Protein AF-A0A6B1HZY1-F1 (afdb_monomer_lite)

Structure (mmCIF, N/CA/C/O backbone):
data_AF-A0A6B1HZY1-F1
#
_entry.id   AF-A0A6B1HZY1-F1
#
loop_
_atom_site.group_PDB
_atom_site.id
_atom_site.type_symbol
_atom_site.label_atom_id
_atom_site.label_alt_id
_atom_site.label_comp_id
_atom_site.label_asym_id
_atom_site.label_entity_id
_atom_site.label_seq_id
_atom_site.pdbx_PDB_ins_code
_atom_site.Cartn_x
_atom_site.Cartn_y
_atom_site.Cartn_z
_atom_site.occupancy
_atom_site.B_iso_or_equiv
_atom_site.auth_seq_id
_atom_site.auth_comp_id
_atom_site.auth_asym_id
_atom_site.auth_atom_id
_atom_site.pdbx_PDB_model_num
ATOM 1 N N . TYR A 1 1 ? -31.429 7.197 21.947 1.00 94.38 1 TYR A N 1
ATOM 2 C CA . TYR A 1 1 ? -32.391 7.284 23.048 1.00 94.38 1 TYR A CA 1
ATOM 3 C C . TYR A 1 1 ? -31.806 8.146 24.148 1.00 94.38 1 TYR A C 1
ATOM 5 O O . TYR A 1 1 ? -30.632 7.976 24.464 1.00 94.38 1 TYR A O 1
ATOM 13 N N . THR A 1 2 ? -32.583 9.073 24.693 1.00 94.12 2 THR A N 1
ATOM 14 C CA . THR A 1 2 ? -32.199 9.993 25.778 1.00 94.12 2 THR A CA 1
ATOM 15 C C . THR A 1 2 ? -33.251 9.965 26.893 1.00 94.12 2 THR A C 1
ATOM 17 O O . THR A 1 2 ? -34.157 9.131 26.884 1.00 94.12 2 THR A O 1
ATOM 20 N N . GLU A 1 3 ? -33.163 10.881 27.857 1.00 93.69 3 GLU A N 1
ATOM 21 C CA . GLU A 1 3 ? -34.179 11.070 28.905 1.00 93.69 3 GLU A CA 1
ATOM 22 C C . GLU A 1 3 ? -35.582 11.307 28.323 1.00 93.69 3 GLU A C 1
ATOM 24 O O . GLU A 1 3 ? -36.579 10.840 28.870 1.00 93.69 3 GLU A O 1
ATOM 29 N N . ALA A 1 4 ? -35.668 11.960 27.157 1.00 93.44 4 ALA A N 1
ATOM 30 C CA . ALA A 1 4 ? -36.931 12.184 26.454 1.00 93.44 4 ALA A CA 1
ATOM 31 C C . ALA A 1 4 ? -37.615 10.877 26.008 1.00 93.44 4 ALA A C 1
ATOM 33 O O . ALA A 1 4 ? -38.831 10.856 25.829 1.00 93.44 4 ALA A O 1
ATOM 34 N N . ASP A 1 5 ? -36.846 9.796 25.857 1.00 94.19 5 ASP A N 1
ATOM 35 C CA . ASP A 1 5 ? -37.337 8.467 25.487 1.00 94.19 5 ASP A CA 1
ATOM 36 C C . ASP A 1 5 ? -37.644 7.581 26.710 1.00 94.19 5 ASP A C 1
ATOM 38 O O . ASP A 1 5 ? -38.063 6.437 26.541 1.00 94.19 5 ASP A O 1
ATOM 42 N N . GLY A 1 6 ? -37.449 8.088 27.936 1.00 93.00 6 GLY A N 1
ATOM 43 C CA . GLY A 1 6 ? -37.715 7.369 29.187 1.00 93.00 6 GLY A CA 1
ATOM 44 C C . GLY A 1 6 ? -36.475 6.866 29.932 1.00 93.00 6 GLY A C 1
ATOM 45 O O . GLY A 1 6 ? -36.626 6.115 30.897 1.00 93.00 6 GLY A O 1
ATOM 46 N N . LEU A 1 7 ? -35.261 7.254 29.518 1.00 94.81 7 LEU A N 1
ATOM 47 C CA . LEU A 1 7 ? -34.059 6.986 30.315 1.00 94.81 7 LEU A CA 1
ATOM 48 C C . LEU A 1 7 ? -34.076 7.797 31.631 1.00 94.81 7 LEU A C 1
ATOM 50 O O . LEU A 1 7 ? -34.483 8.958 31.605 1.00 94.81 7 LEU A O 1
ATOM 54 N N . PRO A 1 8 ? -33.617 7.225 32.762 1.00 93.94 8 PRO A N 1
ATOM 55 C CA . PRO A 1 8 ? -33.496 7.947 34.030 1.00 93.94 8 PRO A CA 1
ATOM 56 C C . PRO A 1 8 ? -32.445 9.063 33.981 1.00 93.94 8 PRO A C 1
ATOM 58 O O . PRO A 1 8 ? -32.640 10.103 34.597 1.00 93.94 8 PRO A O 1
ATOM 61 N N . ASP A 1 9 ? -31.351 8.827 33.255 1.00 95.19 9 ASP A N 1
ATOM 62 C CA . ASP A 1 9 ? -30.262 9.769 33.001 1.00 95.19 9 ASP A CA 1
ATOM 63 C C . ASP A 1 9 ? -29.644 9.453 31.627 1.00 95.19 9 ASP A C 1
ATOM 65 O O . ASP A 1 9 ? -29.734 8.327 31.121 1.00 95.19 9 ASP A O 1
ATOM 69 N N . ARG A 1 10 ? -29.033 10.451 30.990 1.00 94.00 10 ARG A N 1
ATOM 70 C CA . ARG A 1 10 ? -28.347 10.300 29.699 1.00 94.00 10 ARG A CA 1
ATOM 71 C C . ARG A 1 10 ? -27.002 9.576 29.793 1.00 94.00 10 ARG A C 1
ATOM 73 O O . ARG A 1 10 ? -26.542 9.070 28.775 1.00 94.00 10 ARG A O 1
ATOM 80 N N . GLU A 1 11 ? -26.344 9.566 30.947 1.00 95.88 11 GLU A N 1
ATOM 81 C CA . GLU A 1 11 ? -25.036 8.940 31.135 1.00 95.88 11 GLU A CA 1
ATOM 82 C C . GLU A 1 11 ? -25.203 7.446 31.410 1.00 95.88 11 GLU A C 1
ATOM 84 O O . GLU A 1 11 ? -25.544 7.026 32.518 1.00 95.88 11 GLU A O 1
ATOM 89 N N . ILE A 1 12 ? -24.984 6.641 30.370 1.00 96.81 12 ILE A N 1
ATOM 90 C CA . ILE A 1 12 ? -25.136 5.184 30.417 1.00 96.81 12 ILE A CA 1
ATOM 91 C C . ILE A 1 12 ? -23.801 4.541 30.763 1.00 96.81 12 ILE A C 1
ATOM 93 O O . ILE A 1 12 ? -22.823 4.732 30.043 1.00 96.81 12 ILE A O 1
ATOM 97 N N . ARG A 1 13 ? -23.798 3.733 31.825 1.00 94.56 13 ARG A N 1
ATOM 98 C CA . ARG A 1 13 ? -22.601 3.107 32.403 1.00 94.56 13 ARG A CA 1
ATOM 99 C C . ARG A 1 13 ? -22.440 1.647 31.998 1.00 94.56 13 ARG A C 1
ATOM 101 O O . ARG A 1 13 ? -21.331 1.199 31.742 1.00 94.56 13 ARG A O 1
ATOM 108 N N . CYS A 1 14 ? -23.539 0.899 31.946 1.00 94.88 14 CYS A N 1
ATOM 109 C CA . CYS A 1 14 ? -23.520 -0.541 31.697 1.00 94.88 14 CYS A CA 1
ATOM 110 C C . CYS A 1 14 ? -24.811 -1.013 31.017 1.00 94.88 14 CYS A C 1
ATOM 112 O O . CYS A 1 14 ? -25.857 -0.363 31.090 1.00 94.88 14 CYS A O 1
ATOM 114 N N . LEU A 1 15 ? -24.716 -2.147 30.324 1.00 97.12 15 LEU A N 1
ATOM 115 C CA . LEU A 1 15 ? -25.803 -2.757 29.564 1.00 97.12 15 LEU A CA 1
ATOM 116 C C . LEU A 1 15 ? -25.829 -4.267 29.815 1.00 97.12 15 LEU A C 1
ATOM 118 O O . LEU A 1 15 ? -24.783 -4.872 30.032 1.00 97.12 15 LEU A O 1
ATOM 122 N N . GLY A 1 16 ? -27.008 -4.877 29.723 1.00 95.12 16 GLY A N 1
ATOM 123 C CA . GLY A 1 16 ? -27.173 -6.331 29.724 1.00 95.12 16 GLY A CA 1
ATOM 124 C C . GLY A 1 16 ? -28.407 -6.755 28.934 1.00 95.12 16 GLY A C 1
ATOM 125 O O . GLY A 1 16 ? -29.357 -5.986 28.812 1.00 95.12 16 GLY A O 1
ATOM 126 N N . GLU A 1 17 ? -28.402 -7.971 28.393 1.00 95.69 17 GLU A N 1
ATOM 127 C CA . GLU A 1 17 ? -29.575 -8.577 27.754 1.00 95.69 17 GLU A CA 1
ATOM 128 C C . GLU A 1 17 ? -29.981 -9.833 28.525 1.00 95.69 17 GLU A C 1
ATOM 130 O O . GLU A 1 17 ? -29.161 -10.722 28.754 1.00 95.69 17 GLU A O 1
ATOM 135 N N . ASP A 1 18 ? -31.252 -9.910 28.910 1.00 93.88 18 ASP A N 1
ATOM 136 C CA . ASP A 1 18 ? -31.807 -11.094 29.565 1.00 93.88 18 ASP A CA 1
ATOM 137 C C . ASP A 1 18 ? -32.344 -12.134 28.558 1.00 93.88 18 ASP A C 1
ATOM 139 O O . ASP A 1 18 ? -32.411 -11.875 27.351 1.00 93.88 18 ASP A O 1
ATOM 143 N N . PRO A 1 19 ? -32.726 -13.349 28.997 1.00 91.94 19 PRO A N 1
ATOM 144 C CA . PRO A 1 19 ? -33.198 -14.378 28.078 1.00 91.94 19 PRO A CA 1
ATOM 145 C C . PRO A 1 19 ? -34.452 -14.025 27.282 1.00 91.94 19 PRO A C 1
ATOM 147 O O . PRO A 1 19 ? -34.654 -14.595 26.206 1.00 91.94 19 PRO A O 1
ATOM 150 N N . GLU A 1 20 ? -35.272 -13.103 27.788 1.00 90.88 20 GLU A N 1
ATOM 151 C CA . GLU A 1 20 ? -36.465 -12.602 27.107 1.00 90.88 20 GLU A CA 1
ATOM 152 C C . GLU A 1 20 ? -36.131 -11.573 26.011 1.00 90.88 20 GLU A C 1
ATOM 154 O O . GLU A 1 20 ? -37.009 -11.195 25.232 1.00 90.88 20 GLU A O 1
ATOM 159 N N . GLY A 1 21 ? -34.865 -11.155 25.899 1.00 91.31 21 GLY A N 1
ATOM 160 C CA . GLY A 1 21 ? -34.393 -10.176 24.922 1.00 91.31 21 GLY A CA 1
ATOM 161 C C . GLY A 1 21 ? -34.668 -8.732 25.338 1.00 91.31 21 GLY A C 1
ATOM 162 O O . GLY A 1 21 ? -34.741 -7.846 24.480 1.00 91.31 21 GLY A O 1
ATOM 163 N N . ARG A 1 22 ? -34.875 -8.483 26.637 1.00 94.19 22 ARG A N 1
ATOM 164 C CA . ARG A 1 22 ? -35.006 -7.129 27.180 1.00 94.19 22 ARG A CA 1
ATOM 165 C C . ARG A 1 22 ? -33.617 -6.569 27.447 1.00 94.19 22 ARG A C 1
ATOM 167 O O . ARG A 1 22 ? -32.754 -7.256 27.993 1.00 94.19 22 ARG A O 1
ATOM 174 N N . ILE A 1 23 ? -33.418 -5.301 27.093 1.00 96.38 23 ILE A N 1
ATOM 175 C CA . ILE A 1 23 ? -32.146 -4.612 27.325 1.00 96.38 23 ILE A CA 1
ATOM 176 C C . ILE A 1 23 ? -32.227 -3.853 28.643 1.00 96.38 23 ILE A C 1
ATOM 178 O O . ILE A 1 23 ? -33.039 -2.942 28.805 1.00 96.38 23 ILE A O 1
ATOM 182 N N . TRP A 1 24 ? -31.373 -4.230 29.580 1.00 96.62 24 TRP A N 1
ATOM 183 C CA . TRP A 1 24 ? -31.189 -3.588 30.872 1.00 96.62 24 TRP A CA 1
ATOM 184 C C . TRP A 1 24 ? -30.137 -2.495 30.749 1.00 96.62 24 TRP A C 1
ATOM 186 O O . TRP A 1 24 ? -29.073 -2.715 30.172 1.00 96.62 24 TRP A O 1
ATOM 196 N N . ILE A 1 25 ? -30.458 -1.303 31.248 1.00 97.06 25 ILE A N 1
ATOM 197 C CA . ILE A 1 25 ? -29.685 -0.083 31.020 1.00 97.06 25 ILE A CA 1
ATOM 198 C C . ILE A 1 25 ? -29.382 0.559 32.370 1.00 97.06 25 ILE A C 1
ATOM 200 O O . ILE A 1 25 ? -30.276 1.105 33.019 1.00 97.06 25 ILE A O 1
ATOM 204 N N . GLY A 1 26 ? -28.117 0.506 32.780 1.00 95.94 26 GLY A N 1
ATOM 205 C CA . GLY A 1 26 ? -27.628 1.181 33.975 1.00 95.94 26 GLY A CA 1
ATOM 206 C C . GLY A 1 26 ? -27.176 2.599 33.650 1.00 95.94 26 GLY A C 1
ATOM 207 O O . GLY A 1 26 ? -26.407 2.812 32.708 1.00 95.94 26 GLY A O 1
ATOM 208 N N . THR A 1 27 ? -27.663 3.573 34.414 1.00 96.00 27 THR A N 1
ATOM 209 C CA . THR A 1 27 ? -27.368 4.998 34.222 1.00 96.00 27 THR A CA 1
ATOM 210 C C . THR A 1 27 ? -26.951 5.657 35.534 1.00 96.00 27 THR A C 1
ATOM 212 O O . THR A 1 27 ? -27.148 5.090 36.611 1.00 96.00 27 THR A O 1
ATOM 215 N N . MET A 1 28 ? -26.440 6.887 35.456 1.00 93.69 28 MET A N 1
ATOM 216 C CA . MET A 1 28 ? -26.162 7.713 36.639 1.00 93.69 28 MET A CA 1
ATOM 217 C C . MET A 1 28 ? -27.418 8.057 37.465 1.00 93.69 28 MET A C 1
ATOM 219 O O . MET A 1 28 ? -27.302 8.381 38.640 1.00 93.69 28 MET A O 1
ATOM 223 N N . GLY A 1 29 ? -28.620 7.969 36.887 1.00 91.19 29 GLY A N 1
ATOM 224 C CA . GLY A 1 29 ? -29.882 8.291 37.571 1.00 91.19 29 GLY A CA 1
ATOM 225 C C . GLY A 1 29 ? -30.743 7.082 37.936 1.00 91.19 29 GLY A C 1
ATOM 226 O O . GLY A 1 29 ? -31.877 7.256 38.387 1.00 91.19 29 GLY A O 1
ATOM 227 N N . GLY A 1 30 ? -30.268 5.857 37.698 1.00 92.94 30 GLY A N 1
ATOM 228 C CA . GLY A 1 30 ? -31.043 4.646 37.954 1.00 92.94 30 GLY A CA 1
ATOM 229 C C . GLY A 1 30 ? -30.924 3.572 36.887 1.00 92.94 30 GLY A C 1
ATOM 230 O O . GLY A 1 30 ? -30.157 3.664 35.927 1.00 92.94 30 GLY A O 1
ATOM 231 N N . MET A 1 31 ? -31.744 2.541 37.062 1.00 93.81 31 MET A N 1
ATOM 232 C CA . MET A 1 31 ? -31.904 1.450 36.109 1.00 93.81 31 MET A CA 1
ATOM 233 C C . MET A 1 31 ? -33.075 1.731 35.165 1.00 93.81 31 MET A C 1
ATOM 235 O O . MET A 1 31 ? -34.114 2.242 35.585 1.00 93.81 31 MET A O 1
ATOM 239 N N . ALA A 1 32 ? -32.955 1.328 33.907 1.00 95.06 32 ALA A N 1
ATOM 240 C CA . ALA A 1 32 ? -34.061 1.244 32.963 1.00 95.06 32 ALA A CA 1
ATOM 241 C C . ALA A 1 32 ? -34.093 -0.138 32.305 1.00 95.06 32 ALA A C 1
ATOM 243 O O . ALA A 1 32 ? -33.078 -0.825 32.215 1.00 95.06 32 ALA A O 1
ATOM 244 N N . CYS A 1 33 ? -35.259 -0.531 31.810 1.00 94.75 33 CYS A N 1
ATOM 245 C CA . CYS A 1 33 ? -35.426 -1.724 30.994 1.00 94.75 33 CYS A CA 1
ATOM 246 C C . CYS A 1 33 ? -36.103 -1.333 29.682 1.00 94.75 33 CYS A C 1
ATOM 248 O O . CYS A 1 33 ? -37.083 -0.582 29.679 1.00 94.75 33 CYS A O 1
ATOM 250 N N . MET A 1 34 ? -35.571 -1.821 28.569 1.00 94.75 34 MET A N 1
ATOM 251 C CA . MET A 1 34 ? -36.127 -1.619 27.244 1.00 94.75 34 MET A CA 1
ATOM 252 C C . MET A 1 34 ? -36.714 -2.922 26.713 1.00 94.75 34 MET A C 1
ATOM 254 O O . MET A 1 34 ? -36.022 -3.930 26.573 1.00 94.75 34 MET A O 1
ATOM 258 N N . GLU A 1 35 ? -37.989 -2.857 26.352 1.00 90.75 35 GLU A N 1
ATOM 259 C CA . GLU A 1 35 ? -38.771 -3.968 25.821 1.00 90.75 35 GLU A CA 1
ATOM 260 C C . GLU A 1 35 ? -39.585 -3.452 24.629 1.00 90.75 35 GLU A C 1
ATOM 262 O O . GLU A 1 35 ? -40.177 -2.375 24.688 1.00 90.75 35 GLU A O 1
ATOM 267 N N . GLU A 1 36 ? -39.539 -4.169 23.503 1.00 85.81 36 GLU A N 1
ATOM 268 C CA . GLU A 1 36 ? -40.230 -3.784 22.257 1.00 85.81 36 GLU A CA 1
ATOM 269 C C . GLU A 1 36 ? -39.939 -2.341 21.775 1.00 85.81 36 GLU A C 1
ATOM 271 O O . GLU A 1 36 ? -40.753 -1.705 21.110 1.00 85.81 36 GLU A O 1
ATOM 276 N N . GLY A 1 37 ? -38.745 -1.820 22.086 1.00 85.88 37 GLY A N 1
ATOM 277 C CA . GLY A 1 37 ? -38.304 -0.474 21.699 1.00 85.88 37 GLY A CA 1
ATOM 278 C C . GLY A 1 37 ? -38.809 0.659 22.598 1.00 85.88 37 GLY A C 1
ATOM 279 O O . GLY A 1 37 ? -38.530 1.819 22.308 1.00 85.88 37 GLY A O 1
ATOM 280 N N . GLN A 1 38 ? -39.520 0.349 23.685 1.00 92.62 38 GLN A N 1
ATOM 281 C CA . GLN A 1 38 ? -39.910 1.320 24.708 1.00 92.62 38 GLN A CA 1
ATOM 282 C C . GLN A 1 38 ? -39.005 1.194 25.929 1.00 92.62 38 GLN A C 1
ATOM 284 O O . GLN A 1 38 ? -38.841 0.098 26.462 1.00 92.62 38 GLN A O 1
ATOM 289 N N . ILE A 1 39 ? -38.456 2.317 26.395 1.00 94.75 39 ILE A N 1
ATOM 290 C CA . ILE A 1 39 ? -37.651 2.370 27.617 1.00 94.75 39 ILE A CA 1
ATOM 291 C C . ILE A 1 39 ? -38.569 2.681 28.797 1.00 94.75 39 ILE A C 1
ATOM 293 O O . ILE A 1 39 ? -39.368 3.618 28.757 1.00 94.75 39 ILE A O 1
ATOM 297 N N . ARG A 1 40 ? -38.456 1.884 29.859 1.00 92.50 40 ARG A N 1
ATOM 298 C CA . ARG A 1 40 ? -39.167 2.090 31.120 1.00 92.50 40 ARG A CA 1
ATOM 299 C C . ARG A 1 40 ? -38.158 2.225 32.260 1.00 92.50 40 ARG A C 1
ATOM 301 O O . ARG A 1 40 ? -37.395 1.285 32.491 1.00 92.50 40 ARG A O 1
ATOM 308 N N . PRO A 1 41 ? -38.145 3.353 32.987 1.00 92.12 41 PRO A N 1
ATOM 309 C CA . PRO A 1 41 ? -37.294 3.501 34.157 1.00 92.12 41 PRO A CA 1
ATOM 310 C C . PRO A 1 41 ? -37.795 2.587 35.282 1.00 92.12 41 PRO A C 1
ATOM 312 O O . PRO A 1 41 ? -39.002 2.439 35.500 1.00 92.12 41 PRO A O 1
ATOM 315 N N . LEU A 1 42 ? -36.862 1.980 36.006 1.00 90.06 42 LEU A N 1
ATOM 316 C CA . LEU A 1 42 ? -37.119 1.128 37.160 1.00 90.06 42 LEU A CA 1
ATOM 317 C C . LEU A 1 42 ? -36.828 1.908 38.447 1.00 90.06 42 LEU A C 1
ATOM 319 O O . LEU A 1 42 ? -36.005 2.821 38.483 1.00 90.06 42 LEU A O 1
ATOM 323 N N . LYS A 1 43 ? -37.537 1.574 39.528 1.00 70.75 43 LYS A N 1
ATOM 324 C CA . LYS A 1 43 ? -37.434 2.301 40.801 1.00 70.75 43 LYS A CA 1
ATOM 325 C C . LYS A 1 43 ? -36.183 1.884 41.580 1.00 70.75 43 LYS A C 1
ATOM 327 O O . LYS A 1 43 ? -36.275 1.035 42.460 1.00 70.75 43 LYS A O 1
ATOM 332 N N . THR A 1 44 ? -35.048 2.505 41.273 1.00 71.31 44 THR A N 1
ATOM 333 C CA . THR A 1 44 ? -33.850 2.513 42.134 1.00 71.31 44 THR A CA 1
ATOM 334 C C . THR A 1 44 ? -33.519 3.937 42.577 1.00 71.31 44 THR A C 1
ATOM 336 O O . THR A 1 44 ? -33.514 4.204 43.772 1.00 71.31 44 THR A O 1
ATOM 339 N N . GLY A 1 45 ? -33.361 4.868 41.625 1.00 70.50 45 GLY A N 1
ATOM 340 C CA . GLY A 1 45 ? -32.992 6.271 41.886 1.00 70.50 45 GLY A CA 1
ATOM 341 C C . GLY A 1 45 ? -31.531 6.474 42.314 1.00 70.50 45 GLY A C 1
ATOM 342 O O . GLY A 1 45 ? -31.185 7.550 42.786 1.00 70.50 45 GLY A O 1
ATOM 343 N N . GLU A 1 46 ? -30.712 5.434 42.165 1.00 85.94 46 GLU A N 1
ATOM 344 C CA . GLU A 1 46 ? -29.303 5.328 42.567 1.00 85.94 46 GLU A CA 1
ATOM 345 C C . GLU A 1 46 ? -28.435 5.108 41.316 1.00 85.94 46 GLU A C 1
ATOM 347 O O . GLU A 1 46 ? -28.951 4.638 40.295 1.00 85.94 46 GLU A O 1
ATOM 352 N N . ILE A 1 47 ? -27.134 5.404 41.378 1.00 91.44 47 ILE A N 1
ATOM 353 C CA . ILE A 1 47 ? -26.222 5.167 40.249 1.00 91.44 47 ILE A CA 1
ATOM 354 C C . ILE A 1 47 ? -26.121 3.661 40.021 1.00 91.44 47 ILE A C 1
ATOM 356 O O . ILE A 1 47 ? -25.926 2.904 40.965 1.00 91.44 47 ILE A O 1
ATOM 360 N N . ILE A 1 48 ? -26.215 3.213 38.769 1.00 94.25 48 ILE A N 1
ATOM 361 C CA . ILE A 1 48 ? -25.951 1.819 38.401 1.00 94.25 48 ILE A CA 1
ATOM 362 C C . ILE A 1 48 ? -24.644 1.754 37.615 1.00 94.25 48 ILE A C 1
ATOM 364 O O . ILE A 1 48 ? -24.579 2.217 36.475 1.00 94.25 48 ILE A O 1
ATOM 368 N N . SER A 1 49 ? -23.626 1.136 38.206 1.00 91.81 49 SER A N 1
ATOM 369 C CA . SER A 1 49 ? -22.268 1.073 37.653 1.00 91.81 49 SER A CA 1
ATOM 370 C C . SER A 1 49 ? -21.950 -0.261 36.988 1.00 91.81 49 SER A C 1
ATOM 372 O O . SER A 1 49 ? -21.163 -0.292 36.046 1.00 91.81 49 SER A O 1
ATOM 374 N N . ALA A 1 50 ? -22.598 -1.349 37.411 1.00 92.50 50 ALA A N 1
ATOM 375 C CA . ALA A 1 50 ? -22.382 -2.680 36.852 1.00 92.50 50 ALA A CA 1
ATOM 376 C C . ALA A 1 50 ? -23.696 -3.452 36.688 1.00 92.50 50 ALA A C 1
ATOM 378 O O . ALA A 1 50 ? -24.579 -3.397 37.549 1.00 92.50 50 ALA A O 1
ATOM 379 N N . ILE A 1 51 ? -23.792 -4.217 35.600 1.00 94.56 51 ILE A N 1
ATOM 380 C CA . ILE A 1 51 ? -24.863 -5.179 35.323 1.00 94.56 51 ILE A CA 1
ATOM 381 C C . ILE A 1 51 ? -24.212 -6.486 34.885 1.00 94.56 51 ILE A C 1
ATOM 383 O O . ILE A 1 51 ? -23.295 -6.474 34.068 1.00 94.56 51 ILE A O 1
ATOM 387 N N . VAL A 1 52 ? -24.718 -7.606 35.393 1.00 94.06 52 VAL A N 1
ATOM 388 C CA . VAL A 1 52 ? -24.398 -8.940 34.881 1.00 94.06 52 VAL A CA 1
ATOM 389 C C . VAL A 1 52 ? -25.685 -9.749 34.760 1.00 94.06 52 VAL A C 1
ATOM 391 O O . VAL A 1 52 ? -26.567 -9.669 35.617 1.00 94.06 52 VAL A O 1
ATOM 394 N N . VAL A 1 53 ? -25.809 -10.501 33.672 1.00 93.81 53 VAL A N 1
ATOM 395 C CA . VAL A 1 53 ? -26.866 -11.498 33.489 1.00 93.81 53 VAL A CA 1
ATOM 396 C C . VAL A 1 53 ? -26.195 -12.853 33.616 1.00 93.81 53 VAL A C 1
ATOM 398 O O . VAL A 1 53 ? -25.298 -13.154 32.832 1.00 93.81 53 VAL A O 1
ATOM 401 N N . ASP A 1 54 ? -26.576 -13.619 34.632 1.00 92.06 54 ASP A N 1
ATOM 402 C CA . ASP A 1 54 ? -25.935 -14.903 34.913 1.00 92.06 54 ASP A CA 1
ATOM 403 C C . ASP A 1 54 ? -26.374 -16.007 33.933 1.00 92.06 54 ASP A C 1
ATOM 405 O O . ASP A 1 54 ? -27.297 -15.834 33.128 1.00 92.06 54 ASP A O 1
ATOM 409 N N . GLY A 1 55 ? -25.735 -17.173 34.003 1.00 88.38 55 GLY A N 1
ATOM 410 C CA . GLY A 1 55 ? -26.014 -18.325 33.150 1.00 88.38 55 GLY A CA 1
ATOM 411 C C . GLY A 1 55 ? -27.421 -18.907 33.320 1.00 88.38 55 GLY A C 1
ATOM 412 O O . GLY A 1 55 ? -27.866 -19.685 32.475 1.00 88.38 55 GLY A O 1
ATOM 413 N N . GLN A 1 56 ? -28.148 -18.527 34.377 1.00 89.88 56 GLN A N 1
ATOM 414 C CA . GLN A 1 56 ? -29.563 -18.862 34.573 1.00 89.88 56 GLN A CA 1
ATOM 415 C C . GLN A 1 56 ? -30.501 -17.802 33.980 1.00 89.88 56 GLN A C 1
ATOM 417 O O . GLN A 1 56 ? -31.717 -17.999 33.968 1.00 89.88 56 GLN A O 1
ATOM 422 N N . GLY A 1 57 ? -29.952 -16.702 33.463 1.00 89.69 57 GLY A N 1
ATOM 423 C CA . GLY A 1 57 ? -30.702 -15.591 32.897 1.00 89.69 57 GLY A CA 1
ATOM 424 C C . GLY A 1 57 ? -31.172 -14.564 33.919 1.00 89.69 57 GLY A C 1
ATOM 425 O O . GLY A 1 57 ? -31.988 -13.703 33.594 1.00 89.69 57 GLY A O 1
ATOM 426 N N . GLN A 1 58 ? -30.697 -14.657 35.155 1.00 92.88 58 GLN A N 1
ATOM 427 C CA . GLN A 1 58 ? -31.063 -13.754 36.228 1.00 92.88 58 GLN A CA 1
ATOM 428 C C . GLN A 1 58 ? -30.198 -12.491 36.150 1.00 92.88 58 GLN A C 1
ATOM 430 O O . GLN A 1 58 ? -28.974 -12.546 36.042 1.00 92.88 58 GLN A O 1
ATOM 435 N N . VAL A 1 59 ? -30.853 -11.330 36.214 1.00 95.00 59 VAL A N 1
ATOM 436 C CA . VAL A 1 59 ? -30.177 -10.030 36.149 1.00 95.00 59 VAL A CA 1
ATOM 437 C C . VAL A 1 59 ? -29.735 -9.597 37.541 1.00 95.00 59 VAL A C 1
ATOM 439 O O . VAL A 1 59 ? -30.509 -9.670 38.505 1.00 95.00 59 VAL A O 1
ATOM 442 N N . TRP A 1 60 ? -28.500 -9.119 37.629 1.00 94.94 60 TRP A N 1
ATOM 443 C CA . TRP A 1 60 ? -27.887 -8.561 38.824 1.00 94.94 60 TRP A CA 1
ATOM 444 C C . TRP A 1 60 ? -27.321 -7.179 38.514 1.00 94.94 60 TRP A C 1
ATOM 446 O O . TRP A 1 60 ? -26.775 -6.959 37.433 1.00 94.94 60 TRP A O 1
ATOM 456 N N . SER A 1 61 ? -27.426 -6.245 39.458 1.00 94.44 61 SER A N 1
ATOM 457 C CA . SER A 1 61 ? -26.836 -4.914 39.299 1.00 94.44 61 SER A CA 1
ATOM 458 C C . SER A 1 61 ? -26.198 -4.383 40.571 1.00 94.44 61 SER A C 1
ATOM 460 O O . SER A 1 61 ? -26.626 -4.712 41.675 1.00 94.44 61 SER A O 1
ATOM 462 N N . GLY A 1 62 ? -25.205 -3.518 40.406 1.00 92.31 62 GLY A N 1
ATOM 463 C CA . GLY A 1 62 ? -24.478 -2.851 41.481 1.00 92.31 62 GLY A CA 1
ATOM 464 C C . GLY A 1 62 ? -24.330 -1.360 41.197 1.00 92.31 62 GLY A C 1
ATOM 465 O O . GLY A 1 62 ? -24.382 -0.937 40.039 1.00 92.31 62 GLY A O 1
ATOM 466 N N . GLY A 1 63 ? -24.190 -0.575 42.260 1.00 89.69 63 GLY A N 1
ATOM 467 C CA . GLY A 1 63 ? -24.227 0.880 42.211 1.00 89.69 63 GLY A CA 1
ATOM 468 C C . GLY A 1 63 ? -23.545 1.556 43.394 1.00 89.69 63 GLY A C 1
ATOM 469 O O . GLY A 1 63 ? -22.837 0.906 44.160 1.00 89.69 63 GLY A O 1
ATOM 470 N N . ASP A 1 64 ? -23.815 2.843 43.581 1.00 86.88 64 ASP A N 1
ATOM 471 C CA . ASP A 1 64 ? -23.262 3.683 44.658 1.00 86.88 64 ASP A CA 1
ATOM 472 C C . ASP A 1 64 ? -23.913 3.461 46.037 1.00 86.88 64 ASP A C 1
ATOM 474 O O . ASP A 1 64 ? -23.438 3.958 47.054 1.00 86.88 64 ASP A O 1
ATOM 478 N N . ALA A 1 65 ? -24.982 2.672 46.104 1.00 85.06 65 ALA A N 1
ATOM 479 C CA . ALA A 1 65 ? -25.737 2.442 47.333 1.00 85.06 65 ALA A CA 1
ATOM 480 C C . ALA A 1 65 ? -25.171 1.354 48.264 1.00 85.06 65 ALA A C 1
ATOM 482 O O . ALA A 1 65 ? -25.815 1.011 49.261 1.00 85.06 65 ALA A O 1
ATOM 483 N N . GLY A 1 66 ? -24.015 0.756 47.945 1.00 84.19 66 GLY A N 1
ATOM 484 C CA . GLY A 1 66 ? -23.410 -0.314 48.757 1.00 84.19 66 GLY A CA 1
ATOM 485 C C . GLY A 1 66 ? -24.221 -1.613 48.775 1.00 84.19 66 GLY A C 1
ATOM 486 O O . GLY A 1 66 ? -24.065 -2.458 49.666 1.00 84.19 66 GLY A O 1
ATOM 487 N N . LYS A 1 67 ? -25.117 -1.770 47.798 1.00 88.31 67 LYS A N 1
ATOM 488 C CA . LYS A 1 67 ? -26.000 -2.922 47.629 1.00 88.31 67 LYS A CA 1
ATOM 489 C C . LYS A 1 67 ? -25.828 -3.509 46.242 1.00 88.31 67 LYS A C 1
ATOM 491 O O . LYS A 1 67 ? -25.646 -2.791 45.261 1.00 88.31 67 LYS A O 1
ATOM 496 N N . VAL A 1 68 ? -25.975 -4.822 46.177 1.00 91.31 68 VAL A N 1
ATOM 497 C CA . VAL A 1 68 ? -26.209 -5.539 44.928 1.00 91.31 68 VAL A CA 1
ATOM 498 C C . VAL A 1 68 ? -27.679 -5.908 44.861 1.00 91.31 68 VAL A C 1
ATOM 500 O O . VAL A 1 68 ? -28.270 -6.335 45.849 1.00 91.31 68 VAL A O 1
ATOM 503 N N . TYR A 1 69 ? -28.279 -5.732 43.697 1.00 92.12 69 TYR A N 1
ATOM 504 C CA . TYR A 1 69 ? -29.680 -6.022 43.453 1.00 92.12 69 TYR A CA 1
ATOM 505 C C . TYR A 1 69 ? -29.803 -7.271 42.596 1.00 92.12 69 TYR A C 1
ATOM 507 O O . TYR A 1 69 ? -29.267 -7.317 41.491 1.00 92.12 69 TYR A O 1
ATOM 515 N N . LYS A 1 70 ? -30.543 -8.262 43.092 1.00 93.31 70 LYS A N 1
ATOM 516 C CA . LYS A 1 70 ? -31.024 -9.396 42.301 1.00 93.31 70 LYS A CA 1
ATOM 517 C C . LYS A 1 70 ? -32.409 -9.058 41.749 1.00 93.31 70 LYS A C 1
ATOM 519 O O . LYS A 1 70 ? -33.302 -8.731 42.523 1.00 93.31 70 LYS A O 1
ATOM 524 N N . TRP A 1 71 ? -32.613 -9.116 40.440 1.00 91.94 71 TRP A N 1
ATOM 525 C CA . TRP A 1 71 ? -33.845 -8.625 39.807 1.00 91.94 71 TRP A CA 1
ATOM 526 C C . TRP A 1 71 ? -34.867 -9.723 39.514 1.00 91.94 71 TRP A C 1
ATOM 528 O O . TRP A 1 71 ? -34.755 -10.461 38.540 1.00 91.94 71 TRP A O 1
ATOM 538 N N . GLU A 1 72 ? -35.921 -9.822 40.314 1.00 87.62 72 GLU A N 1
ATOM 539 C CA . GLU A 1 72 ? -37.017 -10.756 40.044 1.00 87.62 72 GLU A CA 1
ATOM 540 C C . GLU A 1 72 ? -38.037 -10.091 39.110 1.00 87.62 72 GLU A C 1
ATOM 542 O O . GLU A 1 72 ? -38.879 -9.284 39.522 1.00 87.62 72 GLU A O 1
ATOM 547 N N . GLY A 1 73 ? -37.917 -10.372 37.809 1.00 84.50 73 GLY A N 1
ATOM 548 C CA . GLY A 1 73 ? -38.582 -9.570 36.784 1.00 84.50 73 GLY A CA 1
ATOM 549 C C . GLY A 1 73 ? -38.046 -8.137 36.822 1.00 84.50 73 GLY A C 1
ATOM 550 O O . GLY A 1 73 ? -36.843 -7.939 36.794 1.00 84.50 73 GLY A O 1
ATOM 551 N N . GLN A 1 74 ? -38.923 -7.134 36.928 1.00 84.56 74 GLN A N 1
ATOM 552 C CA . GLN A 1 74 ? -38.546 -5.709 37.016 1.00 84.56 74 GLN A CA 1
ATOM 553 C C . GLN A 1 74 ? -38.479 -5.176 38.463 1.00 84.56 74 GLN A C 1
ATOM 555 O O . GLN A 1 74 ? -38.491 -3.962 38.678 1.00 84.56 74 GLN A O 1
ATOM 560 N N . THR A 1 75 ? -38.435 -6.065 39.464 1.00 87.75 75 THR A N 1
ATOM 561 C CA . THR A 1 75 ? -38.395 -5.692 40.889 1.00 87.75 75 THR A CA 1
ATOM 562 C C . THR A 1 75 ? -37.024 -6.009 41.499 1.00 87.75 75 THR A C 1
ATOM 564 O O . THR A 1 75 ? -36.595 -7.162 41.429 1.00 87.75 75 THR A O 1
ATOM 567 N N . PRO A 1 76 ? -36.335 -5.031 42.115 1.00 90.94 76 PRO A N 1
ATOM 568 C CA . PRO A 1 76 ? -35.021 -5.255 42.708 1.00 90.94 76 PRO A CA 1
ATOM 569 C C . PRO A 1 76 ? -35.122 -5.881 44.109 1.00 90.94 76 PRO A C 1
ATOM 571 O O . PRO A 1 76 ? -35.841 -5.376 44.972 1.00 90.94 76 PRO A O 1
ATOM 574 N N . GLN A 1 77 ? -34.351 -6.940 44.360 1.00 91.56 77 GLN A N 1
ATOM 575 C CA . GLN A 1 77 ? -34.141 -7.545 45.678 1.00 91.56 77 GLN A CA 1
ATOM 576 C C . GLN A 1 77 ? -32.752 -7.138 46.205 1.00 91.56 77 GLN A C 1
ATOM 578 O O . GLN A 1 77 ? -31.744 -7.626 45.686 1.00 91.56 77 GLN A O 1
ATOM 583 N N . PRO A 1 78 ? -32.660 -6.223 47.188 1.00 90.12 78 PRO A N 1
ATOM 584 C CA . PRO A 1 78 ? -31.381 -5.717 47.681 1.00 90.12 78 PRO A CA 1
ATOM 585 C C . PRO A 1 78 ? -30.627 -6.734 48.542 1.00 90.12 78 PRO A C 1
ATOM 587 O O . PRO A 1 78 ? -31.200 -7.392 49.412 1.00 90.12 78 PRO A O 1
ATOM 590 N N . ILE A 1 79 ? -29.310 -6.765 48.366 1.00 89.94 79 ILE A N 1
ATOM 591 C CA . ILE A 1 79 ? -28.343 -7.517 49.162 1.00 89.94 79 ILE A CA 1
ATOM 592 C C . ILE A 1 79 ? -27.262 -6.538 49.604 1.00 89.94 79 ILE A C 1
ATOM 594 O O . ILE A 1 79 ? -26.510 -6.022 48.777 1.00 89.94 79 ILE A O 1
ATOM 598 N N . SER A 1 80 ? -27.186 -6.263 50.905 1.00 87.00 80 SER A N 1
ATOM 599 C CA . SER A 1 80 ? -26.153 -5.381 51.449 1.00 87.00 80 SER A CA 1
ATOM 600 C C . SER A 1 80 ? -24.775 -6.032 51.336 1.00 87.00 80 SER A C 1
ATOM 602 O O . SER A 1 80 ? -24.579 -7.164 51.783 1.00 87.00 80 SER A O 1
ATOM 604 N N . VAL A 1 81 ? -23.823 -5.301 50.755 1.00 82.69 81 VAL A N 1
ATOM 605 C CA . VAL A 1 81 ? -22.403 -5.689 50.690 1.00 82.69 81 VAL A CA 1
ATOM 606 C C . VAL A 1 81 ? -21.645 -5.144 51.899 1.00 82.69 81 VAL A C 1
ATOM 608 O O . VAL A 1 81 ? -20.708 -5.770 52.393 1.00 82.69 81 VAL A O 1
ATOM 611 N N . THR A 1 82 ? -22.096 -4.006 52.424 1.00 71.12 82 THR A N 1
ATOM 612 C CA . THR A 1 82 ? -21.563 -3.387 53.633 1.00 71.12 82 THR A CA 1
ATOM 613 C C . THR A 1 82 ? -22.691 -2.943 54.566 1.00 71.12 82 THR A C 1
ATOM 615 O O . THR A 1 82 ? -23.775 -2.573 54.114 1.00 71.12 82 THR A O 1
ATOM 618 N N . GLU A 1 83 ? -22.442 -3.006 55.876 1.00 66.88 83 GLU A N 1
ATOM 619 C CA . GLU A 1 83 ? -23.281 -2.368 56.905 1.00 66.88 83 GLU A CA 1
ATOM 620 C C . GLU A 1 83 ? -22.740 -0.976 57.300 1.00 66.88 83 GLU A C 1
ATOM 622 O O . GLU A 1 83 ? -23.258 -0.346 58.221 1.00 66.88 83 GLU A O 1
ATOM 627 N N . ASP A 1 84 ? -21.689 -0.498 56.620 1.00 65.94 84 ASP A N 1
ATOM 628 C CA . ASP A 1 84 ? -21.037 0.785 56.896 1.00 65.94 84 ASP A CA 1
ATOM 629 C C . ASP A 1 84 ? -21.967 1.977 56.577 1.00 65.94 84 ASP A C 1
ATOM 631 O O . ASP A 1 84 ? -22.659 1.956 55.554 1.00 65.94 84 ASP A O 1
ATOM 635 N N . PRO A 1 85 ? -22.007 3.031 57.419 1.00 60.75 85 PRO A N 1
ATOM 636 C CA . PRO A 1 85 ? -22.728 4.272 57.126 1.00 60.75 85 PRO A CA 1
ATOM 637 C C . PRO A 1 85 ? -22.302 4.985 55.833 1.00 60.75 85 PRO A C 1
ATOM 639 O O . PRO A 1 85 ? -23.090 5.791 55.333 1.00 60.75 85 PRO A O 1
ATOM 642 N N . HIS A 1 86 ? -21.106 4.717 55.298 1.00 66.06 86 HIS A N 1
ATOM 643 C CA . HIS A 1 86 ? -20.671 5.216 53.989 1.00 66.06 86 HIS A CA 1
ATOM 644 C C . HIS A 1 86 ? -20.650 4.051 52.987 1.00 66.06 86 HIS A C 1
ATOM 646 O O . HIS A 1 86 ? -19.718 3.248 53.005 1.00 66.06 86 HIS A O 1
ATOM 652 N N . PRO A 1 87 ? -21.698 3.894 52.158 1.00 70.12 87 PRO A N 1
ATOM 653 C CA . PRO A 1 87 ? -21.771 2.788 51.217 1.00 70.12 87 PRO A CA 1
ATOM 654 C C . PRO A 1 87 ? -20.691 2.904 50.137 1.00 70.12 87 PRO A C 1
ATOM 656 O O . PRO A 1 87 ? -20.537 3.948 49.508 1.00 70.12 87 PRO A O 1
ATOM 659 N N . GLU A 1 88 ? -19.965 1.810 49.916 1.00 78.81 88 GLU A N 1
ATOM 660 C CA . GLU A 1 88 ? -18.984 1.698 48.835 1.00 78.81 88 GLU A CA 1
ATOM 661 C C . GLU A 1 88 ? -19.686 1.477 47.491 1.00 78.81 88 GLU A C 1
ATOM 663 O O . GLU A 1 88 ? -20.685 0.756 47.409 1.00 78.81 88 GLU A O 1
ATOM 668 N N . GLU A 1 89 ? -19.136 2.042 46.418 1.00 85.81 89 GLU A N 1
ATOM 669 C CA . GLU A 1 89 ? -19.654 1.805 45.073 1.00 85.81 89 GLU A CA 1
ATOM 670 C C . GLU A 1 89 ? -19.304 0.384 44.627 1.00 85.81 89 GLU A C 1
ATOM 672 O O . GLU A 1 89 ? -18.148 -0.043 44.686 1.00 85.81 89 GLU A O 1
ATOM 677 N N . ILE A 1 90 ? -20.304 -0.353 44.149 1.00 88.62 90 ILE A N 1
ATOM 678 C CA . ILE A 1 90 ? -20.105 -1.639 43.492 1.00 88.62 90 ILE A CA 1
ATOM 679 C C . ILE A 1 90 ? -19.634 -1.380 42.060 1.00 88.62 90 ILE A C 1
ATOM 681 O O . ILE A 1 90 ? -20.438 -1.133 41.161 1.00 88.62 90 ILE A O 1
ATOM 685 N N . ALA A 1 91 ? -18.321 -1.437 41.863 1.00 84.25 91 ALA A N 1
ATOM 686 C CA . ALA A 1 91 ? -17.667 -1.093 40.607 1.00 84.25 91 ALA A CA 1
ATOM 687 C C . ALA A 1 91 ? -17.613 -2.262 39.608 1.00 84.25 91 ALA A C 1
ATOM 689 O O . ALA A 1 91 ? -17.613 -2.031 38.402 1.00 84.25 91 ALA A O 1
ATOM 690 N N . GLY A 1 92 ? -17.603 -3.513 40.086 1.00 86.69 92 GLY A N 1
ATOM 691 C CA . GLY A 1 92 ? -17.507 -4.696 39.228 1.00 86.69 92 GLY A CA 1
ATOM 692 C C . GLY A 1 92 ? -18.403 -5.844 39.683 1.00 86.69 92 GLY A C 1
ATOM 693 O O . GLY A 1 92 ? -18.483 -6.148 40.874 1.00 86.69 92 GLY A O 1
ATOM 694 N N . LEU A 1 93 ? -19.041 -6.506 38.717 1.00 91.44 93 LEU A N 1
ATOM 695 C CA . LEU A 1 93 ? -19.815 -7.734 38.903 1.00 91.44 93 LEU A CA 1
ATOM 696 C C . LEU A 1 93 ? -19.390 -8.769 37.861 1.00 91.44 93 LEU A C 1
ATOM 698 O O . LEU A 1 93 ? -19.252 -8.437 36.687 1.00 91.44 93 LEU A O 1
ATOM 702 N N . CYS A 1 94 ? -19.213 -10.017 38.283 1.00 92.06 94 CYS A N 1
ATOM 703 C CA . CYS A 1 94 ? -18.903 -11.136 37.394 1.00 92.06 94 CYS A CA 1
ATOM 704 C C . CYS A 1 94 ? -19.548 -12.412 37.935 1.00 92.06 94 CYS A C 1
ATOM 706 O O . CYS A 1 94 ? -19.533 -12.642 39.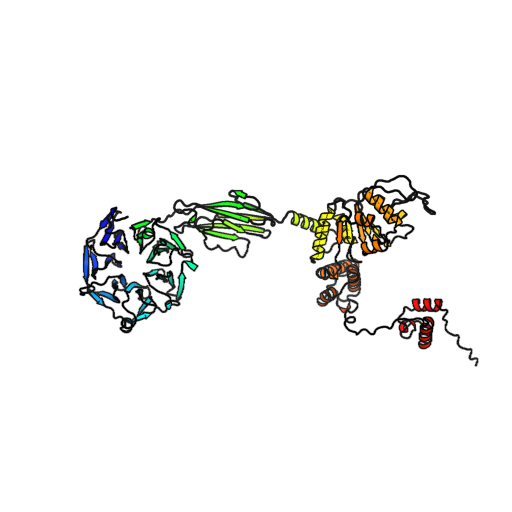141 1.00 92.06 94 CYS A O 1
ATOM 708 N N . GLU A 1 95 ? -20.086 -13.256 37.061 1.00 91.75 95 GLU A N 1
ATOM 709 C CA . GLU A 1 95 ? -20.456 -14.621 37.433 1.00 91.75 95 GLU A CA 1
ATOM 710 C C . GLU A 1 95 ? -19.199 -15.502 37.448 1.00 91.75 95 GLU A C 1
ATOM 712 O O . GLU A 1 95 ? -18.371 -15.437 36.539 1.00 91.75 95 GLU A O 1
ATOM 717 N N . ASP A 1 96 ? -19.033 -16.303 38.495 1.00 86.62 96 ASP A N 1
ATOM 718 C CA . ASP A 1 96 ? -17.995 -17.322 38.577 1.00 86.62 96 ASP A CA 1
ATOM 719 C C . ASP A 1 96 ? -18.476 -18.659 37.983 1.00 86.62 96 ASP A C 1
ATOM 721 O O . ASP A 1 96 ? -19.661 -18.900 37.766 1.00 86.62 96 ASP A O 1
ATOM 725 N N . ARG A 1 97 ? -17.561 -19.600 37.764 1.00 83.81 97 ARG A N 1
ATOM 726 C CA . ARG A 1 97 ? -17.870 -20.927 37.210 1.00 83.81 97 ARG A CA 1
ATOM 727 C C . ARG A 1 97 ? -18.853 -21.768 38.017 1.00 83.81 97 ARG A C 1
ATOM 729 O O . ARG A 1 97 ? -19.353 -22.770 37.510 1.00 83.81 97 ARG A O 1
ATOM 736 N N . GLN A 1 98 ? -19.064 -21.435 39.284 1.00 84.25 98 GLN A N 1
ATOM 737 C CA . GLN A 1 98 ? -20.018 -22.122 40.149 1.00 84.25 98 GLN A CA 1
ATOM 738 C C . GLN A 1 98 ? -21.399 -21.446 40.106 1.00 84.25 98 GLN A C 1
ATOM 740 O O . GLN A 1 98 ? -22.297 -21.873 40.831 1.00 84.25 98 GLN A O 1
ATOM 745 N N . GLY A 1 99 ? -21.576 -20.422 39.263 1.00 86.25 99 GLY A N 1
ATOM 746 C CA . GLY A 1 99 ? -22.799 -19.637 39.133 1.00 86.25 99 GLY A CA 1
ATOM 747 C C . GLY A 1 99 ? -23.006 -18.644 40.276 1.00 86.25 99 GLY A C 1
ATOM 748 O O . GLY A 1 99 ? -24.136 -18.241 40.548 1.00 86.25 99 GLY A O 1
ATOM 749 N N . ARG A 1 100 ? -21.948 -18.294 41.020 1.00 89.94 100 ARG A N 1
ATOM 750 C CA . ARG A 1 100 ? -22.009 -17.282 42.084 1.00 89.94 100 ARG A CA 1
ATOM 751 C C . ARG A 1 100 ? -21.596 -15.932 41.528 1.00 89.94 100 ARG A C 1
ATOM 753 O O . ARG A 1 100 ? -20.730 -15.843 40.666 1.00 89.94 100 ARG A O 1
ATOM 760 N N . ILE A 1 101 ? -22.164 -14.870 42.082 1.00 92.25 101 ILE A N 1
ATOM 761 C CA . ILE A 1 101 ? -21.828 -13.507 41.675 1.00 92.25 101 ILE A CA 1
ATOM 762 C C . ILE A 1 101 ? -20.683 -12.985 42.533 1.00 92.25 101 ILE A C 1
ATOM 764 O O . ILE A 1 101 ? -20.843 -12.788 43.738 1.00 92.25 101 ILE A O 1
ATOM 768 N N . SER A 1 102 ? -19.541 -12.752 41.902 1.00 91.06 102 SER A N 1
ATOM 769 C CA . SER A 1 102 ? -18.396 -12.056 42.474 1.00 91.06 102 SER A CA 1
ATOM 770 C C . SER A 1 102 ? -18.564 -10.545 42.349 1.00 91.06 102 SER A C 1
ATOM 772 O O . SER A 1 102 ? -19.097 -10.039 41.360 1.00 91.06 102 SER A O 1
ATOM 774 N N . ILE A 1 103 ? -18.105 -9.827 43.370 1.00 90.00 103 ILE A N 1
ATOM 775 C CA . ILE A 1 103 ? -18.292 -8.390 43.553 1.00 90.00 103 ILE A CA 1
ATOM 776 C C . ILE A 1 103 ? -16.943 -7.735 43.832 1.00 90.00 103 ILE A C 1
ATOM 778 O O . ILE A 1 103 ? -16.165 -8.236 44.648 1.00 90.00 103 ILE A O 1
ATOM 782 N N . GLY A 1 104 ? -16.712 -6.590 43.194 1.00 87.56 104 GLY A N 1
ATOM 783 C CA . GLY A 1 104 ? -15.609 -5.677 43.473 1.00 87.56 104 GLY A CA 1
ATOM 784 C C . GLY A 1 104 ? -16.140 -4.292 43.826 1.00 87.56 104 GLY A C 1
ATOM 785 O O . GLY A 1 104 ? -17.092 -3.821 43.196 1.00 87.56 104 GLY A O 1
ATOM 786 N N . THR A 1 105 ? -15.546 -3.649 44.830 1.00 84.94 105 THR A N 1
ATOM 787 C CA . THR A 1 105 ? -15.945 -2.311 45.286 1.00 84.94 105 THR A CA 1
ATOM 788 C C . THR A 1 105 ? -14.871 -1.252 45.035 1.00 84.94 105 THR A C 1
ATOM 790 O O . THR A 1 105 ? -13.693 -1.555 44.798 1.00 84.94 105 THR A O 1
ATOM 793 N N . SER A 1 106 ? -15.279 0.017 45.094 1.00 79.25 106 SER A N 1
ATOM 794 C CA . SER A 1 106 ? -14.377 1.164 44.984 1.00 79.25 106 SER A CA 1
ATOM 795 C C . SER A 1 106 ? -13.445 1.338 46.188 1.00 79.25 106 SER A C 1
ATOM 797 O O . SER A 1 106 ? -12.417 1.983 46.047 1.00 79.25 106 SER A O 1
ATOM 799 N N . GLU A 1 107 ? -13.705 0.719 47.341 1.00 73.50 107 GLU A N 1
ATOM 800 C CA . GLU A 1 107 ? -12.803 0.768 48.508 1.00 73.50 107 GLU A CA 1
ATOM 801 C C . GLU A 1 107 ? -12.156 -0.594 48.793 1.00 73.50 107 GLU A C 1
ATOM 803 O O . GLU A 1 107 ? -12.039 -1.047 49.929 1.00 73.50 107 GLU A O 1
ATOM 808 N N . SER A 1 108 ? -11.689 -1.251 47.728 1.00 70.06 108 SER A N 1
ATOM 809 C CA . SER A 1 108 ? -10.808 -2.423 47.813 1.00 70.06 108 SER A CA 1
ATOM 810 C C . SER A 1 108 ? -11.445 -3.718 48.343 1.00 70.06 108 SER A C 1
ATOM 812 O O . SER A 1 108 ? -10.713 -4.685 48.582 1.00 70.06 108 SER A O 1
ATOM 814 N N . ARG A 1 109 ? -12.776 -3.807 48.500 1.00 76.19 109 ARG A N 1
ATOM 815 C CA . ARG A 1 109 ? -13.420 -5.087 48.837 1.00 76.19 109 ARG A CA 1
ATOM 816 C C . ARG A 1 109 ? -13.593 -5.941 47.593 1.00 76.19 109 ARG A C 1
ATOM 818 O O . ARG A 1 109 ? -14.025 -5.485 46.536 1.00 76.19 109 ARG A O 1
ATOM 825 N N . PHE A 1 110 ? -13.296 -7.219 47.767 1.00 82.69 110 PHE A N 1
ATOM 826 C CA . PHE A 1 110 ? -13.507 -8.262 46.782 1.00 82.69 110 PHE A CA 1
ATOM 827 C C . PHE A 1 110 ? -14.162 -9.453 47.481 1.00 82.69 110 PHE A C 1
ATOM 829 O O . PHE A 1 110 ? -13.798 -9.806 48.603 1.00 82.69 110 PHE A O 1
ATOM 836 N N . GLY A 1 111 ? -15.177 -10.048 46.867 1.00 86.12 111 GLY A N 1
ATOM 837 C CA . GLY A 1 111 ? -15.908 -11.154 47.476 1.00 86.12 111 GLY A CA 1
ATOM 838 C C . GLY A 1 111 ? -16.972 -11.733 46.562 1.00 86.12 111 GLY A C 1
ATOM 839 O O . GLY A 1 111 ? -17.000 -11.438 45.371 1.00 86.12 111 GLY A O 1
ATOM 840 N N . ARG A 1 112 ? -17.860 -12.558 47.116 1.00 88.88 112 ARG A N 1
ATOM 841 C CA . ARG A 1 112 ? -18.921 -13.238 46.360 1.00 88.88 112 ARG A CA 1
ATOM 842 C C . ARG A 1 112 ? -20.233 -13.323 47.125 1.00 88.88 112 ARG A C 1
ATOM 844 O O . ARG A 1 112 ? -20.244 -13.307 48.352 1.00 88.88 112 ARG A O 1
ATOM 851 N N . ILE A 1 113 ? -21.341 -13.438 46.404 1.00 88.88 113 ILE A N 1
ATOM 852 C CA . ILE A 1 113 ? -22.663 -13.657 46.990 1.00 88.88 113 ILE A CA 1
ATOM 853 C C . ILE A 1 113 ? -22.868 -15.150 47.238 1.00 88.88 113 ILE A C 1
ATOM 855 O O . ILE A 1 113 ? -22.859 -15.957 46.309 1.00 88.88 113 ILE A O 1
ATOM 859 N N . GLU A 1 114 ? -23.146 -15.507 48.488 1.00 86.69 114 GLU A N 1
ATOM 860 C CA . GLU A 1 114 ? -23.607 -16.837 48.883 1.00 86.69 114 GLU A CA 1
ATOM 861 C C . GLU A 1 114 ? -24.875 -16.709 49.728 1.00 86.69 114 GLU A C 1
ATOM 863 O O . GLU A 1 114 ? -24.905 -15.992 50.726 1.00 86.69 114 GLU A O 1
ATOM 868 N N . GLY A 1 115 ? -25.957 -17.387 49.330 1.00 80.62 115 GLY A N 1
ATOM 869 C CA . GLY A 1 115 ? -27.192 -17.426 50.123 1.00 80.62 115 GLY A CA 1
ATOM 870 C C . GLY A 1 115 ? -27.774 -16.045 50.459 1.00 80.62 115 GLY A C 1
ATOM 871 O O . GLY A 1 115 ? -28.268 -15.852 51.568 1.00 80.62 115 GLY A O 1
ATOM 872 N N . ASN A 1 116 ? -27.710 -15.093 49.517 1.00 82.94 116 ASN A N 1
ATOM 873 C CA . ASN A 1 116 ? -28.174 -13.708 49.686 1.00 82.94 116 ASN A CA 1
ATOM 874 C C . ASN A 1 116 ? -27.351 -12.877 50.692 1.00 82.94 116 ASN A C 1
ATOM 876 O O . ASN A 1 116 ? -27.874 -11.958 51.324 1.00 82.94 116 ASN A O 1
ATOM 880 N N . ARG A 1 117 ? -26.070 -13.220 50.869 1.00 85.69 117 ARG A N 1
ATOM 881 C CA . ARG A 1 117 ? -25.103 -12.490 51.695 1.00 85.69 117 ARG A CA 1
ATOM 882 C C . ARG A 1 117 ? -23.787 -12.321 50.956 1.00 85.69 117 ARG A C 1
ATOM 884 O O . ARG A 1 117 ? -23.380 -13.208 50.212 1.00 85.69 117 ARG A O 1
ATOM 891 N N . PHE A 1 118 ? -23.119 -11.201 51.198 1.00 85.62 118 PHE A N 1
ATOM 892 C CA . PHE A 1 118 ? -21.758 -10.982 50.733 1.00 85.62 118 PHE A CA 1
ATOM 893 C C . PHE A 1 118 ? -20.760 -11.729 51.624 1.00 85.62 118 PHE A C 1
ATOM 895 O O . PHE A 1 118 ? -20.777 -11.581 52.847 1.00 85.62 118 PHE A O 1
ATOM 902 N N . ILE A 1 119 ? -19.898 -12.526 51.001 1.00 86.50 119 ILE A N 1
ATOM 903 C CA . ILE A 1 119 ? -18.779 -13.223 51.626 1.00 86.50 119 ILE A CA 1
ATOM 904 C C . ILE A 1 119 ? -17.490 -12.586 51.090 1.00 86.50 119 ILE A C 1
ATOM 906 O O . ILE A 1 119 ? -17.189 -12.768 49.905 1.00 86.50 119 ILE A O 1
ATOM 910 N N . PRO A 1 120 ? -16.740 -11.828 51.911 1.00 82.50 120 PRO A N 1
ATOM 911 C CA . PRO A 1 120 ? -15.465 -11.264 51.486 1.00 82.50 120 PRO A CA 1
ATOM 912 C C . PRO A 1 120 ? -14.462 -12.388 51.204 1.00 82.50 120 PRO A C 1
ATOM 914 O O . PRO A 1 120 ? -14.400 -13.377 51.937 1.00 82.50 120 PRO A O 1
ATOM 917 N N . LEU A 1 121 ? -13.682 -12.231 50.140 1.00 77.50 121 LEU A N 1
ATOM 918 C CA . LEU A 1 121 ? -12.519 -13.064 49.859 1.00 77.50 121 LEU A CA 1
ATOM 919 C C . LEU A 1 121 ? -11.292 -12.354 50.435 1.00 77.50 121 LEU A C 1
ATOM 921 O O . LEU A 1 121 ? -11.158 -11.137 50.308 1.00 77.50 121 LEU A O 1
ATOM 925 N N . GLU A 1 122 ? -10.423 -13.098 51.117 1.00 67.19 122 GLU A N 1
ATOM 926 C CA . GLU A 1 122 ? -9.220 -12.515 51.709 1.00 67.19 122 GLU A CA 1
ATOM 927 C C . GLU A 1 122 ? -8.293 -11.987 50.604 1.00 67.19 122 GLU A C 1
ATOM 929 O O . GLU A 1 122 ? -7.926 -12.705 49.674 1.00 67.19 122 GLU A O 1
ATOM 934 N N . CYS A 1 123 ? -7.926 -10.712 50.717 1.00 63.69 123 CYS A N 1
ATOM 935 C CA . CYS A 1 123 ? -6.811 -10.117 49.992 1.00 63.69 123 CYS A CA 1
ATOM 936 C C . CYS A 1 123 ? -5.600 -10.140 50.929 1.00 63.69 123 CYS A C 1
ATOM 938 O O . CYS A 1 123 ? -5.746 -9.812 52.107 1.00 63.69 123 CYS A O 1
ATOM 940 N N . ASP A 1 124 ? -4.412 -10.490 50.425 1.00 60.00 124 ASP A N 1
ATOM 941 C CA . ASP A 1 124 ? -3.186 -10.455 51.232 1.00 60.00 124 ASP A CA 1
ATOM 942 C C . ASP A 1 124 ? -3.038 -9.097 51.931 1.00 60.00 124 ASP A C 1
ATOM 944 O O . ASP A 1 124 ? -3.082 -8.047 51.289 1.00 60.00 124 ASP A O 1
ATOM 948 N N . THR A 1 125 ? -2.813 -9.107 53.246 1.00 50.38 125 THR A N 1
ATOM 949 C CA . THR A 1 125 ? -2.630 -7.895 54.068 1.00 50.38 125 THR A CA 1
ATOM 950 C C . THR A 1 125 ? -1.467 -7.028 53.582 1.00 50.38 125 THR A C 1
ATOM 952 O O . THR A 1 125 ? -1.527 -5.805 53.674 1.00 50.38 125 THR A O 1
ATOM 955 N N . ALA A 1 126 ? -0.457 -7.627 52.941 1.00 49.19 126 ALA A N 1
ATOM 956 C CA . ALA A 1 126 ? 0.633 -6.903 52.282 1.00 49.19 126 ALA A CA 1
ATOM 957 C C . ALA A 1 126 ? 0.164 -5.979 51.136 1.00 49.19 126 ALA A C 1
ATOM 959 O O . ALA A 1 126 ? 0.876 -5.046 50.770 1.00 49.19 126 ALA A O 1
ATOM 960 N N . LEU A 1 127 ? -1.025 -6.216 50.570 1.00 55.25 127 LEU A N 1
ATOM 961 C CA . LEU A 1 127 ? -1.638 -5.367 49.545 1.00 55.25 127 LEU A CA 1
ATOM 962 C C . LEU A 1 127 ? -2.330 -4.134 50.148 1.00 55.25 127 LEU A C 1
ATOM 964 O O . LEU A 1 127 ? -2.520 -3.165 49.424 1.00 55.25 127 LEU A O 1
ATOM 968 N N . GLN A 1 128 ? -2.686 -4.160 51.438 1.00 54.69 128 GLN A N 1
ATOM 969 C CA . GLN A 1 128 ? -3.356 -3.058 52.143 1.00 54.69 128 GLN A CA 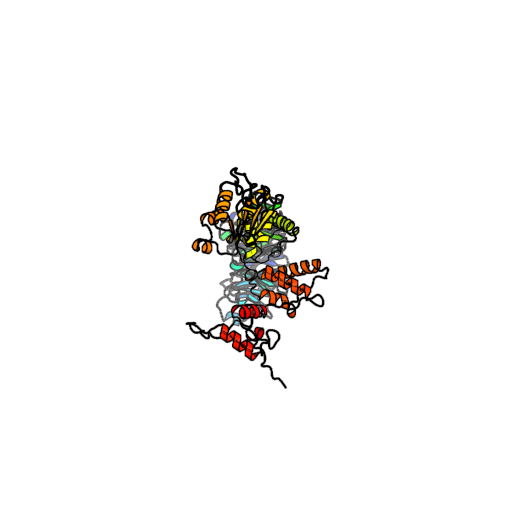1
ATOM 970 C C . GLN A 1 128 ? -2.368 -2.023 52.712 1.00 54.69 128 GLN A C 1
ATOM 972 O O . GLN A 1 128 ? -2.733 -0.863 52.879 1.00 54.69 128 GLN A O 1
ATOM 977 N N . ASP A 1 129 ? -1.115 -2.418 52.972 1.00 50.03 129 ASP A N 1
ATOM 978 C CA . ASP A 1 129 ? -0.148 -1.601 53.723 1.00 50.03 129 ASP A CA 1
ATOM 979 C C . ASP A 1 129 ? 0.750 -0.675 52.874 1.00 50.03 129 ASP A C 1
ATOM 981 O O . ASP A 1 129 ? 1.438 0.171 53.448 1.00 50.03 129 ASP A O 1
ATOM 985 N N . GLN A 1 130 ? 0.798 -0.807 51.537 1.00 53.03 130 GLN A N 1
ATOM 986 C CA . GLN A 1 130 ? 1.831 -0.121 50.732 1.00 53.03 130 GLN A CA 1
ATOM 987 C C . GLN A 1 130 ? 1.385 1.092 49.896 1.00 53.03 130 GLN A C 1
ATOM 989 O O . GLN A 1 130 ? 2.218 1.970 49.711 1.00 53.03 130 GLN A O 1
ATOM 994 N N . ASP A 1 131 ? 0.126 1.236 49.458 1.00 53.97 131 ASP A N 1
ATOM 995 C CA . ASP A 1 131 ? -0.228 2.283 48.472 1.00 53.97 131 ASP A CA 1
ATOM 996 C C . ASP A 1 131 ? -1.699 2.751 48.533 1.00 53.97 131 ASP A C 1
ATOM 998 O O . ASP A 1 131 ? -2.469 2.478 47.621 1.00 53.97 131 ASP A O 1
ATOM 1002 N N . GLY A 1 132 ? -2.102 3.496 49.572 1.00 57.91 132 GLY A N 1
ATOM 1003 C CA . GLY A 1 132 ? -3.393 4.216 49.598 1.00 57.91 132 GLY A CA 1
ATOM 1004 C C . GLY A 1 132 ? -4.655 3.371 49.290 1.00 57.91 132 GLY A C 1
ATOM 1005 O O . GLY A 1 132 ? -4.608 2.144 49.261 1.00 57.91 132 GLY A O 1
ATOM 1006 N N . PRO A 1 133 ? -5.829 3.999 49.104 1.00 61.91 133 PRO A N 1
ATOM 1007 C CA . PRO A 1 133 ? -7.026 3.286 48.656 1.00 61.91 133 PRO A CA 1
ATOM 1008 C C . PRO A 1 133 ? -6.925 2.930 47.161 1.00 61.91 133 PRO A C 1
ATOM 1010 O O . PRO A 1 133 ? -6.609 3.793 46.340 1.00 61.91 133 PRO A O 1
ATOM 1013 N N . PHE A 1 134 ? -7.241 1.684 46.795 1.00 69.81 134 PHE A N 1
ATOM 1014 C CA . PHE A 1 134 ? -7.280 1.204 45.404 1.00 69.81 134 PHE A CA 1
ATOM 1015 C C . PHE A 1 134 ? -8.669 0.664 45.033 1.00 69.81 134 PHE A C 1
ATOM 1017 O O . PHE A 1 134 ? -9.370 0.105 45.875 1.00 69.81 134 PHE A O 1
ATOM 1024 N N . TRP A 1 135 ? -9.098 0.826 43.778 1.00 77.62 135 TRP A N 1
ATOM 1025 C CA . TRP A 1 135 ? -10.461 0.445 43.364 1.00 77.62 135 TRP A CA 1
ATOM 1026 C C . TRP A 1 135 ? -10.437 -0.849 42.562 1.00 77.62 135 TRP A C 1
ATOM 1028 O O . TRP A 1 135 ? -9.586 -1.007 41.685 1.00 77.62 135 TRP A O 1
ATOM 1038 N N . VAL A 1 136 ? -11.379 -1.755 42.820 1.00 79.81 136 VAL A N 1
ATOM 1039 C CA . VAL A 1 136 ? -11.563 -2.973 42.022 1.00 79.81 136 VAL A CA 1
ATOM 1040 C C . VAL A 1 136 ? -12.483 -2.641 40.849 1.00 79.81 136 VAL A C 1
ATOM 1042 O O . VAL A 1 136 ? -13.701 -2.656 40.986 1.00 79.81 136 VAL A O 1
ATOM 1045 N N . GLY A 1 137 ? -11.900 -2.278 39.706 1.00 77.56 137 GLY A N 1
ATOM 1046 C CA . GLY A 1 137 ? -12.641 -1.715 38.572 1.00 77.56 137 GLY A CA 1
ATOM 1047 C C . GLY A 1 137 ? -13.232 -2.750 37.616 1.00 77.56 137 GLY A C 1
ATOM 1048 O O . GLY A 1 137 ? -14.217 -2.470 36.945 1.00 77.56 137 GLY A O 1
ATOM 1049 N N . SER A 1 138 ? -12.645 -3.945 37.531 1.00 87.56 138 SER A N 1
ATOM 1050 C CA . SER A 1 138 ? -13.128 -5.005 36.639 1.00 87.56 138 SER A CA 1
ATOM 1051 C C . SER A 1 138 ? -12.782 -6.390 37.173 1.00 87.56 138 SER A C 1
ATOM 1053 O O . SER A 1 138 ? -11.751 -6.586 37.821 1.00 87.56 138 SER A O 1
ATOM 1055 N N . LEU A 1 139 ? -13.667 -7.348 36.904 1.00 91.00 139 LEU A N 1
ATOM 1056 C CA . LEU A 1 139 ? -13.564 -8.732 37.354 1.00 91.00 139 LEU A CA 1
ATOM 1057 C C . LEU A 1 139 ? -13.930 -9.661 36.207 1.00 91.00 139 LEU A C 1
ATOM 1059 O O . LEU A 1 139 ? -14.871 -9.381 35.467 1.00 91.00 139 LEU A O 1
ATOM 1063 N N . LEU A 1 140 ? -13.204 -10.767 36.089 1.00 92.00 140 LEU A N 1
ATOM 1064 C CA . LEU A 1 140 ? -13.464 -11.797 35.093 1.00 92.00 140 LEU A CA 1
ATOM 1065 C C . LEU A 1 140 ? -12.918 -13.129 35.594 1.00 92.00 140 LEU A C 1
ATOM 1067 O O . LEU A 1 140 ? -11.762 -13.193 35.997 1.00 92.00 140 LEU A O 1
ATOM 1071 N N . GLN A 1 141 ? -13.694 -14.205 35.510 1.00 90.06 141 GLN A N 1
ATOM 1072 C CA . GLN A 1 141 ? -13.125 -15.548 35.573 1.00 90.06 141 GLN A CA 1
ATOM 1073 C C . GLN A 1 141 ? -12.998 -16.099 34.155 1.00 90.06 141 GLN A C 1
ATOM 1075 O O . GLN A 1 141 ? -14.000 -16.168 33.447 1.00 90.06 141 GLN A O 1
ATOM 1080 N N . ASP A 1 142 ? -11.782 -16.461 33.747 1.00 88.75 142 ASP A N 1
ATOM 1081 C CA . ASP A 1 142 ? -11.543 -17.010 32.407 1.00 88.75 142 ASP A CA 1
ATOM 1082 C C . ASP A 1 142 ? -12.018 -18.468 32.280 1.00 88.75 142 ASP A C 1
ATOM 1084 O O . ASP A 1 142 ? -12.578 -19.020 33.231 1.00 88.75 142 ASP A O 1
ATOM 1088 N N . GLN A 1 143 ? -11.794 -19.101 31.121 1.00 85.00 143 GLN A N 1
ATOM 1089 C CA . GLN A 1 143 ? -12.139 -20.486 30.779 1.00 85.00 143 GLN A CA 1
ATOM 1090 C C . GLN A 1 143 ? -11.196 -21.570 31.331 1.00 85.00 143 GLN A C 1
ATOM 1092 O O . GLN A 1 143 ? -11.576 -22.744 31.359 1.00 85.00 143 GLN A O 1
ATOM 1097 N N . ASP A 1 144 ? -10.079 -21.194 31.957 1.00 82.62 144 ASP A N 1
ATOM 1098 C CA . ASP A 1 144 ? -9.194 -22.108 32.695 1.00 82.62 144 ASP A CA 1
ATOM 1099 C C . ASP A 1 144 ? -9.473 -22.103 34.205 1.00 82.62 144 ASP A C 1
ATOM 1101 O O . ASP A 1 144 ? -9.340 -23.118 34.884 1.00 82.62 144 ASP A O 1
ATOM 1105 N N . GLY A 1 145 ? -10.076 -21.029 34.704 1.00 84.25 145 GLY A N 1
ATOM 1106 C CA . GLY A 1 145 ? -10.635 -20.890 36.049 1.00 84.25 145 GLY A CA 1
ATOM 1107 C C . GLY A 1 145 ? -9.887 -19.842 36.853 1.00 84.25 145 GLY A C 1
ATOM 1108 O O . GLY A 1 145 ? -10.194 -19.656 38.033 1.00 84.25 145 GLY A O 1
ATOM 1109 N N . VAL A 1 146 ? -8.939 -19.162 36.208 1.00 87.12 146 VAL A N 1
ATOM 1110 C CA . VAL A 1 146 ? -8.166 -18.077 36.780 1.00 87.12 146 VAL A CA 1
ATOM 1111 C C . VAL A 1 146 ? -9.080 -16.874 36.897 1.00 87.12 146 VAL A C 1
ATOM 1113 O O . VAL A 1 146 ? -9.807 -16.503 35.973 1.00 87.12 146 VAL A O 1
ATOM 1116 N N . PHE A 1 147 ? -9.080 -16.292 38.086 1.00 89.06 147 PHE A N 1
ATOM 1117 C CA . PHE A 1 147 ? -9.934 -15.166 38.394 1.00 89.06 147 PHE A CA 1
ATOM 1118 C C . PHE A 1 147 ? -9.106 -13.883 38.287 1.00 89.06 147 PHE A C 1
ATOM 1120 O O . PHE A 1 147 ? -8.236 -13.618 39.111 1.00 89.06 147 PHE A O 1
ATOM 1127 N N . TRP A 1 148 ? -9.350 -13.108 37.241 1.00 91.00 148 TRP A N 1
ATOM 1128 C CA . TRP A 1 148 ? -8.643 -11.882 36.906 1.00 91.00 148 TRP A CA 1
ATOM 1129 C C . TRP A 1 148 ? -9.286 -10.672 37.579 1.00 91.00 148 TRP A C 1
ATOM 1131 O O . TRP A 1 148 ? -10.509 -10.506 37.580 1.00 91.00 148 TRP A O 1
ATOM 1141 N N . VAL A 1 149 ? -8.438 -9.809 38.132 1.00 89.56 149 VAL A N 1
ATOM 1142 C CA . VAL A 1 149 ? -8.839 -8.605 38.858 1.00 89.56 149 VAL A CA 1
ATOM 1143 C C . VAL A 1 149 ? -8.078 -7.404 38.312 1.00 89.56 149 VAL A C 1
ATOM 1145 O O . VAL A 1 149 ? -6.844 -7.369 38.317 1.00 89.56 149 VAL A O 1
ATOM 1148 N N . GLY A 1 150 ? -8.830 -6.418 37.830 1.00 89.69 150 GLY A N 1
ATOM 1149 C CA . GLY A 1 150 ? -8.314 -5.144 37.353 1.00 89.69 150 GLY A CA 1
ATOM 1150 C C . GLY A 1 150 ? -8.473 -4.050 38.404 1.00 89.69 150 GLY A C 1
ATOM 1151 O O . GLY A 1 150 ? -9.570 -3.827 38.920 1.00 89.69 150 GLY A O 1
ATOM 1152 N N . PHE A 1 151 ? -7.387 -3.338 38.696 1.00 85.75 151 PHE A N 1
ATOM 1153 C CA . PHE A 1 151 ? -7.349 -2.263 39.681 1.00 85.75 151 PHE A CA 1
ATOM 1154 C C . PHE A 1 151 ? -7.255 -0.868 39.055 1.00 85.75 151 PHE A C 1
ATOM 1156 O O . PHE A 1 151 ? -6.679 -0.666 37.980 1.00 85.75 151 PHE A O 1
ATOM 1163 N N . TYR A 1 152 ? -7.750 0.120 39.797 1.00 78.94 152 TYR A N 1
ATOM 1164 C CA . TYR A 1 152 ? -7.480 1.539 39.594 1.00 78.94 152 TYR A CA 1
ATOM 1165 C C . TYR A 1 152 ? -6.592 2.071 40.728 1.00 78.94 152 TYR A C 1
ATOM 1167 O O . TYR A 1 152 ? -6.841 1.784 41.899 1.00 78.94 152 TYR A O 1
ATOM 1175 N N . GLY A 1 153 ? -5.563 2.854 40.382 1.00 72.19 153 GLY A N 1
ATOM 1176 C CA . GLY A 1 153 ? -4.673 3.513 41.352 1.00 72.19 153 GLY A CA 1
ATOM 1177 C C . GLY A 1 153 ? -3.422 2.723 41.756 1.00 72.19 153 GLY A C 1
ATOM 1178 O O . GLY A 1 153 ? -2.638 3.222 42.555 1.00 72.19 153 GLY A O 1
ATOM 1179 N N . ARG A 1 154 ? -3.191 1.534 41.178 1.00 74.38 154 ARG A N 1
ATOM 1180 C CA . ARG A 1 154 ? -2.045 0.658 41.485 1.00 74.38 154 ARG A CA 1
ATOM 1181 C C . ARG A 1 154 ? -1.278 0.243 40.233 1.00 74.38 154 ARG A C 1
ATOM 1183 O O . ARG A 1 154 ? -1.903 0.066 39.194 1.00 74.38 154 ARG A O 1
ATOM 1190 N N . VAL A 1 155 ? 0.040 0.047 40.318 1.00 75.94 155 VAL A N 1
ATOM 1191 C CA . VAL A 1 155 ? 0.873 -0.475 39.215 1.00 75.94 155 VAL A CA 1
ATOM 1192 C C . VAL A 1 155 ? 1.718 -1.664 39.705 1.00 75.94 155 VAL A C 1
ATOM 1194 O O . VAL A 1 155 ? 2.408 -1.503 40.711 1.00 75.94 155 VAL A O 1
ATOM 1197 N N . PRO A 1 156 ? 1.704 -2.828 39.021 1.00 81.81 156 PRO A N 1
ATOM 1198 C CA . PRO A 1 156 ? 0.827 -3.181 37.896 1.00 81.81 156 PRO A CA 1
ATOM 1199 C C . PRO A 1 156 ? -0.652 -3.141 38.297 1.00 81.81 156 PRO A C 1
ATOM 1201 O O . PRO A 1 156 ? -0.981 -3.283 39.468 1.00 81.81 156 PRO A O 1
ATOM 1204 N N . SER A 1 157 ? -1.553 -2.904 37.344 1.00 87.81 157 SER A N 1
ATOM 1205 C CA . SER A 1 157 ? -2.997 -2.831 37.623 1.00 87.81 157 SER A CA 1
ATOM 1206 C C . SER A 1 157 ? -3.752 -4.145 37.383 1.00 87.81 157 SER A C 1
ATOM 1208 O O . SER A 1 157 ? -4.958 -4.177 37.598 1.00 87.81 157 SER A O 1
ATOM 1210 N N . LEU A 1 158 ? -3.092 -5.212 36.922 1.00 90.50 158 LEU A N 1
ATOM 1211 C CA . LEU A 1 158 ? -3.729 -6.492 36.588 1.00 90.50 158 LEU A CA 1
ATOM 1212 C C . LEU A 1 158 ? -3.198 -7.620 37.476 1.00 90.50 158 LEU A C 1
ATOM 1214 O O . LEU A 1 158 ? -1.985 -7.813 37.572 1.00 90.50 158 LEU A O 1
ATOM 1218 N N . TYR A 1 159 ? -4.107 -8.363 38.103 1.00 88.44 159 TYR A N 1
ATOM 1219 C CA . TYR A 1 159 ? -3.802 -9.456 39.025 1.00 88.44 159 TYR A CA 1
ATOM 1220 C C . TYR A 1 159 ? -4.617 -10.707 38.687 1.00 88.44 159 TYR A C 1
ATOM 1222 O O . TYR A 1 159 ? -5.706 -10.610 38.120 1.00 88.44 159 TYR A O 1
ATOM 1230 N N . CYS A 1 160 ? -4.111 -11.869 39.088 1.00 88.56 160 CYS A N 1
ATOM 1231 C CA . CYS A 1 160 ? -4.860 -13.115 39.183 1.00 88.56 160 CYS A CA 1
ATOM 1232 C C . CYS A 1 160 ? -5.085 -13.484 40.657 1.00 88.56 160 CYS A C 1
ATOM 1234 O O . CYS A 1 160 ? -4.237 -13.245 41.518 1.00 88.56 160 CYS A O 1
ATOM 1236 N N . TYR A 1 161 ? -6.248 -14.051 40.958 1.00 85.38 161 TYR A N 1
ATOM 1237 C CA . TYR A 1 161 ? -6.570 -14.637 42.251 1.00 85.38 161 TYR A CA 1
ATOM 1238 C C . TYR A 1 161 ? -6.405 -16.154 42.157 1.00 85.38 161 TYR A C 1
ATOM 1240 O O . TYR A 1 161 ? -7.199 -16.843 41.512 1.00 85.38 161 TYR A O 1
ATOM 1248 N N . GLU A 1 162 ? -5.354 -16.659 42.796 1.00 77.88 162 GLU A N 1
ATOM 1249 C CA . GLU A 1 162 ? -4.935 -18.061 42.773 1.00 77.88 162 GLU A CA 1
ATOM 1250 C C . GLU A 1 162 ? -4.588 -18.516 44.195 1.00 77.88 162 GLU A C 1
ATOM 1252 O O . GLU A 1 162 ? -3.943 -17.791 44.953 1.00 77.88 162 GLU A O 1
ATOM 1257 N N . ASP A 1 163 ? -5.026 -19.719 44.576 1.00 73.44 163 ASP A N 1
ATOM 1258 C CA . ASP A 1 163 ? -4.765 -20.321 45.895 1.00 73.44 163 ASP A CA 1
ATOM 1259 C C . ASP A 1 163 ? -5.146 -19.445 47.105 1.00 73.44 163 ASP A C 1
ATOM 1261 O O . ASP A 1 163 ? -4.555 -19.558 48.175 1.00 73.44 163 ASP A O 1
ATOM 1265 N N . GLY A 1 164 ? -6.144 -18.571 46.955 1.00 75.12 164 GLY A N 1
ATOM 1266 C CA . GLY A 1 164 ? -6.577 -17.665 48.021 1.00 75.12 164 GLY A CA 1
ATOM 1267 C C . GLY A 1 164 ? -5.813 -16.341 48.086 1.00 75.12 164 GLY A C 1
ATOM 1268 O O . GLY A 1 164 ? -6.122 -15.520 48.942 1.00 75.12 164 GLY A O 1
ATOM 1269 N N . HIS A 1 165 ? -4.863 -16.107 47.177 1.00 80.06 165 HIS A N 1
ATOM 1270 C CA . HIS A 1 165 ? -4.004 -14.926 47.161 1.00 80.06 165 HIS A CA 1
ATOM 1271 C C . HIS A 1 165 ? -4.119 -14.165 45.836 1.00 80.06 165 HIS A C 1
ATOM 1273 O O . HIS A 1 165 ? -4.235 -14.757 44.763 1.00 80.06 165 HIS A O 1
ATOM 1279 N N . LEU A 1 166 ? -4.038 -12.834 45.899 1.00 81.56 166 LEU A N 1
ATOM 1280 C CA . LEU A 1 166 ? -3.929 -11.983 44.713 1.00 81.56 166 LEU A CA 1
ATOM 1281 C C . LEU A 1 166 ? -2.461 -11.825 44.322 1.00 81.56 166 LEU A C 1
ATOM 1283 O O . LEU A 1 166 ? -1.655 -11.306 45.097 1.00 81.56 166 LEU A O 1
ATOM 1287 N N . ARG A 1 167 ? -2.120 -12.207 43.094 1.00 84.56 167 ARG A N 1
ATOM 1288 C CA . ARG A 1 167 ? -0.771 -12.084 42.533 1.00 84.56 167 ARG A CA 1
ATOM 1289 C C . ARG A 1 167 ? -0.787 -11.210 41.283 1.00 84.56 167 ARG A C 1
ATOM 1291 O O . ARG A 1 167 ? -1.751 -11.282 40.525 1.00 84.56 167 ARG A O 1
ATOM 1298 N N . PRO A 1 168 ? 0.238 -10.368 41.054 1.00 85.50 168 PRO A N 1
ATOM 1299 C CA . PRO A 1 168 ? 0.368 -9.653 39.791 1.00 85.50 168 PRO A CA 1
ATOM 1300 C C . PRO A 1 168 ? 0.324 -10.630 38.617 1.00 85.50 168 PRO A C 1
ATOM 1302 O O . PRO A 1 168 ? 0.886 -11.721 38.703 1.00 85.50 168 PRO A O 1
ATOM 1305 N N . ALA A 1 169 ? -0.332 -10.233 37.531 1.00 85.44 169 ALA A N 1
ATOM 1306 C CA . ALA A 1 169 ? -0.430 -11.051 36.333 1.00 85.44 169 ALA A CA 1
ATOM 1307 C C . ALA A 1 169 ? 0.958 -11.407 35.780 1.00 85.44 169 ALA A C 1
ATOM 1309 O O . ALA A 1 169 ? 1.740 -10.517 35.440 1.00 85.44 169 ALA A O 1
ATOM 1310 N N . ASP A 1 170 ? 1.234 -12.705 35.636 1.00 79.50 170 ASP A N 1
ATOM 1311 C CA . ASP A 1 170 ? 2.449 -13.202 34.984 1.00 79.50 170 ASP A CA 1
ATOM 1312 C C . ASP A 1 170 ? 2.293 -13.131 33.455 1.00 79.50 170 ASP A C 1
ATOM 1314 O O . ASP A 1 170 ? 1.929 -14.092 32.772 1.00 79.50 170 ASP A O 1
ATOM 1318 N N . MET A 1 171 ? 2.466 -11.918 32.931 1.00 80.75 171 MET A N 1
ATOM 1319 C CA . MET A 1 171 ? 2.348 -11.568 31.519 1.00 80.75 171 MET A CA 1
ATOM 1320 C C . MET A 1 171 ? 3.486 -10.612 31.144 1.00 80.75 171 MET A C 1
ATOM 1322 O O . MET A 1 171 ? 3.753 -9.629 31.842 1.00 80.75 171 MET A O 1
ATOM 1326 N N . ALA A 1 172 ? 4.102 -10.830 29.981 1.00 75.88 172 ALA A N 1
ATOM 1327 C CA . ALA A 1 172 ? 5.078 -9.893 29.433 1.00 75.88 172 ALA A CA 1
ATOM 1328 C C . ALA A 1 172 ? 4.453 -8.495 29.259 1.00 75.88 172 ALA A C 1
ATOM 1330 O O . ALA A 1 172 ? 3.448 -8.332 28.573 1.00 75.88 172 ALA A O 1
ATOM 1331 N N . GLY A 1 173 ? 5.049 -7.479 29.887 1.00 74.62 173 GLY A N 1
ATOM 1332 C CA . GLY A 1 173 ? 4.545 -6.104 29.839 1.00 74.62 173 GLY A CA 1
ATOM 1333 C C . GLY A 1 173 ? 3.416 -5.784 30.827 1.00 74.62 173 GLY A C 1
ATOM 1334 O O . GLY A 1 173 ? 2.994 -4.628 30.868 1.00 74.62 173 GLY A O 1
ATOM 1335 N N . ALA A 1 174 ? 2.976 -6.729 31.670 1.00 74.38 174 ALA A N 1
ATOM 1336 C CA . ALA A 1 174 ? 1.963 -6.480 32.705 1.00 74.38 174 ALA A CA 1
ATOM 1337 C C . ALA A 1 174 ? 2.357 -5.347 33.670 1.00 74.38 174 ALA A C 1
ATOM 1339 O O . ALA A 1 174 ? 1.503 -4.573 34.094 1.00 74.38 174 ALA A O 1
ATOM 1340 N N . GLU A 1 175 ? 3.657 -5.177 33.940 1.00 75.44 175 GLU A N 1
ATOM 1341 C CA . GLU A 1 175 ? 4.210 -4.063 34.732 1.00 75.44 175 GLU A CA 1
ATOM 1342 C C . GLU A 1 175 ? 3.867 -2.677 34.160 1.00 75.44 175 GLU A C 1
ATOM 1344 O O . GLU A 1 175 ? 3.807 -1.691 34.892 1.00 75.44 175 GLU A O 1
ATOM 1349 N N . SER A 1 176 ? 3.625 -2.591 32.848 1.00 78.06 176 SER A N 1
ATOM 1350 C CA . SER A 1 176 ? 3.273 -1.349 32.151 1.00 78.06 176 SER A CA 1
ATOM 1351 C C . SER A 1 176 ? 1.767 -1.081 32.088 1.00 78.06 176 SER A C 1
ATOM 1353 O O . SER A 1 176 ? 1.361 0.020 31.699 1.00 78.06 176 SER A O 1
ATOM 1355 N N . ILE A 1 177 ? 0.937 -2.059 32.473 1.00 81.88 177 ILE A N 1
ATOM 1356 C CA . ILE A 1 177 ? -0.518 -1.919 32.515 1.00 81.88 177 ILE A CA 1
ATOM 1357 C C . ILE A 1 177 ? -0.868 -1.006 33.684 1.00 81.88 177 ILE A C 1
ATOM 1359 O O . ILE A 1 177 ? -0.742 -1.372 34.854 1.00 81.88 177 ILE A O 1
ATOM 1363 N N . VAL A 1 178 ? -1.328 0.192 33.332 1.00 80.25 178 VAL A N 1
ATOM 1364 C CA . VAL A 1 178 ? -1.831 1.189 34.272 1.00 80.25 178 VAL A CA 1
ATOM 1365 C C . VAL A 1 178 ? -3.305 1.417 33.964 1.00 80.25 178 VAL A C 1
ATOM 1367 O O . VAL A 1 178 ? -3.639 1.789 32.838 1.00 80.25 178 VAL A O 1
ATOM 1370 N N . TYR A 1 179 ? -4.151 1.245 34.978 1.00 84.19 179 TYR A N 1
ATOM 1371 C CA . TYR A 1 179 ? -5.604 1.402 34.943 1.00 84.19 179 TYR A CA 1
ATOM 1372 C C . TYR A 1 179 ? -6.301 0.403 34.014 1.00 84.19 179 TYR A C 1
ATOM 1374 O O . TYR A 1 179 ? -6.356 0.603 32.799 1.00 84.19 179 TYR A O 1
ATOM 1382 N N . VAL A 1 180 ? -6.869 -0.655 34.595 1.00 89.81 180 VAL A N 1
ATOM 1383 C CA . VAL A 1 180 ? -7.699 -1.623 33.864 1.00 89.81 180 VAL A CA 1
ATOM 1384 C C . VAL A 1 180 ? -9.158 -1.184 33.943 1.00 89.81 180 VAL A C 1
ATOM 1386 O O . VAL A 1 180 ? -9.748 -1.193 35.021 1.00 89.81 180 VAL A O 1
ATOM 1389 N N . ASN A 1 181 ? -9.735 -0.805 32.803 1.00 91.44 181 ASN A N 1
ATOM 1390 C CA . ASN A 1 181 ? -11.135 -0.385 32.721 1.00 91.44 181 ASN A CA 1
ATOM 1391 C C . ASN A 1 181 ? -12.068 -1.574 32.484 1.00 91.44 181 ASN A C 1
ATOM 1393 O O . ASN A 1 181 ? -13.159 -1.614 33.037 1.00 91.44 181 ASN A O 1
ATOM 1397 N N . VAL A 1 182 ? -11.649 -2.529 31.647 1.00 92.81 182 VAL A N 1
ATOM 1398 C CA . VAL A 1 182 ? -12.462 -3.690 31.277 1.00 92.81 182 VAL A CA 1
ATOM 1399 C C . VAL A 1 182 ? -11.589 -4.924 31.087 1.00 92.81 182 VAL A C 1
ATOM 1401 O O . VAL A 1 182 ? -10.509 -4.856 30.494 1.00 92.81 182 VAL A O 1
ATOM 1404 N N . LEU A 1 183 ? -12.093 -6.051 31.580 1.00 94.19 183 LEU A N 1
ATOM 1405 C CA . LEU A 1 183 ? -11.563 -7.386 31.344 1.00 94.19 183 LEU A CA 1
ATOM 1406 C C . LEU A 1 183 ? -12.613 -8.192 30.601 1.00 94.19 183 LEU A C 1
ATOM 1408 O O . LEU A 1 183 ? -13.783 -8.191 30.979 1.00 94.19 183 LEU A O 1
ATOM 1412 N N . TRP A 1 184 ? -12.192 -8.873 29.546 1.00 94.81 184 TRP A N 1
ATOM 1413 C CA . TRP A 1 184 ? -13.080 -9.708 28.757 1.00 94.81 184 TRP A CA 1
ATOM 1414 C C . TRP A 1 184 ? -12.312 -10.882 28.162 1.00 94.81 184 TRP A C 1
ATOM 1416 O O . TRP A 1 184 ? -11.199 -10.708 27.674 1.00 94.81 184 TRP A O 1
ATOM 1426 N N . GLU A 1 185 ? -12.889 -12.078 28.195 1.00 93.06 185 GLU A N 1
ATOM 1427 C CA . GLU A 1 185 ? -12.323 -13.239 27.514 1.00 93.06 185 GLU A CA 1
ATOM 1428 C C . GLU A 1 185 ? -13.131 -13.542 26.256 1.00 93.06 185 GLU A C 1
ATOM 1430 O O . GLU A 1 185 ? -14.362 -13.609 26.287 1.00 93.06 185 GLU A O 1
ATOM 1435 N N . TYR A 1 186 ? -12.430 -13.768 25.149 1.00 93.06 186 TYR A N 1
ATOM 1436 C CA . TYR A 1 186 ? -13.040 -14.237 23.917 1.00 93.06 186 TYR A CA 1
ATOM 1437 C C . TYR A 1 186 ? -12.062 -15.087 23.116 1.00 93.06 186 TYR A C 1
ATOM 1439 O O . TYR A 1 186 ? -10.918 -14.688 22.906 1.00 93.06 186 TYR A O 1
ATOM 1447 N N . GLN A 1 187 ? -12.522 -16.257 22.659 1.00 90.69 187 GLN A N 1
ATOM 1448 C CA . GLN A 1 187 ? -11.728 -17.209 21.870 1.00 90.69 187 GLN A CA 1
ATOM 1449 C C . GLN A 1 187 ? -10.356 -17.520 22.505 1.00 90.69 187 GLN A C 1
ATOM 1451 O O . GLN A 1 187 ? -9.325 -17.414 21.842 1.00 90.69 187 GLN A O 1
ATOM 1456 N N . ASN A 1 188 ? -10.334 -17.887 23.795 1.00 90.44 188 ASN A N 1
ATOM 1457 C CA . ASN A 1 188 ? -9.108 -18.200 24.549 1.00 90.44 188 ASN A CA 1
ATOM 1458 C C . ASN A 1 188 ? -8.085 -17.043 24.609 1.00 90.44 188 ASN A C 1
ATOM 1460 O O . ASN A 1 188 ? -6.894 -17.249 24.846 1.00 90.44 188 ASN A O 1
ATOM 1464 N N . THR A 1 189 ? -8.540 -15.817 24.357 1.00 93.44 189 THR A N 1
ATOM 1465 C CA . THR A 1 189 ? -7.731 -14.608 24.458 1.00 93.44 189 THR A CA 1
ATOM 1466 C C . THR A 1 189 ? -8.321 -13.721 25.542 1.00 93.44 189 THR A C 1
ATOM 1468 O O . THR A 1 189 ? -9.505 -13.381 25.492 1.00 93.44 189 THR A O 1
ATOM 1471 N N . LEU A 1 190 ? -7.501 -13.325 26.511 1.00 94.31 190 LEU A N 1
ATOM 1472 C CA . LEU A 1 190 ? -7.857 -12.310 27.495 1.00 94.31 190 LEU A CA 1
ATOM 1473 C C . LEU A 1 190 ? -7.601 -10.926 26.894 1.00 94.31 190 LEU A C 1
ATOM 1475 O O . LEU A 1 190 ? -6.467 -10.579 26.563 1.00 94.31 190 LEU A O 1
ATOM 1479 N N . TRP A 1 191 ? -8.657 -10.131 26.784 1.00 95.12 191 TRP A N 1
ATOM 1480 C CA . TRP A 1 191 ? -8.646 -8.749 26.326 1.00 95.12 191 TRP A CA 1
ATOM 1481 C C . TRP A 1 191 ? -8.688 -7.821 27.535 1.00 95.12 191 TRP A C 1
ATOM 1483 O O . TRP A 1 191 ? -9.603 -7.875 28.359 1.00 95.12 191 TRP A O 1
ATOM 1493 N N . VAL A 1 192 ? -7.690 -6.948 27.630 1.00 94.88 192 VAL A N 1
ATOM 1494 C CA . VAL A 1 192 ? -7.512 -6.019 28.745 1.00 94.88 192 VAL A CA 1
ATOM 1495 C C . VAL A 1 192 ? -7.574 -4.601 28.195 1.00 94.88 192 VAL A C 1
ATOM 1497 O O . VAL A 1 192 ? -6.613 -4.091 27.608 1.00 94.88 192 VAL A O 1
ATOM 1500 N N . GLY A 1 193 ? -8.730 -3.962 28.359 1.00 94.25 193 GLY A N 1
ATOM 1501 C CA . GLY A 1 193 ? -8.927 -2.564 27.997 1.00 94.25 193 GLY A CA 1
ATOM 1502 C C . GLY A 1 193 ? -8.377 -1.651 29.087 1.00 94.25 193 GLY A C 1
ATOM 1503 O O . GLY A 1 193 ? -8.772 -1.751 30.250 1.00 94.25 193 GLY A O 1
ATOM 1504 N N . THR A 1 194 ? -7.459 -0.757 28.722 1.00 92.69 194 THR A N 1
ATOM 1505 C CA . THR A 1 194 ? -6.754 0.107 29.681 1.00 92.69 194 THR A CA 1
ATOM 1506 C C . THR A 1 194 ? -6.935 1.586 29.355 1.00 92.69 194 THR A C 1
ATOM 1508 O O . THR A 1 194 ? -7.473 1.953 28.310 1.00 92.69 194 THR A O 1
ATOM 1511 N N . GLY A 1 195 ? -6.425 2.464 30.222 1.00 88.38 195 GLY A N 1
ATOM 1512 C CA . GLY A 1 195 ? -6.265 3.887 29.899 1.00 88.38 195 GLY A CA 1
ATOM 1513 C C . GLY A 1 195 ? -5.193 4.179 28.832 1.00 88.38 195 GLY A C 1
ATOM 1514 O O . GLY A 1 195 ? -5.121 5.300 28.326 1.00 88.38 195 GLY A O 1
ATOM 1515 N N . LYS A 1 196 ? -4.347 3.198 28.489 1.00 89.44 196 LYS A N 1
ATOM 1516 C CA . LYS A 1 196 ? -3.170 3.339 27.612 1.00 89.44 196 LYS A CA 1
ATOM 1517 C C . LYS A 1 196 ? -3.176 2.358 26.431 1.00 89.44 196 LYS A C 1
ATOM 1519 O O . LYS A 1 196 ? -2.120 1.959 25.943 1.00 89.44 196 LYS A O 1
ATOM 1524 N N . GLY A 1 197 ? -4.354 1.989 25.951 1.00 92.25 197 GLY A N 1
ATOM 1525 C CA . GLY A 1 197 ? -4.551 1.098 24.814 1.00 92.25 197 GLY A CA 1
ATOM 1526 C C . GLY A 1 197 ? -5.174 -0.230 25.222 1.00 92.25 197 GLY A C 1
ATOM 1527 O O . GLY A 1 197 ? -5.739 -0.378 26.309 1.00 92.25 197 GLY A O 1
ATOM 1528 N N . LEU A 1 198 ? -5.057 -1.201 24.330 1.00 94.00 198 LEU A N 1
ATOM 1529 C CA . LEU A 1 198 ? -5.619 -2.535 24.482 1.00 94.00 198 LEU A CA 1
ATOM 1530 C C . LEU A 1 198 ? -4.496 -3.563 24.563 1.00 94.00 198 LEU A C 1
ATOM 1532 O O . LEU A 1 198 ? -3.644 -3.599 23.678 1.00 94.00 198 LEU A O 1
ATOM 1536 N N . PHE A 1 199 ? -4.523 -4.421 25.576 1.00 93.81 199 PHE A N 1
ATOM 1537 C CA . PHE A 1 199 ? -3.651 -5.590 25.638 1.00 93.81 199 PHE A CA 1
ATOM 1538 C C . PHE A 1 199 ? -4.447 -6.856 25.332 1.00 93.81 199 PHE A C 1
ATOM 1540 O O . PHE A 1 199 ? -5.612 -6.968 25.712 1.00 93.81 199 PHE A O 1
ATOM 1547 N N . THR A 1 200 ? -3.812 -7.815 24.669 1.00 93.81 200 THR A N 1
ATOM 1548 C CA . THR A 1 200 ? -4.358 -9.160 24.468 1.00 93.81 200 THR A CA 1
ATOM 1549 C C . THR A 1 200 ? -3.356 -10.201 24.943 1.00 93.81 200 THR A C 1
ATOM 1551 O O . THR A 1 200 ? -2.185 -10.098 24.579 1.00 93.81 200 THR A O 1
ATOM 1554 N N . LEU A 1 201 ? -3.816 -11.198 25.698 1.00 92.44 201 LEU A N 1
ATOM 1555 C CA . LEU A 1 201 ? -3.066 -12.397 26.076 1.00 92.44 201 LEU A CA 1
ATOM 1556 C C . LEU A 1 201 ? -3.714 -13.611 25.435 1.00 92.44 201 LEU A C 1
ATOM 1558 O O . LEU A 1 201 ? -4.848 -13.940 25.774 1.00 92.44 201 LEU A O 1
ATOM 1562 N N . ASP A 1 202 ? -2.995 -14.318 24.582 1.00 91.44 202 ASP A N 1
ATOM 1563 C CA . ASP A 1 202 ? -3.401 -15.675 24.234 1.00 91.44 202 ASP A CA 1
ATOM 1564 C C . ASP A 1 202 ? -3.120 -16.585 25.439 1.00 91.44 202 ASP A C 1
ATOM 1566 O O . ASP A 1 202 ? -1.971 -16.737 25.861 1.00 91.44 202 ASP A O 1
ATOM 1570 N N . LEU A 1 203 ? -4.163 -17.174 26.024 1.00 88.06 203 LEU A N 1
ATOM 1571 C CA . LEU A 1 203 ? -4.033 -17.987 27.237 1.00 88.06 203 LEU A CA 1
ATOM 1572 C C . LEU A 1 203 ? -3.288 -19.308 26.975 1.00 88.06 203 LEU A C 1
ATOM 1574 O O . LEU A 1 203 ? -2.662 -19.851 27.885 1.00 88.06 203 LEU A O 1
ATOM 1578 N N . SER A 1 204 ? -3.274 -19.794 25.727 1.00 87.69 204 SER A N 1
ATOM 1579 C CA . SER A 1 204 ? -2.556 -21.014 25.341 1.00 87.69 204 SER A CA 1
ATOM 1580 C C . SER A 1 204 ? -1.078 -20.776 25.043 1.00 87.69 204 SER A C 1
ATOM 1582 O O . SER A 1 204 ? -0.222 -21.505 25.545 1.00 87.69 204 SER A O 1
ATOM 1584 N N . SER A 1 205 ? -0.764 -19.766 24.229 1.00 88.94 205 SER A N 1
ATOM 1585 C CA . SER A 1 205 ? 0.610 -19.483 23.798 1.00 88.94 205 SER A CA 1
ATOM 1586 C C . SER A 1 205 ? 1.351 -18.537 24.742 1.00 88.94 205 SER A C 1
ATOM 1588 O O . SER A 1 205 ? 2.576 -18.441 24.667 1.00 88.94 205 SER A O 1
ATOM 1590 N N . ARG A 1 206 ? 0.619 -17.855 25.636 1.00 86.88 206 ARG A N 1
ATOM 1591 C CA . ARG A 1 206 ? 1.091 -16.740 26.471 1.00 86.88 206 ARG A CA 1
ATOM 1592 C C . ARG A 1 206 ? 1.633 -15.559 25.653 1.00 86.88 206 ARG A C 1
ATOM 1594 O O . ARG A 1 206 ? 2.359 -14.723 26.189 1.00 86.88 206 ARG A O 1
ATOM 1601 N N . GLU A 1 207 ? 1.290 -15.471 24.364 1.00 90.06 207 GLU A N 1
ATOM 1602 C CA . GLU A 1 207 ? 1.659 -14.339 23.513 1.00 90.06 207 GLU A CA 1
ATOM 1603 C C . GLU A 1 207 ? 0.888 -13.087 23.940 1.00 90.06 207 GLU A C 1
ATOM 1605 O O . GLU A 1 207 ? -0.328 -13.124 24.136 1.00 90.06 207 GLU A O 1
ATOM 1610 N N . VAL A 1 208 ? 1.606 -11.969 24.056 1.00 90.88 208 VAL A N 1
ATOM 1611 C CA . VAL A 1 208 ? 1.043 -10.674 24.442 1.00 90.88 208 VAL A CA 1
ATOM 1612 C C . VAL A 1 208 ? 1.143 -9.703 23.278 1.00 90.88 208 VAL A C 1
ATOM 1614 O O . VAL A 1 208 ? 2.211 -9.554 22.683 1.00 90.88 208 VAL A O 1
ATOM 1617 N N . ARG A 1 209 ? 0.056 -8.985 22.988 1.00 91.75 209 ARG A N 1
ATOM 1618 C CA . ARG A 1 209 ? 0.061 -7.853 22.046 1.00 91.75 209 ARG A CA 1
ATOM 1619 C C . ARG A 1 209 ? -0.490 -6.608 22.714 1.00 91.75 209 ARG A C 1
ATOM 1621 O O . ARG A 1 209 ? -1.397 -6.696 23.537 1.00 91.75 209 ARG A O 1
ATOM 1628 N N . HIS A 1 210 ? 0.055 -5.454 22.342 1.00 92.19 210 HIS A N 1
ATOM 1629 C CA . HIS A 1 210 ? -0.372 -4.147 22.834 1.00 92.19 210 HIS A CA 1
ATOM 1630 C C . HIS A 1 210 ? -0.715 -3.242 21.655 1.00 92.19 210 HIS A C 1
ATOM 1632 O O . HIS A 1 210 ? 0.139 -2.934 20.828 1.00 92.19 210 HIS A O 1
ATOM 1638 N N . PHE A 1 211 ? -1.973 -2.820 21.583 1.00 91.88 211 PHE A N 1
ATOM 1639 C CA . PHE A 1 211 ? -2.492 -1.951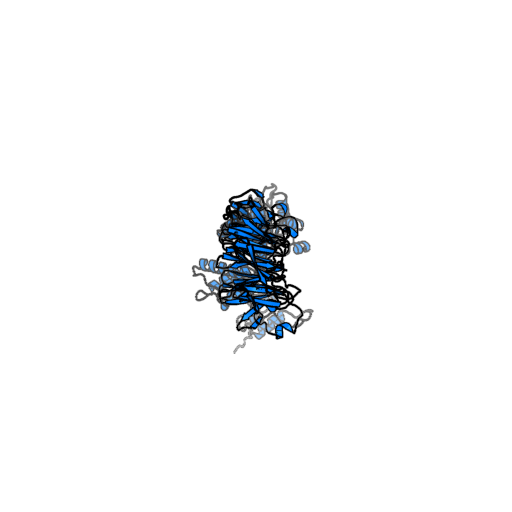 20.538 1.00 91.88 211 PHE A CA 1
ATOM 1640 C C . PHE A 1 211 ? -2.680 -0.535 21.085 1.00 91.88 211 PHE A C 1
ATOM 1642 O O . PHE A 1 211 ? -3.385 -0.321 22.075 1.00 91.88 211 PHE A O 1
ATOM 1649 N N . THR A 1 212 ? -2.066 0.443 20.420 1.00 92.12 212 THR A N 1
ATOM 1650 C CA . THR A 1 212 ? -2.115 1.865 20.790 1.00 92.12 212 THR A CA 1
ATOM 1651 C C . THR A 1 212 ? -2.488 2.744 19.602 1.00 92.12 212 THR A C 1
ATOM 1653 O O . THR A 1 212 ? -2.317 2.366 18.443 1.00 92.12 212 THR A O 1
ATOM 1656 N N . ALA A 1 213 ? -2.961 3.956 19.885 1.00 88.12 213 ALA A N 1
ATOM 1657 C CA . ALA A 1 213 ? -3.236 4.989 18.893 1.00 88.12 213 ALA A CA 1
ATOM 1658 C C . ALA A 1 213 ? -2.002 5.333 18.047 1.00 88.12 213 ALA A C 1
ATOM 1660 O O . ALA A 1 213 ? -2.119 5.520 16.841 1.00 88.12 213 ALA A O 1
ATOM 1661 N N . GLU A 1 214 ? -0.818 5.367 18.663 1.00 85.31 214 GLU A N 1
ATOM 1662 C CA . GLU A 1 214 ? 0.432 5.728 17.987 1.00 85.31 214 GLU A CA 1
ATOM 1663 C C . GLU A 1 214 ? 0.889 4.661 16.989 1.00 85.31 214 GLU A C 1
ATOM 1665 O O . GLU A 1 214 ? 1.344 4.998 15.899 1.00 85.31 214 GLU A O 1
ATOM 1670 N N . GLN A 1 215 ? 0.759 3.379 17.343 1.00 84.56 215 GLN A N 1
ATOM 1671 C CA . GLN A 1 215 ? 1.263 2.277 16.518 1.00 84.56 215 GLN A CA 1
ATOM 1672 C C . GLN A 1 215 ? 0.207 1.709 15.564 1.00 84.56 215 GLN A C 1
ATOM 1674 O O . GLN A 1 215 ? 0.536 1.318 14.448 1.00 84.56 215 GLN A O 1
ATOM 1679 N N . PHE A 1 216 ? -1.059 1.674 15.986 1.00 84.88 216 PHE A N 1
ATOM 1680 C CA . PHE A 1 216 ? -2.147 0.998 15.270 1.00 84.88 216 PHE A CA 1
ATOM 1681 C C . PHE A 1 216 ? -3.285 1.941 14.861 1.00 84.88 216 PHE A C 1
ATOM 1683 O O . PHE A 1 216 ? -4.287 1.490 14.311 1.00 84.88 216 PHE A O 1
ATOM 1690 N N . GLY A 1 217 ? -3.155 3.250 15.107 1.00 79.56 217 GLY A N 1
ATOM 1691 C CA . GLY A 1 217 ? -4.124 4.244 14.640 1.00 79.56 217 GLY A CA 1
ATOM 1692 C C . GLY A 1 217 ? -5.487 4.180 15.334 1.00 79.56 217 GLY A C 1
ATOM 1693 O O . GLY A 1 217 ? -6.486 4.610 14.754 1.00 79.56 217 GLY A O 1
ATOM 1694 N N . LEU A 1 218 ? -5.551 3.646 16.559 1.00 88.31 218 LEU A N 1
ATOM 1695 C CA . LEU A 1 218 ? -6.753 3.717 17.397 1.00 88.31 218 LEU A CA 1
ATOM 1696 C C . LEU A 1 218 ? -7.218 5.174 17.554 1.00 88.31 218 LEU A C 1
ATOM 1698 O O . LEU A 1 218 ? -6.406 6.084 17.721 1.00 88.31 218 LEU A O 1
ATOM 1702 N N . SER A 1 219 ? -8.531 5.406 17.558 1.00 87.62 219 SER A N 1
ATOM 1703 C CA . SER A 1 219 ? -9.094 6.754 17.723 1.00 87.62 219 SER A CA 1
ATOM 1704 C C . SER A 1 219 ? -8.929 7.325 19.131 1.00 87.62 219 SER A C 1
ATOM 1706 O O . SER A 1 219 ? -8.961 8.543 19.300 1.00 87.62 219 SER A O 1
ATOM 1708 N N . ALA A 1 220 ? -8.755 6.461 20.132 1.00 91.75 220 ALA A N 1
ATOM 1709 C CA . ALA A 1 220 ? -8.384 6.805 21.496 1.00 91.75 220 ALA A CA 1
ATOM 1710 C C . ALA A 1 220 ? -7.736 5.591 22.181 1.00 91.75 220 ALA A C 1
ATOM 1712 O O . ALA A 1 220 ? -8.059 4.448 21.869 1.00 91.75 220 ALA A O 1
ATOM 1713 N N . ASN A 1 221 ? -6.836 5.849 23.134 1.00 92.19 221 ASN A N 1
ATOM 1714 C CA . ASN A 1 221 ? -6.176 4.800 23.918 1.00 92.19 221 ASN A CA 1
ATOM 1715 C C . ASN A 1 221 ? -7.027 4.295 25.093 1.00 92.19 221 ASN A C 1
ATOM 1717 O O . ASN A 1 221 ? -6.804 3.185 25.556 1.00 92.19 221 ASN A O 1
ATOM 1721 N N . GLY A 1 222 ? -7.974 5.086 25.602 1.00 93.81 222 GLY A N 1
ATOM 1722 C CA . GLY A 1 222 ? -8.834 4.641 26.696 1.00 93.81 222 GLY A CA 1
ATOM 1723 C C . GLY A 1 222 ? -9.898 3.685 26.177 1.00 93.81 222 GLY A C 1
ATOM 1724 O O . GLY A 1 222 ? -10.862 4.146 25.572 1.00 93.81 222 GLY A O 1
ATOM 1725 N N . ILE A 1 223 ? -9.728 2.385 26.409 1.00 95.88 223 ILE A N 1
ATOM 1726 C CA . ILE A 1 223 ? -10.712 1.349 26.065 1.00 95.88 223 ILE A CA 1
ATOM 1727 C C . ILE A 1 223 ? -11.576 1.090 27.292 1.00 95.88 223 ILE A C 1
ATOM 1729 O O . ILE A 1 223 ? -11.033 0.825 28.362 1.00 95.88 223 ILE A O 1
ATOM 1733 N N . LEU A 1 224 ? -12.896 1.212 27.150 1.00 95.06 224 LEU A N 1
ATOM 1734 C CA . LEU A 1 224 ? -13.848 1.205 28.268 1.00 95.06 224 LEU A CA 1
ATOM 1735 C C . LEU A 1 224 ? -14.792 0.003 28.261 1.00 95.06 224 LEU A C 1
ATOM 1737 O O . LEU A 1 224 ? -15.213 -0.437 29.320 1.00 95.06 224 LEU A O 1
ATOM 1741 N N . ALA A 1 225 ? -15.113 -0.531 27.085 1.00 95.50 225 ALA A N 1
ATOM 1742 C CA . ALA A 1 225 ? -16.004 -1.676 26.945 1.00 95.50 225 ALA A CA 1
ATOM 1743 C C . ALA A 1 225 ? -15.623 -2.503 25.722 1.00 95.50 225 ALA A C 1
ATOM 1745 O O . ALA A 1 225 ? -15.044 -1.969 24.775 1.00 95.50 225 ALA A O 1
ATOM 1746 N N . LEU A 1 226 ? -15.961 -3.790 25.743 1.00 96.56 226 LEU A N 1
ATOM 1747 C CA . LEU A 1 226 ? -15.631 -4.759 24.702 1.00 96.56 226 LEU A CA 1
ATOM 1748 C C . LEU A 1 226 ? -16.806 -5.718 24.494 1.00 96.56 226 LEU A C 1
ATOM 1750 O O . LEU A 1 226 ? -17.459 -6.121 25.453 1.00 96.56 226 LEU A O 1
ATOM 1754 N N . THR A 1 227 ? -17.056 -6.101 23.246 1.00 95.12 227 THR A N 1
ATOM 1755 C CA . THR A 1 227 ? -17.942 -7.217 22.898 1.00 95.12 227 THR A CA 1
ATOM 1756 C C . THR A 1 227 ? -17.531 -7.805 21.549 1.00 95.12 227 THR A C 1
ATOM 1758 O O . THR A 1 227 ? -16.852 -7.135 20.768 1.00 95.12 227 THR A O 1
ATOM 1761 N N . ALA A 1 228 ? -17.957 -9.030 21.250 1.00 93.88 228 ALA A N 1
ATOM 1762 C CA . ALA A 1 228 ? -17.889 -9.582 19.900 1.00 93.88 228 ALA A CA 1
ATOM 1763 C C . ALA A 1 228 ? -19.262 -9.508 19.243 1.00 93.88 228 ALA A C 1
ATOM 1765 O O . ALA A 1 228 ? -20.285 -9.685 19.903 1.00 93.88 228 ALA A O 1
ATOM 1766 N N . ASP A 1 229 ? -19.273 -9.291 17.933 1.00 90.62 229 ASP A N 1
ATOM 1767 C CA . ASP A 1 229 ? -20.460 -9.550 17.141 1.00 90.62 229 ASP A CA 1
ATOM 1768 C C . ASP A 1 229 ? -20.573 -11.029 16.727 1.00 90.62 229 ASP A C 1
ATOM 1770 O O . ASP A 1 229 ? -19.651 -11.833 16.865 1.00 90.62 229 ASP A O 1
ATOM 1774 N N . SER A 1 230 ? -21.722 -11.387 16.160 1.00 86.88 230 SER A N 1
ATOM 1775 C CA . SER A 1 230 ? -22.027 -12.718 15.627 1.00 86.88 230 SER A CA 1
ATOM 1776 C C . SER A 1 230 ? -21.085 -13.209 14.517 1.00 86.88 230 SER A C 1
ATOM 1778 O O . SER A 1 230 ? -21.125 -14.390 14.182 1.00 86.88 230 SER A O 1
ATOM 1780 N N . GLN A 1 231 ? -20.292 -12.326 13.898 1.00 84.62 231 GLN A N 1
ATOM 1781 C CA . GLN A 1 231 ? -19.270 -12.688 12.904 1.00 84.62 231 GLN A CA 1
ATOM 1782 C C . GLN A 1 231 ? -17.895 -12.910 13.555 1.00 84.62 231 GLN A C 1
ATOM 1784 O O . GLN A 1 231 ? -16.984 -13.425 12.911 1.00 84.62 231 GLN A O 1
ATOM 1789 N N . GLY A 1 232 ? -17.762 -12.582 14.841 1.00 88.50 232 GLY A N 1
ATOM 1790 C CA . GLY A 1 232 ? -16.537 -12.675 15.616 1.00 88.50 232 GLY A CA 1
ATOM 1791 C C . GLY A 1 232 ? -15.665 -11.426 15.550 1.00 88.50 232 GLY A C 1
ATOM 1792 O O . GLY A 1 232 ? -14.543 -11.471 16.054 1.00 88.50 232 GLY A O 1
ATOM 1793 N N . HIS A 1 233 ? -16.155 -10.327 14.970 1.00 90.50 233 HIS A N 1
ATOM 1794 C CA . HIS A 1 233 ? -15.455 -9.048 15.026 1.00 90.50 233 HIS A CA 1
ATOM 1795 C C . HIS A 1 233 ? -15.652 -8.398 16.390 1.00 90.50 233 HIS A C 1
ATOM 1797 O O . HIS A 1 233 ? -16.684 -8.570 17.040 1.00 90.50 233 HIS A O 1
ATOM 1803 N N . ILE A 1 234 ? -14.664 -7.626 16.826 1.00 94.12 234 ILE A N 1
ATOM 1804 C CA . ILE A 1 234 ? -14.631 -7.069 18.174 1.00 94.12 234 ILE A CA 1
ATOM 1805 C C . ILE A 1 234 ? -14.979 -5.588 18.122 1.00 94.12 234 ILE A C 1
ATOM 1807 O O . ILE A 1 234 ? -14.357 -4.803 17.406 1.00 94.12 234 ILE A O 1
ATOM 1811 N N . TRP A 1 235 ? -15.968 -5.207 18.919 1.00 95.19 235 TRP A N 1
ATOM 1812 C CA . TRP A 1 235 ? -16.471 -3.849 19.053 1.00 95.19 235 TRP A CA 1
ATOM 1813 C C . TRP A 1 235 ? -16.053 -3.283 20.404 1.00 95.19 235 TRP A C 1
ATOM 1815 O O . TRP A 1 235 ? -16.220 -3.931 21.437 1.00 95.19 235 TRP A O 1
ATOM 1825 N N . MET A 1 236 ? -15.508 -2.069 20.402 1.00 96.69 236 MET A N 1
ATOM 1826 C CA . MET A 1 236 ? -14.895 -1.474 21.588 1.00 96.69 236 MET A CA 1
ATOM 1827 C C . MET A 1 236 ? -15.413 -0.064 21.824 1.00 96.69 236 MET A C 1
ATOM 1829 O O . MET A 1 236 ? -15.402 0.776 20.922 1.00 96.69 236 MET A O 1
ATOM 1833 N N . GLY A 1 237 ? -15.825 0.207 23.055 1.00 96.81 237 GLY A N 1
ATOM 1834 C CA . GLY A 1 237 ? -16.129 1.553 23.512 1.00 96.81 237 GLY A CA 1
ATOM 1835 C C . GLY A 1 237 ? -14.851 2.280 23.914 1.00 96.81 237 GLY A C 1
ATOM 1836 O O . GLY A 1 237 ? -13.967 1.683 24.533 1.00 96.81 237 GLY A O 1
ATOM 1837 N N . THR A 1 238 ? -14.732 3.559 23.557 1.00 96.44 238 THR A N 1
ATOM 1838 C CA . THR A 1 238 ? -13.544 4.359 23.881 1.00 96.44 238 THR A CA 1
ATOM 1839 C C . THR A 1 238 ? -13.874 5.596 24.714 1.00 96.44 238 THR A C 1
ATOM 1841 O O . THR A 1 238 ? -15.001 6.091 24.705 1.00 96.44 238 THR A O 1
ATOM 1844 N N . SER A 1 239 ? -12.871 6.165 25.384 1.00 93.75 239 SER A N 1
ATOM 1845 C CA . SER A 1 239 ? -12.990 7.354 26.242 1.00 93.75 239 SER A CA 1
ATOM 1846 C C . SER A 1 239 ? -13.200 8.687 25.500 1.00 93.75 239 SER A C 1
ATOM 1848 O O . SER A 1 239 ? -12.932 9.753 26.053 1.00 93.75 239 SER A O 1
ATOM 1850 N N . GLY A 1 240 ? -13.675 8.661 24.251 1.00 90.69 240 GLY A N 1
ATOM 1851 C CA . GLY A 1 240 ? -13.941 9.866 23.451 1.00 90.69 240 GLY A CA 1
ATOM 1852 C C . GLY A 1 240 ? -13.655 9.725 21.952 1.00 90.69 240 GLY A C 1
ATOM 1853 O O . GLY A 1 240 ? -13.957 10.634 21.180 1.00 90.69 240 GLY A O 1
ATOM 1854 N N . GLY A 1 241 ? -13.074 8.602 21.524 1.00 90.06 241 GLY A N 1
ATOM 1855 C CA . GLY A 1 241 ? -12.783 8.277 20.125 1.00 90.06 241 GLY A CA 1
ATOM 1856 C C . GLY A 1 241 ? -13.937 7.596 19.379 1.00 90.06 241 GLY A C 1
ATOM 1857 O O . GLY A 1 241 ? -13.743 7.176 18.236 1.00 90.06 241 GLY A O 1
ATOM 1858 N N . GLY A 1 242 ? -15.112 7.469 20.002 1.00 94.31 242 GLY A N 1
ATOM 1859 C CA . GLY A 1 242 ? -16.266 6.747 19.478 1.00 94.31 242 GLY A CA 1
ATOM 1860 C C . GLY A 1 242 ? -16.161 5.247 19.730 1.00 94.31 242 GLY A C 1
ATOM 1861 O O . GLY A 1 242 ? -15.693 4.809 20.784 1.00 94.31 242 GLY A O 1
ATOM 1862 N N . VAL A 1 243 ? -16.598 4.471 18.745 1.00 94.88 243 VAL A N 1
ATOM 1863 C CA . VAL A 1 243 ? -16.538 3.010 18.747 1.00 94.88 243 VAL A CA 1
ATOM 1864 C C . VAL A 1 243 ? -15.390 2.557 17.851 1.00 94.88 243 VAL A C 1
ATOM 1866 O O . VAL A 1 243 ? -15.208 3.094 16.756 1.00 94.88 243 VAL A O 1
ATOM 1869 N N . LEU A 1 244 ? -14.614 1.578 18.304 1.00 93.31 244 LEU A N 1
ATOM 1870 C CA . LEU A 1 244 ? -13.659 0.859 17.468 1.00 93.31 244 LEU A CA 1
ATOM 1871 C C . LEU A 1 244 ? -14.264 -0.470 17.022 1.00 93.31 244 LEU A C 1
ATOM 1873 O O . LEU A 1 244 ? -14.896 -1.159 17.816 1.00 93.31 244 LEU A O 1
ATOM 1877 N N . HIS A 1 245 ? -14.038 -0.824 15.765 1.00 91.44 245 HIS A N 1
ATOM 1878 C CA . HIS A 1 245 ? -14.388 -2.105 15.172 1.00 91.44 245 HIS A CA 1
ATOM 1879 C C . HIS A 1 245 ? -13.103 -2.799 14.708 1.00 91.44 245 HIS A C 1
ATOM 1881 O O . HIS A 1 245 ? -12.310 -2.192 13.985 1.00 91.44 245 HIS A O 1
ATOM 1887 N N . TYR A 1 246 ? -12.875 -4.032 15.155 1.00 89.81 246 TYR A N 1
ATOM 1888 C CA . TYR A 1 246 ? -11.693 -4.831 14.841 1.00 89.81 246 TYR A CA 1
ATOM 1889 C C . TYR A 1 246 ? -12.095 -6.154 14.193 1.00 89.81 246 TYR A C 1
ATOM 1891 O O . TYR A 1 246 ? -12.729 -6.999 14.821 1.00 89.81 246 TYR A O 1
ATOM 1899 N N . ASP A 1 247 ? -11.683 -6.346 12.944 1.00 84.25 247 ASP A N 1
ATOM 1900 C CA . ASP A 1 247 ? -12.014 -7.511 12.109 1.00 84.25 247 ASP A CA 1
ATOM 1901 C C . ASP A 1 247 ? -11.024 -8.687 12.264 1.00 84.25 247 ASP A C 1
ATOM 1903 O O . ASP A 1 247 ? -11.088 -9.669 11.528 1.00 84.25 247 ASP A O 1
ATOM 1907 N N . GLY A 1 248 ? -10.069 -8.582 13.195 1.00 84.19 248 GLY A N 1
ATOM 1908 C CA . GLY A 1 248 ? -8.969 -9.539 13.352 1.00 84.19 248 GLY A CA 1
ATOM 1909 C C . GLY A 1 248 ? -7.664 -9.125 12.664 1.00 84.19 248 GLY A C 1
ATOM 1910 O O . GLY A 1 248 ? -6.633 -9.752 12.908 1.00 84.19 248 GLY A O 1
ATOM 1911 N N . GLN A 1 249 ? -7.676 -8.073 11.842 1.00 81.50 249 GLN A N 1
ATOM 1912 C CA . GLN A 1 249 ? -6.492 -7.541 11.160 1.00 81.50 249 GLN A CA 1
ATOM 1913 C C . GLN A 1 249 ? -6.324 -6.036 11.356 1.00 81.50 249 GLN A C 1
ATOM 1915 O O . GLN A 1 249 ? -5.203 -5.555 11.521 1.00 81.50 249 GLN A O 1
ATOM 1920 N N . THR A 1 250 ? -7.414 -5.275 11.312 1.00 82.56 250 THR A N 1
ATOM 1921 C CA . THR A 1 250 ? -7.384 -3.816 11.256 1.00 82.56 250 THR A CA 1
ATOM 1922 C C . THR A 1 250 ? -8.434 -3.182 12.149 1.00 82.56 250 THR A C 1
ATOM 1924 O O . THR A 1 250 ? -9.519 -3.716 12.359 1.00 82.56 250 THR A O 1
ATOM 1927 N N . PHE A 1 251 ? -8.089 -2.009 12.680 1.00 86.00 251 PHE A N 1
ATOM 1928 C CA . PHE A 1 251 ? -8.991 -1.201 13.486 1.00 86.00 251 PHE A CA 1
ATOM 1929 C C . PHE A 1 251 ? -9.667 -0.138 12.627 1.00 86.00 251 PHE A C 1
ATOM 1931 O O . PHE A 1 251 ? -9.022 0.603 11.879 1.00 86.00 251 PHE A O 1
ATOM 1938 N N . GLN A 1 252 ? -10.975 -0.011 12.794 1.00 85.31 252 GLN A N 1
ATOM 1939 C CA . GLN A 1 252 ? -11.777 1.051 12.213 1.00 85.31 252 GLN A CA 1
ATOM 1940 C C . GLN A 1 252 ? -12.442 1.864 13.314 1.00 85.31 252 GLN A C 1
ATOM 1942 O O . GLN A 1 252 ? -12.946 1.316 14.286 1.00 85.31 252 GLN A O 1
ATOM 1947 N N . SER A 1 253 ? -12.456 3.186 13.156 1.00 87.50 253 SER A N 1
ATOM 1948 C CA . SER A 1 253 ? -13.112 4.089 14.100 1.00 87.50 253 SER A CA 1
ATOM 1949 C C . SER A 1 253 ? -14.429 4.598 13.534 1.00 87.50 253 SER A C 1
ATOM 1951 O O . SER A 1 253 ? -14.497 5.089 12.403 1.00 87.50 253 SER A O 1
ATOM 1953 N N . ILE A 1 254 ? -15.463 4.530 14.364 1.00 88.88 254 ILE A N 1
ATOM 1954 C CA . ILE A 1 254 ? -16.812 4.992 14.081 1.00 88.88 254 ILE A CA 1
ATOM 1955 C C . ILE A 1 254 ? -17.156 6.065 15.108 1.00 88.88 254 ILE A C 1
ATOM 1957 O O . ILE A 1 254 ? -17.282 5.796 16.302 1.00 88.88 254 ILE A O 1
ATOM 1961 N N . ARG A 1 255 ? -17.345 7.298 14.637 1.00 89.38 255 ARG A N 1
ATOM 1962 C CA . ARG A 1 255 ? -17.922 8.359 15.466 1.00 89.38 255 ARG A CA 1
ATOM 1963 C C . ARG A 1 255 ? -19.437 8.236 15.496 1.00 89.38 255 ARG A C 1
ATOM 1965 O O . ARG A 1 255 ? -20.058 8.097 14.443 1.00 89.38 255 ARG A O 1
ATOM 1972 N N . LEU A 1 256 ? -20.013 8.330 16.689 1.00 89.44 256 LEU A N 1
ATOM 1973 C CA . LEU A 1 256 ? -21.460 8.253 16.896 1.00 89.44 256 LEU A CA 1
ATOM 1974 C C . LEU A 1 256 ? -22.145 9.612 16.703 1.00 89.44 256 LEU A C 1
ATOM 1976 O O . LEU A 1 256 ? -23.306 9.663 16.308 1.00 89.44 256 LEU A O 1
ATOM 1980 N N . GLY A 1 257 ? -21.414 10.708 16.913 1.00 87.19 257 GLY A N 1
ATOM 1981 C CA . GLY A 1 257 ? -21.927 12.063 16.729 1.00 87.19 257 GLY A CA 1
ATOM 1982 C C . GLY A 1 257 ? -20.827 13.131 16.739 1.00 87.19 257 GLY A C 1
ATOM 1983 O O . GLY A 1 257 ? -19.637 12.799 16.790 1.00 87.19 257 GLY A O 1
ATOM 1984 N N . PRO A 1 258 ? -21.180 14.420 16.618 1.00 85.00 258 PRO A N 1
ATOM 1985 C CA . PRO A 1 258 ? -20.220 15.523 16.641 1.00 85.00 258 PRO A CA 1
ATOM 1986 C C . PRO A 1 258 ? -19.656 15.850 18.038 1.00 85.00 258 PRO A C 1
ATOM 1988 O O . PRO A 1 258 ? -18.584 16.452 18.116 1.00 85.00 258 PRO A O 1
ATOM 1991 N N . SER A 1 259 ? -20.339 15.490 19.130 1.00 89.69 259 SER A N 1
ATOM 1992 C CA . SER A 1 259 ? -19.941 15.838 20.503 1.00 89.69 259 SER A CA 1
ATOM 1993 C C . SER A 1 259 ? -18.963 14.832 21.111 1.00 89.69 259 SER A C 1
ATOM 1995 O O . SER A 1 259 ? -19.031 13.634 20.845 1.00 89.69 259 SER A O 1
ATOM 1997 N N . ALA A 1 260 ? -18.083 15.292 22.003 1.00 89.44 260 ALA A N 1
ATOM 1998 C CA . ALA A 1 260 ? -17.215 14.400 22.775 1.00 89.44 260 ALA A CA 1
ATOM 1999 C C . ALA A 1 260 ? -18.016 13.430 23.666 1.00 89.44 260 ALA A C 1
ATOM 2001 O O . ALA A 1 260 ? -17.633 12.272 23.789 1.00 89.44 260 ALA A O 1
ATOM 2002 N N . LEU A 1 261 ? -19.153 13.870 24.224 1.00 92.19 261 LEU A N 1
ATOM 2003 C CA . LEU A 1 261 ? -19.999 13.038 25.095 1.00 92.19 261 LEU A CA 1
ATOM 2004 C C . LEU A 1 261 ? -20.666 11.881 24.339 1.00 92.19 261 LEU A C 1
ATOM 2006 O O . LEU A 1 261 ? -20.800 10.791 24.880 1.00 92.19 261 LEU A O 1
ATOM 2010 N N . GLU A 1 262 ? -21.034 12.098 23.075 1.00 92.75 262 GLU A N 1
ATOM 2011 C CA . GLU A 1 262 ? -21.595 11.052 22.205 1.00 92.75 262 GLU A CA 1
ATOM 2012 C C . GLU A 1 262 ? -20.537 10.023 21.795 1.00 92.75 262 GLU A C 1
ATOM 2014 O O . GLU A 1 262 ? -20.866 8.893 21.454 1.00 92.75 262 GLU A O 1
ATOM 2019 N N . ASN A 1 263 ? -19.260 10.411 21.804 1.00 94.94 263 ASN A N 1
ATOM 2020 C CA . ASN A 1 263 ? -18.142 9.552 21.420 1.00 94.94 263 ASN A CA 1
ATOM 2021 C C . ASN A 1 263 ? -17.408 8.941 22.624 1.00 94.94 263 ASN A C 1
ATOM 2023 O O . ASN A 1 263 ? -16.441 8.206 22.430 1.00 94.94 263 ASN A O 1
ATOM 2027 N N . MET A 1 264 ? -17.845 9.238 23.848 1.00 96.62 264 MET A N 1
ATOM 2028 C CA . MET A 1 264 ? -17.413 8.535 25.049 1.00 96.62 264 MET A CA 1
ATOM 2029 C C . MET A 1 264 ? -18.365 7.364 25.269 1.00 96.62 264 MET A C 1
ATOM 2031 O O . MET A 1 264 ? -19.509 7.564 25.671 1.00 96.62 264 MET A O 1
ATOM 2035 N N . VAL A 1 265 ? -17.900 6.165 24.927 1.00 97.69 265 VAL A N 1
ATOM 2036 C CA . VAL A 1 265 ? -18.705 4.942 24.883 1.00 97.69 265 VAL A CA 1
ATOM 2037 C C . VAL A 1 265 ? -18.258 4.033 26.017 1.00 97.69 265 VAL A C 1
ATOM 2039 O O . VAL A 1 265 ? -17.161 3.482 25.970 1.00 97.69 265 VAL A O 1
ATOM 2042 N N . GLU A 1 266 ? -19.097 3.904 27.038 1.00 95.81 266 GLU A N 1
ATOM 2043 C CA . GLU A 1 266 ? -18.765 3.224 28.296 1.00 95.81 266 GLU A CA 1
ATOM 2044 C C . GLU A 1 266 ? -19.344 1.811 28.379 1.00 95.81 266 GLU A C 1
ATOM 2046 O O . GLU A 1 266 ? -18.867 1.003 29.164 1.00 95.81 266 GLU A O 1
ATOM 2051 N N . ALA A 1 267 ? -20.322 1.492 27.530 1.00 96.31 267 ALA A N 1
ATOM 2052 C CA . ALA A 1 267 ? -20.895 0.159 27.427 1.00 96.31 267 ALA A CA 1
ATOM 2053 C C . ALA A 1 267 ? -21.116 -0.217 25.963 1.00 96.31 267 ALA A C 1
ATOM 2055 O O . ALA A 1 267 ? -21.580 0.601 25.163 1.00 96.31 267 ALA A O 1
ATOM 2056 N N . VAL A 1 268 ? -20.819 -1.468 25.620 1.00 97.19 268 VAL A N 1
ATOM 2057 C CA . VAL A 1 268 ? -21.095 -2.043 24.303 1.00 97.19 268 VAL A CA 1
ATOM 2058 C C . VAL A 1 268 ? -21.701 -3.427 24.499 1.00 97.19 268 VAL A C 1
ATOM 2060 O O . VAL A 1 268 ? -21.177 -4.225 25.269 1.00 97.19 268 VAL A O 1
ATOM 2063 N N . LEU A 1 269 ? -22.802 -3.702 23.807 1.00 95.62 269 LEU A N 1
ATOM 2064 C CA . LEU A 1 269 ? -23.516 -4.976 23.871 1.00 95.62 269 LEU A CA 1
ATOM 2065 C C . LEU A 1 269 ? -24.039 -5.331 22.480 1.00 95.62 269 LEU A C 1
ATOM 2067 O O . LEU A 1 269 ? -24.676 -4.490 21.846 1.00 95.62 269 LEU A O 1
ATOM 2071 N N . GLN A 1 270 ? -23.821 -6.562 22.017 1.00 94.88 270 GLN A N 1
ATOM 2072 C CA . GLN A 1 270 ? -24.620 -7.113 20.926 1.00 94.88 270 GLN A CA 1
ATOM 2073 C C . GLN A 1 270 ? -25.798 -7.891 21.510 1.00 94.88 270 GLN A C 1
ATOM 2075 O O . GLN A 1 270 ? -25.594 -8.769 22.343 1.00 94.88 270 GLN A O 1
ATOM 2080 N N . ASP A 1 271 ? -27.014 -7.571 21.072 1.00 93.44 271 ASP A N 1
ATOM 2081 C CA . ASP A 1 271 ? -28.190 -8.354 21.435 1.00 93.44 271 ASP A CA 1
ATOM 2082 C C . ASP A 1 271 ? -28.312 -9.641 20.597 1.00 93.44 271 ASP A C 1
ATOM 2084 O O . ASP A 1 271 ? -27.699 -9.791 19.534 1.00 93.44 271 ASP A O 1
ATOM 2088 N N . ARG A 1 272 ? -29.167 -10.573 21.025 1.00 90.38 272 ARG A N 1
ATOM 2089 C CA . ARG A 1 272 ? -29.439 -11.845 20.327 1.00 90.38 272 ARG A CA 1
ATOM 2090 C C . ARG A 1 272 ? -29.990 -11.675 18.912 1.00 90.38 272 ARG A C 1
ATOM 2092 O O . ARG A 1 272 ? -30.006 -12.635 18.142 1.00 90.38 272 ARG A O 1
ATOM 2099 N N . ARG A 1 273 ? -30.474 -10.482 18.551 1.00 89.50 273 ARG A N 1
ATOM 2100 C CA . ARG A 1 273 ? -30.951 -10.140 17.198 1.00 89.50 273 ARG A CA 1
ATOM 2101 C C . ARG A 1 273 ? -29.833 -9.549 16.330 1.00 89.50 273 ARG A C 1
ATOM 2103 O O . ARG A 1 273 ? -30.086 -9.155 15.189 1.00 89.50 273 ARG A O 1
ATOM 2110 N N . GLY A 1 274 ? -28.608 -9.494 16.847 1.00 89.62 274 GLY A N 1
ATOM 2111 C CA . GLY A 1 274 ? -27.419 -9.004 16.163 1.00 89.62 274 GLY A CA 1
ATOM 2112 C C . GLY A 1 274 ? -27.289 -7.481 16.149 1.00 89.62 274 GLY A C 1
ATOM 2113 O O . GLY A 1 274 ? -26.421 -6.956 15.448 1.00 89.62 274 GLY A O 1
ATOM 2114 N N . ARG A 1 275 ? -28.141 -6.752 16.877 1.00 92.81 275 ARG A N 1
ATOM 2115 C CA . ARG A 1 275 ? -28.059 -5.295 16.989 1.00 92.81 275 ARG A CA 1
ATOM 2116 C C . ARG A 1 275 ? -27.056 -4.925 18.068 1.00 92.81 275 ARG A C 1
ATOM 2118 O O . ARG A 1 275 ? -27.063 -5.480 19.159 1.00 92.81 275 ARG A O 1
ATOM 2125 N N . LEU A 1 276 ? -26.228 -3.940 17.769 1.00 95.00 276 LEU A N 1
ATOM 2126 C CA . LEU A 1 276 ? -25.286 -3.365 18.709 1.00 95.00 276 LEU A CA 1
ATOM 2127 C C . LEU A 1 276 ? -25.920 -2.200 19.462 1.00 95.00 276 LEU A C 1
ATOM 2129 O O . LEU A 1 276 ? -26.641 -1.374 18.896 1.00 95.00 276 LEU A O 1
ATOM 2133 N N . TRP A 1 277 ? -25.613 -2.125 20.743 1.00 96.88 277 TRP A N 1
ATOM 2134 C CA . TRP A 1 277 ? -26.049 -1.092 21.661 1.00 96.88 277 TRP A CA 1
ATOM 2135 C C . TRP A 1 277 ? -24.815 -0.424 22.252 1.00 96.88 277 TRP A C 1
ATOM 2137 O O . TRP A 1 277 ? -23.941 -1.097 22.796 1.00 96.88 277 TRP A O 1
ATOM 2147 N N . PHE A 1 278 ? -24.745 0.898 22.130 1.00 97.50 278 PHE A N 1
ATOM 2148 C CA . PHE A 1 278 ? -23.644 1.715 22.624 1.00 97.50 278 PHE A CA 1
ATOM 2149 C C . PHE A 1 278 ? -24.169 2.658 23.704 1.00 97.50 278 PHE A C 1
ATOM 2151 O O . PHE A 1 278 ? -24.934 3.585 23.416 1.00 97.50 278 PHE A O 1
ATOM 2158 N N . GLY A 1 279 ? -23.776 2.407 24.950 1.00 97.38 279 GLY A N 1
ATOM 2159 C CA . GLY A 1 279 ? -24.014 3.307 26.071 1.00 97.38 279 GLY A CA 1
ATOM 2160 C C . GLY A 1 279 ? -23.008 4.450 26.031 1.00 97.38 279 GLY A C 1
ATOM 2161 O O . GLY A 1 279 ? -21.803 4.208 26.088 1.00 97.38 279 GLY A O 1
ATOM 2162 N N . THR A 1 280 ? -23.492 5.682 25.891 1.00 97.44 280 THR A N 1
ATOM 2163 C CA . THR A 1 280 ? -22.651 6.886 25.821 1.00 97.44 280 THR A CA 1
ATOM 2164 C C . THR A 1 280 ? -22.972 7.844 26.964 1.00 97.44 280 THR A C 1
ATOM 2166 O O . THR A 1 280 ? -23.999 7.701 27.628 1.00 97.44 280 THR A O 1
ATOM 2169 N N . ARG A 1 281 ? -22.163 8.896 27.138 1.00 95.81 281 ARG A N 1
ATOM 2170 C CA . ARG A 1 281 ? -22.493 10.001 28.062 1.00 95.81 281 ARG A CA 1
ATOM 2171 C C . ARG A 1 281 ? -23.569 10.964 27.550 1.00 95.81 281 ARG A C 1
ATOM 2173 O O . ARG A 1 281 ? -23.897 11.950 28.205 1.00 95.81 281 ARG A O 1
ATOM 2180 N N . ALA A 1 282 ? -24.103 10.717 26.359 1.00 95.69 282 ALA A N 1
ATOM 2181 C CA . ALA A 1 282 ? -25.177 11.500 25.756 1.00 95.69 282 ALA A CA 1
ATOM 2182 C C . ALA A 1 282 ? -26.470 10.690 25.544 1.00 95.69 282 ALA A C 1
ATOM 2184 O O . ALA A 1 282 ? -27.445 11.231 25.020 1.00 95.69 282 ALA A O 1
ATOM 2185 N N . GLY A 1 283 ? -26.494 9.415 25.942 1.00 96.06 283 GLY A N 1
ATOM 2186 C CA . GLY A 1 283 ? -27.627 8.507 25.791 1.00 96.06 283 GLY A CA 1
ATOM 2187 C C . GLY A 1 283 ? -27.251 7.169 25.156 1.00 96.06 283 GLY A C 1
ATOM 2188 O O . GLY A 1 283 ? -26.077 6.831 24.991 1.00 96.06 283 GLY A O 1
ATOM 2189 N N . LEU A 1 284 ? -28.275 6.399 24.782 1.00 96.50 284 LEU A N 1
ATOM 2190 C CA . LEU A 1 284 ? -28.138 5.075 24.173 1.00 96.50 284 LEU A CA 1
ATOM 2191 C C . LEU A 1 284 ? -28.196 5.184 22.655 1.00 96.50 284 LEU A C 1
ATOM 2193 O O . LEU A 1 284 ? -29.166 5.719 22.105 1.00 96.50 284 LEU A O 1
ATOM 2197 N N . VAL A 1 285 ? -27.222 4.610 21.963 1.00 95.62 285 VAL A N 1
ATOM 2198 C CA . VAL A 1 285 ? -27.239 4.490 20.504 1.00 95.62 285 VAL A CA 1
ATOM 2199 C C . VAL A 1 285 ? -27.469 3.033 20.133 1.00 95.62 285 VAL A C 1
ATOM 2201 O O . VAL A 1 285 ? -26.796 2.143 20.638 1.00 95.62 285 VAL A O 1
ATOM 2204 N N . SER A 1 286 ? -28.424 2.788 19.239 1.00 93.06 286 SER A N 1
ATOM 2205 C CA . SER A 1 286 ? -28.642 1.467 18.655 1.00 93.06 286 SER A CA 1
ATOM 2206 C C . SER A 1 286 ? -28.104 1.425 17.237 1.00 93.06 286 SER A C 1
ATOM 2208 O O . SER A 1 286 ? -28.396 2.324 16.443 1.00 93.06 286 SER A O 1
ATOM 2210 N N . TYR A 1 287 ? -27.398 0.359 16.895 1.00 90.31 287 TYR A N 1
ATOM 2211 C CA . TYR A 1 287 ? -26.764 0.184 15.607 1.00 90.31 287 TYR A CA 1
ATOM 2212 C C . TYR A 1 287 ? -27.025 -1.206 15.040 1.00 90.31 287 TYR A C 1
ATOM 2214 O O . TYR A 1 287 ? -26.769 -2.207 15.694 1.00 90.31 287 TYR A O 1
ATOM 2222 N N . GLN A 1 288 ? -27.521 -1.275 13.807 1.00 86.88 288 GLN A N 1
ATOM 2223 C CA . GLN A 1 288 ? -27.608 -2.535 13.078 1.00 86.88 288 GLN A CA 1
ATOM 2224 C C . GLN A 1 288 ? -26.510 -2.543 12.008 1.00 86.88 288 GLN A C 1
ATOM 2226 O O . GLN A 1 288 ? -26.617 -1.751 11.058 1.00 86.88 288 GLN A O 1
ATOM 2231 N N . PRO A 1 289 ? -25.493 -3.417 12.130 1.00 80.81 289 PRO A N 1
ATOM 2232 C CA . PRO A 1 289 ? -24.498 -3.600 11.085 1.00 80.81 289 PRO A CA 1
ATOM 2233 C C . PRO A 1 289 ? -25.156 -3.894 9.739 1.00 80.81 289 PRO A C 1
ATOM 2235 O O . PRO A 1 289 ? -26.207 -4.540 9.651 1.00 80.81 289 PRO A O 1
ATOM 2238 N N . GLY A 1 290 ? -24.567 -3.377 8.669 1.00 77.50 290 GLY A N 1
ATOM 2239 C CA . GLY A 1 290 ? -24.979 -3.744 7.331 1.00 77.50 290 GLY A CA 1
ATOM 2240 C C . GLY A 1 290 ? -24.707 -5.204 7.002 1.00 77.50 290 GLY A C 1
ATOM 2241 O O . GLY A 1 290 ? -23.875 -5.868 7.604 1.00 77.50 290 GLY A O 1
ATOM 2242 N N . HIS A 1 291 ? -25.410 -5.685 5.980 1.00 76.50 291 HIS A N 1
ATOM 2243 C CA . HIS A 1 291 ? -25.101 -6.955 5.312 1.00 76.50 291 HIS A CA 1
ATOM 2244 C C . HIS A 1 291 ? -24.836 -6.763 3.816 1.00 76.50 291 HIS A C 1
ATOM 2246 O O . HIS A 1 291 ? -24.576 -7.719 3.096 1.00 76.50 291 HIS A O 1
ATOM 2252 N N . THR A 1 292 ? -24.959 -5.529 3.323 1.00 82.62 292 THR A N 1
ATOM 2253 C CA . THR A 1 292 ? -24.738 -5.211 1.913 1.00 82.62 292 THR A CA 1
ATOM 2254 C C . THR A 1 292 ? -23.306 -4.721 1.766 1.00 82.62 292 THR A C 1
ATOM 2256 O O . THR A 1 292 ? -23.027 -3.630 2.266 1.00 82.62 292 THR A O 1
ATOM 2259 N N . PRO A 1 293 ? -22.420 -5.488 1.111 1.00 86.69 293 PRO A N 1
ATOM 2260 C CA . PRO A 1 293 ? -21.032 -5.089 0.961 1.00 86.69 293 PRO A CA 1
ATOM 2261 C C . PRO A 1 293 ? -20.912 -3.791 0.150 1.00 86.69 293 PRO A C 1
ATOM 2263 O O . PRO A 1 293 ? -21.750 -3.523 -0.725 1.00 86.69 293 PRO A O 1
ATOM 2266 N N . PRO A 1 294 ? -19.882 -2.972 0.422 1.00 91.88 294 PRO A N 1
ATOM 2267 C CA . PRO A 1 294 ? -19.611 -1.782 -0.365 1.00 91.88 294 PRO A CA 1
ATOM 2268 C C . PRO A 1 294 ? -19.258 -2.155 -1.806 1.00 91.88 294 PRO A C 1
ATOM 2270 O O . PRO A 1 294 ? -18.686 -3.210 -2.085 1.00 91.88 294 PRO A O 1
ATOM 2273 N N . ARG A 1 295 ? -19.553 -1.252 -2.741 1.00 92.94 295 ARG A N 1
ATOM 2274 C CA . ARG A 1 295 ? -19.035 -1.352 -4.110 1.00 92.94 295 ARG A CA 1
ATOM 2275 C C . ARG A 1 295 ? -17.680 -0.674 -4.201 1.00 92.94 295 ARG A C 1
ATOM 2277 O O . ARG A 1 295 ? -17.444 0.320 -3.525 1.00 92.94 295 ARG A O 1
ATOM 2284 N N . LEU A 1 296 ? -16.825 -1.169 -5.083 1.00 95.06 296 LEU A N 1
ATOM 2285 C CA . LEU A 1 296 ? -15.536 -0.567 -5.388 1.00 95.06 296 LEU A CA 1
ATOM 2286 C C . LEU A 1 296 ? -15.427 -0.331 -6.883 1.00 95.06 296 LEU A C 1
ATOM 2288 O O . LEU A 1 296 ? -15.789 -1.195 -7.677 1.00 95.06 296 LEU A O 1
ATOM 2292 N N . VAL A 1 297 ? -14.924 0.838 -7.257 1.00 93.94 297 VAL A N 1
ATOM 2293 C CA . VAL A 1 297 ? -14.644 1.173 -8.652 1.00 93.94 297 VAL A CA 1
ATOM 2294 C C . VAL A 1 297 ? -13.265 1.795 -8.773 1.00 93.94 297 VAL A C 1
ATOM 2296 O O . VAL A 1 297 ? -12.899 2.660 -7.979 1.00 93.94 297 VAL A O 1
ATOM 2299 N N . ILE A 1 298 ? -12.511 1.385 -9.789 1.00 95.50 298 ILE A N 1
ATOM 2300 C CA . ILE A 1 298 ? -11.319 2.113 -10.226 1.00 95.50 298 ILE A CA 1
ATOM 2301 C C . ILE A 1 298 ? -11.827 3.299 -11.044 1.00 95.50 298 ILE A C 1
ATOM 2303 O O . ILE A 1 298 ? -12.527 3.128 -12.041 1.00 95.50 298 ILE A O 1
ATOM 2307 N N . ARG A 1 299 ? -11.574 4.512 -10.553 1.00 93.69 299 ARG A N 1
ATOM 2308 C CA . ARG A 1 299 ? -12.148 5.743 -11.103 1.00 93.69 299 ARG A CA 1
ATOM 2309 C C . ARG A 1 299 ? -11.303 6.296 -12.223 1.00 93.69 299 ARG A C 1
ATOM 2311 O O . ARG A 1 299 ? -11.844 6.650 -13.265 1.00 93.69 299 ARG A O 1
ATOM 2318 N N . GLU A 1 300 ? -10.005 6.396 -11.988 1.00 94.62 300 GLU A N 1
ATOM 2319 C CA . GLU A 1 300 ? -9.086 7.085 -12.881 1.00 94.62 300 GLU A CA 1
ATOM 2320 C C . GLU A 1 300 ? -7.709 6.431 -12.811 1.00 94.62 300 GLU A C 1
ATOM 2322 O O . GLU A 1 300 ? -7.277 5.980 -11.750 1.00 94.62 300 GLU A O 1
ATOM 2327 N N . VAL A 1 301 ? -7.009 6.397 -13.940 1.00 95.19 301 VAL A N 1
ATOM 2328 C CA . VAL A 1 301 ? -5.610 5.975 -14.009 1.00 95.19 301 VAL A CA 1
ATOM 2329 C C . VAL A 1 301 ? -4.818 7.018 -14.777 1.00 95.19 301 VAL A C 1
ATOM 2331 O O . VAL A 1 301 ? -5.159 7.364 -15.905 1.00 95.19 301 VAL A O 1
ATOM 2334 N N . MET A 1 302 ? -3.754 7.524 -14.169 1.00 93.31 302 MET A N 1
ATOM 2335 C CA . MET A 1 302 ? -2.791 8.419 -14.789 1.00 93.31 302 MET A CA 1
ATOM 2336 C C . MET A 1 302 ? -1.584 7.602 -15.241 1.00 93.31 302 MET A C 1
ATOM 2338 O O . MET A 1 302 ? -0.818 7.127 -14.409 1.00 93.31 302 MET A O 1
ATOM 2342 N N . ALA A 1 303 ? -1.426 7.446 -16.553 1.00 86.50 303 ALA A N 1
ATOM 2343 C CA . ALA A 1 303 ? -0.352 6.686 -17.194 1.00 86.50 303 ALA A CA 1
ATOM 2344 C C . ALA A 1 303 ? 0.247 7.518 -18.340 1.00 86.50 303 ALA A C 1
ATOM 2346 O O . ALA A 1 303 ? 0.044 7.234 -19.520 1.00 86.50 303 ALA A O 1
ATOM 2347 N N . GLY A 1 304 ? 0.834 8.671 -18.001 1.00 82.62 304 GLY A N 1
ATOM 2348 C CA . GLY A 1 304 ? 1.191 9.732 -18.959 1.00 82.62 304 GLY A CA 1
ATOM 2349 C C . GLY A 1 304 ? -0.014 10.513 -19.517 1.00 82.62 304 GLY A C 1
ATOM 2350 O O . GLY A 1 304 ? 0.094 11.705 -19.792 1.00 82.62 304 GLY A O 1
ATOM 2351 N N . THR A 1 305 ? -1.182 9.874 -19.607 1.00 83.62 305 THR A N 1
ATOM 2352 C CA . THR A 1 305 ? -2.492 10.488 -19.869 1.00 83.62 305 THR A CA 1
ATOM 2353 C C . THR A 1 305 ? -3.501 10.052 -18.805 1.00 83.62 305 THR A C 1
ATOM 2355 O O . THR A 1 305 ? -3.313 9.018 -18.163 1.00 83.62 305 THR A O 1
ATOM 2358 N N . LEU A 1 306 ? -4.545 10.856 -18.583 1.00 90.81 306 LEU A N 1
ATOM 2359 C CA . LEU A 1 306 ? -5.623 10.529 -17.649 1.00 90.81 306 LEU A CA 1
ATOM 2360 C C . LEU A 1 306 ? -6.675 9.661 -18.350 1.00 90.81 306 LEU A C 1
ATOM 2362 O O . LEU A 1 306 ? -7.293 10.097 -19.322 1.00 90.81 306 LEU A O 1
ATOM 2366 N N . LEU A 1 307 ? -6.894 8.454 -17.838 1.00 89.81 307 LEU A N 1
ATOM 2367 C CA . LEU A 1 307 ? -7.881 7.494 -18.321 1.00 89.81 307 LEU A CA 1
ATOM 2368 C C . LEU A 1 307 ? -9.004 7.363 -17.290 1.00 89.81 307 LEU A C 1
ATOM 2370 O O . LEU A 1 307 ? -8.743 7.043 -16.133 1.00 89.81 307 LEU A O 1
ATOM 2374 N N . ALA A 1 308 ? -10.250 7.597 -17.703 1.00 90.75 308 ALA A N 1
ATOM 2375 C CA . ALA A 1 308 ? -11.421 7.470 -16.837 1.00 90.75 308 ALA A CA 1
ATOM 2376 C C . ALA A 1 308 ? -11.971 6.036 -16.876 1.00 90.75 308 ALA A C 1
ATOM 2378 O O . ALA A 1 308 ? -12.333 5.546 -17.943 1.00 90.75 308 ALA A O 1
ATOM 2379 N N . ALA A 1 309 ? -12.039 5.392 -15.711 1.00 86.81 309 ALA A N 1
ATOM 2380 C CA . ALA A 1 309 ? -12.520 4.028 -15.476 1.00 86.81 309 ALA A CA 1
ATOM 2381 C C . ALA A 1 309 ? -12.027 2.979 -16.502 1.00 86.81 309 ALA A C 1
ATOM 2383 O O . ALA A 1 309 ? -12.851 2.298 -17.117 1.00 86.81 309 ALA A O 1
ATOM 2384 N N . PRO A 1 310 ? -10.705 2.849 -16.727 1.00 88.69 310 PRO A N 1
ATOM 2385 C CA . PRO A 1 310 ? -10.183 1.861 -17.664 1.00 88.69 310 PRO A CA 1
ATOM 2386 C C . PRO A 1 310 ? -10.324 0.435 -17.111 1.00 88.69 310 PRO A C 1
ATOM 2388 O O . PRO A 1 310 ? -10.140 0.208 -15.918 1.00 88.69 310 PRO A O 1
ATOM 2391 N N . GLU A 1 311 ? -10.589 -0.533 -17.991 1.00 86.31 311 GLU A N 1
ATOM 2392 C CA . GLU A 1 311 ? -10.505 -1.973 -17.673 1.00 86.31 311 GLU A CA 1
ATOM 2393 C C . GLU A 1 311 ? -9.077 -2.519 -17.851 1.00 86.31 311 GLU A C 1
ATOM 2395 O O . GLU A 1 311 ? -8.674 -3.471 -17.183 1.00 86.31 311 GLU A O 1
ATOM 2400 N N . ALA A 1 312 ? -8.293 -1.881 -18.724 1.00 91.94 312 ALA A N 1
ATOM 2401 C CA . ALA A 1 312 ? -6.885 -2.171 -18.954 1.00 91.94 312 ALA A CA 1
ATOM 2402 C C . ALA A 1 312 ? -6.124 -0.887 -19.309 1.00 91.94 312 ALA A C 1
ATOM 2404 O O . ALA A 1 312 ? -6.680 0.035 -19.913 1.00 91.94 312 ALA A O 1
ATOM 2405 N N . VAL A 1 313 ? -4.843 -0.834 -18.953 1.00 92.38 313 VAL A N 1
ATOM 2406 C CA . VAL A 1 313 ? -3.936 0.274 -19.258 1.00 92.38 313 VAL A CA 1
ATOM 2407 C C . VAL A 1 313 ? -2.669 -0.269 -19.895 1.00 92.38 313 VAL A C 1
ATOM 2409 O O . VAL A 1 313 ? -2.070 -1.219 -19.406 1.00 92.38 313 VAL A O 1
ATOM 2412 N N . SER A 1 314 ? -2.236 0.374 -20.974 1.00 90.25 314 SER A N 1
ATOM 2413 C CA . SER A 1 314 ? -0.926 0.134 -21.565 1.00 90.25 314 SER A CA 1
ATOM 2414 C C . SER A 1 314 ? -0.154 1.442 -21.622 1.00 90.25 314 SER A C 1
ATOM 2416 O O . SER A 1 314 ? -0.694 2.460 -22.065 1.00 90.25 314 SER A O 1
ATOM 2418 N N . CYS A 1 315 ? 1.090 1.434 -21.152 1.00 88.62 315 CYS A N 1
ATOM 2419 C CA . CYS A 1 315 ? 1.957 2.603 -21.217 1.00 88.62 315 CYS A CA 1
ATOM 2420 C C . CYS A 1 315 ? 3.432 2.219 -21.431 1.00 88.62 315 CYS A C 1
ATOM 2422 O O . CYS A 1 315 ? 3.830 1.096 -21.116 1.00 88.62 315 CYS A O 1
ATOM 2424 N N . PRO A 1 316 ? 4.256 3.122 -21.995 1.00 85.25 316 PRO A N 1
ATOM 2425 C CA . PRO A 1 316 ? 5.684 2.867 -22.182 1.00 85.25 316 PRO A CA 1
ATOM 2426 C C . PRO A 1 316 ? 6.447 2.811 -20.851 1.00 85.25 316 PRO A C 1
ATOM 2428 O O . PRO A 1 316 ? 6.071 3.500 -19.899 1.00 85.25 316 PRO A O 1
ATOM 2431 N N . GLU A 1 317 ? 7.563 2.080 -20.807 1.00 86.00 317 GLU A N 1
ATOM 2432 C CA . GLU A 1 317 ? 8.482 2.011 -19.654 1.00 86.00 317 GLU A CA 1
ATOM 2433 C C . GLU A 1 317 ? 9.035 3.387 -19.234 1.00 86.00 317 GLU A C 1
ATOM 2435 O O . GLU A 1 317 ? 9.363 3.596 -18.068 1.00 86.00 317 GLU A O 1
ATOM 2440 N N . SER A 1 318 ? 9.070 4.362 -20.154 1.00 80.94 318 SER A N 1
ATOM 2441 C CA . SER A 1 318 ? 9.425 5.760 -19.864 1.00 80.94 318 SER A CA 1
ATOM 2442 C C . SER A 1 318 ? 8.358 6.553 -19.102 1.00 80.94 318 SER A C 1
ATOM 2444 O O . SER A 1 318 ? 8.596 7.715 -18.758 1.00 80.94 318 SER A O 1
ATOM 2446 N N . THR A 1 319 ? 7.189 5.968 -18.821 1.00 85.38 319 THR A N 1
ATOM 2447 C CA . THR A 1 319 ? 6.138 6.627 -18.036 1.00 85.38 319 THR A CA 1
ATOM 2448 C C . THR A 1 319 ? 6.661 6.906 -16.622 1.00 85.38 319 THR A C 1
ATOM 2450 O O . THR A 1 319 ? 6.943 5.964 -15.881 1.00 85.38 319 THR A O 1
ATOM 2453 N N . PRO A 1 320 ? 6.788 8.183 -16.209 1.00 81.44 320 PRO A N 1
ATOM 2454 C CA . PRO A 1 320 ? 7.470 8.533 -14.962 1.00 81.44 320 PRO A CA 1
ATOM 2455 C C . PRO A 1 320 ? 6.734 8.015 -13.720 1.00 81.44 320 PRO A C 1
ATOM 2457 O O . PRO A 1 320 ? 7.359 7.639 -12.729 1.00 81.44 320 PRO A O 1
ATOM 2460 N N . GLU A 1 321 ? 5.402 7.994 -13.775 1.00 90.62 321 GLU A N 1
ATOM 2461 C CA . GLU A 1 321 ? 4.542 7.540 -12.690 1.00 90.62 321 GLU A CA 1
ATOM 2462 C C . GLU A 1 321 ? 3.222 7.000 -13.259 1.00 90.62 321 GLU A C 1
ATOM 2464 O O . GLU A 1 321 ? 2.585 7.645 -14.097 1.00 90.62 321 GLU A O 1
ATOM 2469 N N . LEU A 1 322 ? 2.819 5.822 -12.787 1.00 92.81 322 LEU A N 1
ATOM 2470 C CA . LEU A 1 322 ? 1.499 5.237 -12.975 1.00 92.81 322 LEU A CA 1
ATOM 2471 C C . LEU A 1 322 ? 0.705 5.420 -11.678 1.00 92.81 322 LEU A C 1
ATOM 2473 O O . LEU A 1 322 ? 1.016 4.773 -10.679 1.00 92.81 322 LEU A O 1
ATOM 2477 N N . ARG A 1 323 ? -0.320 6.275 -11.678 1.00 95.94 323 ARG A N 1
ATOM 2478 C CA . ARG A 1 323 ? -1.175 6.512 -10.503 1.00 95.94 323 ARG A CA 1
ATOM 2479 C C . ARG A 1 323 ? -2.585 5.994 -10.737 1.00 95.94 323 ARG A C 1
ATOM 2481 O O . ARG A 1 323 ? -3.216 6.360 -11.719 1.00 95.94 323 ARG A O 1
ATOM 2488 N N . ILE A 1 324 ? -3.089 5.172 -9.827 1.00 96.44 324 ILE A N 1
ATOM 2489 C CA . ILE A 1 324 ? -4.409 4.540 -9.910 1.00 96.44 324 ILE A CA 1
ATOM 2490 C C . ILE A 1 324 ? -5.262 5.086 -8.771 1.00 96.44 324 ILE A C 1
ATOM 2492 O O . ILE A 1 324 ? -4.902 4.916 -7.609 1.00 96.44 324 ILE A O 1
ATOM 2496 N N . HIS A 1 325 ? -6.384 5.718 -9.106 1.00 96.19 325 HIS A N 1
ATOM 2497 C CA . HIS A 1 325 ? -7.391 6.203 -8.167 1.00 96.19 325 HIS A CA 1
ATOM 2498 C C . HIS A 1 325 ? -8.592 5.258 -8.146 1.00 96.19 325 HIS A C 1
ATOM 2500 O O . HIS A 1 325 ? -9.125 4.863 -9.188 1.00 96.19 325 HIS A O 1
ATOM 2506 N N . PHE A 1 326 ? -9.067 4.932 -6.955 1.00 95.69 326 PHE A N 1
ATOM 2507 C CA . PHE A 1 326 ? -10.192 4.034 -6.729 1.00 95.69 326 PHE A CA 1
ATOM 2508 C C . PHE A 1 326 ? -11.122 4.605 -5.663 1.00 95.69 326 PHE A C 1
ATOM 2510 O O . PHE A 1 326 ? -10.730 5.422 -4.845 1.00 95.69 326 PHE A O 1
ATOM 2517 N N . GLN A 1 327 ? -12.388 4.202 -5.681 1.00 94.38 327 GLN A N 1
ATOM 2518 C CA . GLN A 1 327 ? -13.390 4.736 -4.768 1.00 94.38 327 GLN A CA 1
ATOM 2519 C C . GLN A 1 327 ? -14.347 3.648 -4.294 1.00 94.38 327 GLN A C 1
ATOM 2521 O O . GLN A 1 327 ? -15.016 2.986 -5.091 1.00 94.38 327 GLN A O 1
ATOM 2526 N N . GLY A 1 328 ? -14.450 3.521 -2.976 1.00 92.50 328 GLY A N 1
ATOM 2527 C CA . GLY A 1 328 ? -15.464 2.743 -2.292 1.00 92.50 328 GLY A CA 1
ATOM 2528 C C . GLY A 1 328 ? -16.779 3.516 -2.212 1.00 92.50 328 GLY A C 1
ATOM 2529 O O . GLY A 1 328 ? -16.806 4.708 -1.905 1.00 92.50 328 GLY A O 1
ATOM 2530 N N . ILE A 1 329 ? -17.880 2.833 -2.497 1.00 89.94 329 ILE A N 1
ATOM 2531 C CA . ILE A 1 329 ? -19.238 3.363 -2.466 1.00 89.94 329 ILE A CA 1
ATOM 2532 C C . ILE A 1 329 ? -20.029 2.525 -1.466 1.00 89.94 329 ILE A C 1
ATOM 2534 O O . ILE A 1 329 ? -20.348 1.362 -1.720 1.00 89.94 329 ILE A O 1
ATOM 2538 N N . SER A 1 330 ? -20.368 3.141 -0.337 1.00 87.12 330 SER A N 1
ATOM 2539 C CA . SER A 1 330 ? -21.253 2.586 0.683 1.00 87.12 330 SER A CA 1
ATOM 2540 C C . SER A 1 330 ? -22.385 3.571 0.956 1.00 87.12 330 SER A C 1
ATOM 2542 O O . SER A 1 330 ? -22.185 4.784 0.959 1.00 87.12 330 SER A O 1
ATOM 2544 N N . PHE A 1 331 ? -23.588 3.055 1.206 1.00 77.69 331 PHE A N 1
ATOM 2545 C CA . PHE A 1 331 ? -24.722 3.880 1.637 1.00 77.69 331 PHE A CA 1
ATOM 2546 C C . PHE A 1 331 ? -24.605 4.329 3.101 1.00 77.69 331 PHE A C 1
ATOM 2548 O O . PHE A 1 331 ? -25.311 5.245 3.516 1.00 77.69 331 PHE A O 1
ATOM 2555 N N . ARG A 1 332 ? -23.748 3.671 3.894 1.00 77.31 332 ARG A N 1
ATOM 2556 C CA . ARG A 1 332 ? -23.607 3.894 5.344 1.00 77.31 332 ARG A CA 1
ATOM 2557 C C . ARG A 1 332 ? -22.278 4.534 5.721 1.00 77.31 332 ARG A C 1
ATOM 2559 O O . ARG A 1 332 ? -22.199 5.212 6.742 1.00 77.31 332 ARG A O 1
ATOM 2566 N N . THR A 1 333 ? -21.249 4.313 4.911 1.00 82.50 333 THR A N 1
ATOM 2567 C CA . THR A 1 333 ? -19.886 4.769 5.179 1.00 82.50 333 THR A CA 1
ATOM 2568 C C . THR A 1 333 ? -19.510 5.864 4.194 1.00 82.50 333 THR A C 1
ATOM 2570 O O . THR A 1 333 ? -19.545 5.666 2.982 1.00 82.50 333 THR A O 1
ATOM 2573 N N . GLY A 1 334 ? -19.157 7.038 4.720 1.00 78.94 334 GLY A N 1
ATOM 2574 C CA . GLY A 1 334 ? -18.647 8.133 3.898 1.00 78.94 334 GLY A CA 1
ATOM 2575 C C . GLY A 1 334 ? -17.271 7.804 3.313 1.00 78.94 334 GLY A C 1
ATOM 2576 O O . GLY A 1 334 ? -16.512 7.039 3.903 1.00 78.94 334 GLY A O 1
ATOM 2577 N N . ALA A 1 335 ? -16.913 8.426 2.186 1.00 77.25 335 ALA A N 1
ATOM 2578 C CA . ALA A 1 335 ? -15.678 8.121 1.453 1.00 77.25 335 ALA A CA 1
ATOM 2579 C C . ALA A 1 335 ? -14.398 8.181 2.317 1.00 77.25 335 ALA A C 1
ATOM 2581 O O . ALA A 1 335 ? -13.550 7.305 2.200 1.00 77.25 335 ALA A O 1
ATOM 2582 N N . GLY A 1 336 ? -14.286 9.147 3.240 1.00 76.62 336 GLY A N 1
ATOM 2583 C CA . GLY A 1 336 ? -13.122 9.271 4.138 1.00 76.62 336 GLY A CA 1
ATOM 2584 C C . GLY A 1 336 ? -13.032 8.209 5.249 1.00 76.62 336 GLY A C 1
ATOM 2585 O O . GLY A 1 336 ? -12.015 8.098 5.935 1.00 76.62 336 GLY A O 1
ATOM 2586 N N . GLN A 1 337 ? -14.093 7.426 5.450 1.00 80.38 337 GLN A N 1
ATOM 2587 C CA . GLN A 1 337 ? -14.130 6.313 6.404 1.00 80.38 337 GLN A CA 1
ATOM 2588 C C . GLN A 1 337 ? -13.962 4.951 5.728 1.00 80.38 337 GLN A C 1
ATOM 2590 O O . GLN A 1 337 ? -13.743 3.965 6.425 1.00 80.38 337 GLN A O 1
ATOM 2595 N N . MET A 1 338 ? -14.011 4.894 4.394 1.00 88.56 338 MET A N 1
ATOM 2596 C CA . MET A 1 338 ? -13.653 3.686 3.658 1.00 88.56 338 MET A CA 1
ATOM 2597 C C . MET A 1 338 ? -12.169 3.375 3.867 1.00 88.56 338 MET A C 1
ATOM 2599 O O . MET A 1 338 ? -11.345 4.268 4.111 1.00 88.56 338 MET A O 1
ATOM 2603 N N . ARG A 1 339 ? -11.823 2.096 3.781 1.00 90.50 339 ARG A N 1
ATOM 2604 C CA . ARG A 1 339 ? -10.435 1.638 3.825 1.00 90.50 339 ARG A CA 1
ATOM 2605 C C . ARG A 1 339 ? -10.121 0.795 2.604 1.00 90.50 339 ARG A C 1
ATOM 2607 O O . ARG A 1 339 ? -10.991 0.074 2.125 1.00 90.50 339 ARG A O 1
ATOM 2614 N N . TYR A 1 340 ? -8.893 0.867 2.108 1.00 94.00 340 TYR A N 1
ATOM 2615 C CA . TYR A 1 340 ? -8.467 0.208 0.876 1.00 94.00 340 TYR A CA 1
ATOM 2616 C C . TYR A 1 340 ? -7.213 -0.622 1.097 1.00 94.00 340 TYR A C 1
ATOM 2618 O O . TYR A 1 340 ? -6.283 -0.188 1.771 1.00 94.00 340 TYR A O 1
ATOM 2626 N N . SER A 1 341 ? -7.196 -1.807 0.502 1.00 94.00 341 SER A N 1
ATOM 2627 C CA . SER A 1 341 ? -6.052 -2.712 0.451 1.00 94.00 341 SER A CA 1
ATOM 2628 C C . SER A 1 341 ? -5.830 -3.078 -1.009 1.00 94.00 341 SER A C 1
ATOM 2630 O O . SER A 1 341 ? -6.797 -3.277 -1.750 1.00 94.00 341 SER A O 1
ATOM 2632 N N . HIS A 1 342 ? -4.575 -3.123 -1.441 1.00 95.56 342 HIS A N 1
ATOM 2633 C CA . HIS A 1 342 ? -4.221 -3.347 -2.837 1.00 95.56 342 HIS A CA 1
ATOM 2634 C C . HIS A 1 342 ? -2.970 -4.214 -2.979 1.00 95.56 342 HIS A C 1
ATOM 2636 O O . HIS A 1 342 ? -2.184 -4.357 -2.043 1.00 95.56 342 HIS A O 1
ATOM 2642 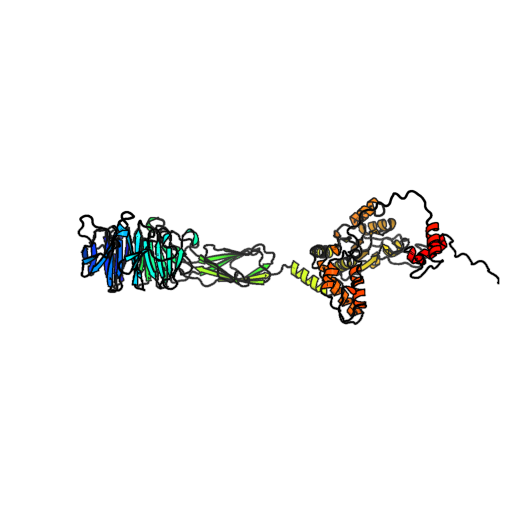N N . ARG A 1 343 ? -2.776 -4.779 -4.169 1.00 94.94 343 ARG A N 1
ATOM 2643 C CA . ARG A 1 343 ? -1.590 -5.555 -4.551 1.00 94.94 343 ARG A CA 1
ATOM 2644 C C . ARG A 1 343 ? -1.316 -5.436 -6.047 1.00 94.94 343 ARG A C 1
ATOM 2646 O O . ARG A 1 343 ? -2.214 -5.094 -6.816 1.00 94.94 343 ARG A O 1
ATOM 2653 N N . LEU A 1 344 ? -0.084 -5.730 -6.447 1.00 95.62 344 LEU A N 1
ATOM 2654 C CA . LEU A 1 344 ? 0.348 -5.729 -7.843 1.00 95.62 344 LEU A CA 1
ATOM 2655 C C . LEU A 1 344 ? 0.979 -7.083 -8.181 1.00 95.62 344 LEU A C 1
ATOM 2657 O O . LEU A 1 344 ? 2.111 -7.369 -7.794 1.00 95.62 344 LEU A O 1
ATOM 2661 N N . LEU A 1 345 ? 0.228 -7.919 -8.895 1.00 93.31 345 LEU A N 1
ATOM 2662 C CA . LEU A 1 345 ? 0.689 -9.225 -9.362 1.00 93.31 345 LEU A CA 1
ATOM 2663 C C . LEU A 1 345 ? 1.681 -9.051 -10.518 1.00 93.31 345 LEU A C 1
ATOM 2665 O O . LEU A 1 345 ? 1.492 -8.164 -11.352 1.00 93.31 345 LEU A O 1
ATOM 2669 N N . GLY A 1 346 ? 2.731 -9.876 -10.563 1.00 87.00 346 GLY A N 1
ATOM 2670 C CA . GLY A 1 346 ? 3.821 -9.760 -11.542 1.00 87.00 346 GLY A CA 1
ATOM 2671 C C . GLY A 1 346 ? 4.980 -8.872 -11.074 1.00 87.00 346 GLY A C 1
ATOM 2672 O O . GLY A 1 346 ? 6.067 -8.921 -11.644 1.00 87.00 346 GLY A O 1
ATOM 2673 N N . HIS A 1 347 ? 4.797 -8.113 -9.988 1.00 83.19 347 HIS A N 1
ATOM 2674 C CA . HIS A 1 347 ? 5.834 -7.297 -9.353 1.00 83.19 347 HIS A CA 1
ATOM 2675 C C . HIS A 1 347 ? 6.253 -7.921 -8.009 1.00 83.19 347 HIS A C 1
ATOM 2677 O O . HIS A 1 347 ? 6.097 -7.302 -6.958 1.00 83.19 347 HIS A O 1
ATOM 2683 N N . GLY A 1 348 ? 6.750 -9.168 -8.052 1.00 78.88 348 GLY A N 1
ATOM 2684 C CA . GLY A 1 348 ? 7.292 -10.001 -6.956 1.00 78.88 348 GLY A CA 1
ATOM 2685 C C . GLY A 1 348 ? 7.069 -9.526 -5.505 1.00 78.88 348 GLY A C 1
ATOM 2686 O O . GLY A 1 348 ? 6.228 -10.083 -4.803 1.00 78.88 348 GLY A O 1
ATOM 2687 N N . PRO A 1 349 ? 7.807 -8.514 -5.008 1.00 75.25 349 PRO A N 1
ATOM 2688 C CA . PRO A 1 349 ? 7.654 -7.998 -3.641 1.00 75.25 349 PRO A CA 1
ATOM 2689 C C . PRO A 1 349 ? 6.271 -7.403 -3.287 1.00 75.25 349 PRO A C 1
ATOM 2691 O O . PRO A 1 349 ? 6.009 -7.172 -2.111 1.00 75.25 349 PRO A O 1
ATOM 2694 N N . MET A 1 350 ? 5.388 -7.140 -4.256 1.00 80.81 350 MET A N 1
ATOM 2695 C CA . MET A 1 350 ? 4.087 -6.470 -4.074 1.00 80.81 350 MET A CA 1
ATOM 2696 C C . MET A 1 350 ? 2.872 -7.362 -4.377 1.00 80.81 350 MET A C 1
ATOM 2698 O O . MET A 1 350 ? 1.756 -6.862 -4.524 1.00 80.81 350 MET A O 1
ATOM 2702 N N . GLU A 1 351 ? 3.059 -8.681 -4.451 1.00 88.44 351 GLU A N 1
ATOM 2703 C CA . GLU A 1 351 ? 1.961 -9.623 -4.726 1.00 88.44 351 GLU A CA 1
ATOM 2704 C C . GLU A 1 351 ? 1.067 -9.902 -3.506 1.00 88.44 351 GLU A C 1
ATOM 2706 O O . GLU A 1 351 ? -0.043 -10.430 -3.633 1.00 88.44 351 GLU A O 1
ATOM 2711 N N . GLN A 1 352 ? 1.529 -9.543 -2.309 1.00 90.06 352 GLN A N 1
ATOM 2712 C CA . GLN A 1 352 ? 0.743 -9.644 -1.083 1.00 90.06 352 GLN A CA 1
ATOM 2713 C C . GLN A 1 352 ? -0.162 -8.420 -0.924 1.00 90.06 352 GLN A C 1
ATOM 2715 O O . GLN A 1 352 ? 0.198 -7.310 -1.313 1.00 90.06 352 GLN A O 1
ATOM 2720 N N . TRP A 1 353 ? -1.341 -8.625 -0.334 1.00 91.31 353 TRP A N 1
ATOM 2721 C CA . TRP A 1 353 ? -2.246 -7.529 0.007 1.00 91.31 353 TRP A CA 1
ATOM 2722 C C . TRP A 1 353 ? -1.568 -6.561 0.975 1.00 91.31 353 TRP A C 1
ATOM 2724 O O . TRP A 1 353 ? -1.067 -6.974 2.021 1.00 91.31 353 TRP A O 1
ATOM 2734 N N . SER A 1 354 ? -1.590 -5.271 0.643 1.00 90.50 354 SER A N 1
ATOM 2735 C CA . SER A 1 354 ? -1.174 -4.224 1.569 1.00 90.50 354 SER A CA 1
ATOM 2736 C C . SER A 1 354 ? -2.115 -4.149 2.775 1.00 90.50 354 SER A C 1
ATOM 2738 O O . SER A 1 354 ? -3.277 -4.567 2.712 1.00 90.50 354 SER A O 1
ATOM 2740 N N . ALA A 1 355 ? -1.626 -3.590 3.883 1.00 88.06 355 ALA A N 1
ATOM 2741 C CA . ALA A 1 355 ? -2.491 -3.224 4.999 1.00 88.06 355 ALA A CA 1
ATOM 2742 C C . ALA A 1 355 ? -3.574 -2.237 4.533 1.00 88.06 355 ALA A C 1
ATOM 2744 O O . ALA A 1 355 ? -3.351 -1.440 3.619 1.00 88.06 355 ALA A O 1
ATOM 2745 N N . PHE A 1 356 ? -4.746 -2.274 5.166 1.00 88.00 356 PHE A N 1
ATOM 2746 C CA . PHE A 1 356 ? -5.809 -1.335 4.833 1.00 88.00 356 PHE A CA 1
ATOM 2747 C C . PHE A 1 356 ? -5.420 0.098 5.212 1.00 88.00 356 PHE A C 1
ATOM 2749 O O . PHE A 1 356 ? -5.067 0.378 6.356 1.00 88.00 356 PHE A O 1
ATOM 2756 N N . THR A 1 357 ? -5.541 1.025 4.263 1.00 87.94 357 THR A N 1
ATOM 2757 C CA . THR A 1 357 ? -5.271 2.455 4.473 1.00 87.94 357 THR A CA 1
ATOM 2758 C C . THR A 1 357 ? -6.476 3.310 4.084 1.00 87.94 357 THR A C 1
ATOM 2760 O O . THR A 1 357 ? -7.412 2.837 3.443 1.00 87.94 357 THR A O 1
ATOM 2763 N N . ALA A 1 358 ? -6.487 4.579 4.494 1.00 86.75 358 ALA A N 1
ATOM 2764 C CA . ALA A 1 358 ? -7.518 5.535 4.081 1.00 86.75 358 ALA A CA 1
ATOM 2765 C C . ALA A 1 358 ? -7.248 6.152 2.694 1.00 86.75 358 ALA A C 1
ATOM 2767 O O . ALA A 1 358 ? -8.069 6.926 2.208 1.00 86.75 358 ALA A O 1
ATOM 2768 N N . THR A 1 359 ? -6.103 5.843 2.076 1.00 90.94 359 THR A N 1
ATOM 2769 C CA . THR A 1 359 ? -5.685 6.439 0.807 1.00 90.94 359 THR A CA 1
ATOM 2770 C C . THR A 1 359 ? -6.435 5.782 -0.346 1.00 90.94 359 THR A C 1
ATOM 2772 O O . THR A 1 359 ? -6.419 4.564 -0.501 1.00 90.94 359 THR A O 1
ATOM 2775 N N . ASP A 1 360 ? -7.086 6.603 -1.162 1.00 93.25 360 ASP A N 1
ATOM 2776 C CA . ASP A 1 360 ? -7.922 6.210 -2.299 1.00 93.25 360 ASP A CA 1
ATOM 2777 C C . ASP A 1 360 ? -7.143 6.181 -3.630 1.00 93.25 360 ASP A C 1
ATOM 2779 O O . ASP A 1 360 ? -7.720 6.149 -4.719 1.00 93.25 360 ASP A O 1
ATOM 2783 N N . ALA A 1 361 ? -5.811 6.198 -3.543 1.00 95.00 361 ALA A N 1
ATOM 2784 C CA . ALA A 1 361 ? -4.912 6.165 -4.680 1.00 95.00 361 ALA A CA 1
ATOM 2785 C C . ALA A 1 361 ? -3.590 5.462 -4.355 1.00 95.00 361 ALA A C 1
ATOM 2787 O O . ALA A 1 361 ? -3.095 5.518 -3.228 1.00 95.00 361 ALA A O 1
ATOM 2788 N N . VAL A 1 362 ? -2.978 4.861 -5.371 1.00 95.19 362 VAL A N 1
ATOM 2789 C CA . VAL A 1 362 ? -1.623 4.294 -5.312 1.00 95.19 362 VAL A CA 1
ATOM 2790 C C . VAL A 1 362 ? -0.815 4.765 -6.514 1.00 95.19 362 VAL A C 1
ATOM 2792 O O . VAL A 1 362 ? -1.372 4.959 -7.594 1.00 95.19 362 VAL A O 1
ATOM 2795 N N . ALA A 1 363 ? 0.490 4.953 -6.337 1.00 93.62 363 ALA A N 1
ATOM 2796 C CA . ALA A 1 363 ? 1.403 5.327 -7.407 1.00 93.62 363 ALA A CA 1
ATOM 2797 C C . ALA A 1 363 ? 2.561 4.329 -7.521 1.00 93.62 363 ALA A C 1
ATOM 2799 O O . ALA A 1 363 ? 3.108 3.886 -6.511 1.00 93.62 363 ALA A O 1
ATOM 2800 N N . TYR A 1 364 ? 2.939 4.015 -8.757 1.00 92.25 364 TYR A N 1
ATOM 2801 C CA . TYR A 1 364 ? 4.074 3.169 -9.108 1.00 92.25 364 TYR A CA 1
ATOM 2802 C C . TYR A 1 364 ? 5.013 3.942 -10.033 1.00 92.25 364 TYR A C 1
ATOM 2804 O O . TYR A 1 364 ? 4.567 4.549 -11.005 1.00 92.25 364 TYR A O 1
ATOM 2812 N N . SER A 1 365 ? 6.313 3.907 -9.757 1.00 88.69 365 SER A N 1
ATOM 2813 C CA . SER A 1 365 ? 7.335 4.567 -10.578 1.00 88.69 365 SER A CA 1
ATOM 2814 C C . SER A 1 365 ? 8.275 3.525 -11.167 1.00 88.69 365 SER A C 1
ATOM 2816 O O . SER A 1 365 ? 8.676 2.604 -10.461 1.00 88.69 365 SER A O 1
ATOM 2818 N N . ALA A 1 366 ? 8.647 3.699 -12.439 1.00 81.25 366 ALA A N 1
ATOM 2819 C CA . ALA A 1 366 ? 9.632 2.863 -13.130 1.00 81.25 366 ALA A CA 1
ATOM 2820 C C . ALA A 1 366 ? 9.338 1.347 -13.070 1.00 81.25 366 ALA A C 1
ATOM 2822 O O . ALA A 1 366 ? 10.225 0.544 -12.775 1.00 81.25 366 ALA A O 1
ATOM 2823 N N . LEU A 1 367 ? 8.088 0.950 -13.343 1.00 87.69 367 LEU A N 1
ATOM 2824 C CA . LEU A 1 367 ? 7.747 -0.466 -13.496 1.00 87.69 367 LEU A CA 1
ATOM 2825 C C . LEU A 1 367 ? 8.509 -1.057 -14.702 1.00 87.69 367 LEU A C 1
ATOM 2827 O O . LEU A 1 367 ? 8.489 -0.447 -15.772 1.00 87.69 367 LEU A O 1
ATOM 2831 N N . PRO A 1 368 ? 9.167 -2.224 -14.566 1.00 87.44 368 PRO A N 1
ATOM 2832 C CA . PRO A 1 368 ? 9.819 -2.892 -15.692 1.00 87.44 368 PRO A CA 1
ATOM 2833 C C . PRO A 1 368 ? 8.833 -3.279 -16.798 1.00 87.44 368 PRO A C 1
ATOM 2835 O O . PRO A 1 368 ? 7.650 -3.495 -16.531 1.00 87.44 368 PRO A O 1
ATOM 2838 N N . VAL A 1 369 ? 9.334 -3.456 -18.021 1.00 88.69 369 VAL A N 1
ATOM 2839 C CA . VAL A 1 369 ? 8.560 -4.033 -19.132 1.00 88.69 369 VAL A CA 1
ATOM 2840 C C . VAL A 1 369 ? 7.987 -5.387 -18.726 1.00 88.69 369 VAL A C 1
ATOM 2842 O O . VAL A 1 369 ? 8.713 -6.263 -18.252 1.00 88.69 369 VAL A O 1
ATOM 2845 N N . GLY A 1 370 ? 6.684 -5.556 -18.922 1.00 90.44 370 GLY A N 1
ATOM 2846 C CA . GLY A 1 370 ? 5.971 -6.746 -18.487 1.00 90.44 370 GLY A CA 1
ATOM 2847 C C . GLY A 1 370 ? 4.469 -6.533 -18.372 1.00 90.44 370 GLY A C 1
ATOM 2848 O O . GLY A 1 370 ? 3.947 -5.436 -18.587 1.00 90.44 370 GLY A O 1
ATOM 2849 N N . GLU A 1 371 ? 3.784 -7.615 -18.026 1.00 94.06 371 GLU A N 1
ATOM 2850 C CA . GLU A 1 371 ? 2.353 -7.631 -17.743 1.00 94.06 371 GLU A CA 1
ATOM 2851 C C . GLU A 1 371 ? 2.145 -7.737 -16.237 1.00 94.06 371 GLU A C 1
ATOM 2853 O O . GLU A 1 371 ? 2.758 -8.567 -15.562 1.00 94.06 371 GLU A O 1
ATOM 2858 N N . TYR A 1 372 ? 1.275 -6.882 -15.719 1.00 94.81 372 TYR A N 1
ATOM 2859 C CA . TYR A 1 372 ? 0.941 -6.798 -14.310 1.00 94.81 372 TYR A CA 1
ATOM 2860 C C . TYR A 1 372 ? -0.566 -6.751 -14.151 1.00 94.81 372 TYR A C 1
ATOM 2862 O O . TYR A 1 372 ? -1.277 -6.187 -14.980 1.00 94.81 372 TYR A O 1
ATOM 2870 N N . ARG A 1 373 ? -1.044 -7.259 -13.020 1.00 95.69 373 ARG A N 1
ATOM 2871 C CA . ARG A 1 373 ? -2.447 -7.129 -12.639 1.00 95.69 373 ARG A CA 1
ATOM 2872 C C . ARG A 1 373 ? -2.546 -6.415 -11.308 1.00 95.69 373 ARG A C 1
ATOM 2874 O O . ARG A 1 373 ? -2.103 -6.930 -10.279 1.00 95.69 373 ARG A O 1
ATOM 2881 N N . PHE A 1 374 ? -3.113 -5.217 -11.333 1.00 96.31 374 PHE A N 1
ATOM 2882 C CA . PHE A 1 374 ? -3.432 -4.479 -10.123 1.00 96.31 374 PHE A CA 1
ATOM 2883 C C . PHE A 1 374 ? -4.765 -4.967 -9.572 1.00 96.31 374 PHE A C 1
ATOM 2885 O O . PHE A 1 374 ? -5.745 -5.066 -10.307 1.00 96.31 374 PHE A O 1
ATOM 2892 N N . GLU A 1 375 ? -4.808 -5.247 -8.276 1.00 96.62 375 GLU A N 1
ATOM 2893 C CA . GLU A 1 375 ? -6.034 -5.606 -7.575 1.00 96.62 375 GLU A CA 1
ATOM 2894 C C . GLU A 1 375 ? -6.219 -4.712 -6.356 1.00 96.62 375 GLU A C 1
ATOM 2896 O O . GLU A 1 375 ? -5.277 -4.445 -5.608 1.00 96.62 375 GLU A O 1
ATOM 2901 N N . VAL A 1 376 ? -7.455 -4.276 -6.139 1.00 96.88 376 VAL A N 1
ATOM 2902 C CA . VAL A 1 376 ? -7.854 -3.464 -4.994 1.00 96.88 376 VAL A CA 1
ATOM 2903 C C . VAL A 1 376 ? -9.169 -3.985 -4.430 1.00 96.88 376 VAL A C 1
ATOM 2905 O O . VAL A 1 376 ? -10.066 -4.409 -5.160 1.00 96.88 376 VAL A O 1
ATOM 2908 N N . ARG A 1 377 ? -9.288 -3.950 -3.107 1.00 96.00 377 ARG A N 1
ATOM 2909 C CA . ARG A 1 377 ? -10.531 -4.197 -2.373 1.00 96.00 377 ARG A CA 1
ATOM 2910 C C . ARG A 1 377 ? -10.733 -3.104 -1.337 1.00 96.00 377 ARG A C 1
ATOM 2912 O O . ARG A 1 377 ? -9.767 -2.504 -0.861 1.00 96.00 377 ARG A O 1
ATOM 2919 N N . THR A 1 378 ? -11.984 -2.849 -0.980 1.00 94.12 378 THR A N 1
ATOM 2920 C CA . THR A 1 378 ? -12.326 -1.871 0.049 1.00 94.12 378 THR A CA 1
ATOM 2921 C C . THR A 1 378 ? -13.132 -2.516 1.155 1.00 94.12 378 THR A C 1
ATOM 2923 O O . THR A 1 378 ? -13.788 -3.534 0.948 1.00 94.12 378 THR A O 1
ATOM 2926 N N . MET A 1 379 ? -13.063 -1.901 2.323 1.00 91.06 379 MET A N 1
ATOM 2927 C CA . MET A 1 379 ? -13.830 -2.260 3.493 1.00 91.06 379 MET A CA 1
ATOM 2928 C C . MET A 1 379 ? -14.618 -1.042 3.953 1.00 91.06 379 MET A C 1
ATOM 2930 O O . MET A 1 379 ? -14.073 0.069 4.012 1.00 91.06 379 MET A O 1
ATOM 2934 N N . ASP A 1 380 ? -15.899 -1.243 4.240 1.00 88.75 380 ASP A N 1
ATOM 2935 C CA . ASP A 1 380 ? -16.720 -0.219 4.877 1.00 88.75 380 ASP A CA 1
ATOM 2936 C C . ASP A 1 380 ? -16.503 -0.207 6.396 1.00 88.75 380 ASP A C 1
ATOM 2938 O O . ASP A 1 380 ? -15.653 -0.932 6.905 1.00 88.75 380 ASP A O 1
ATOM 2942 N N . ARG A 1 381 ? -17.247 0.640 7.115 1.00 82.00 381 ARG A N 1
ATOM 2943 C CA . ARG A 1 381 ? -17.090 0.799 8.572 1.00 82.00 381 ARG A CA 1
ATOM 2944 C C . ARG A 1 381 ? -17.560 -0.411 9.394 1.00 82.00 381 ARG A C 1
ATOM 2946 O O . ARG A 1 381 ? -17.305 -0.444 10.590 1.00 82.00 381 ARG A O 1
ATOM 2953 N N . ASP A 1 382 ? -18.306 -1.326 8.776 1.00 80.69 382 ASP A N 1
ATOM 2954 C CA . ASP A 1 382 ? -18.851 -2.531 9.410 1.00 80.69 382 ASP A CA 1
ATOM 2955 C C . ASP A 1 382 ? -17.940 -3.744 9.168 1.00 80.69 382 ASP A C 1
ATOM 2957 O O . ASP A 1 382 ? -18.303 -4.868 9.498 1.00 80.69 382 ASP A O 1
ATOM 2961 N N . GLY A 1 383 ? -16.772 -3.537 8.549 1.00 79.75 383 GLY A N 1
ATOM 2962 C CA . GLY A 1 383 ? -15.869 -4.615 8.148 1.00 79.75 383 GLY A CA 1
ATOM 2963 C C . GLY A 1 383 ? -16.307 -5.372 6.897 1.00 79.75 383 GLY A C 1
ATOM 2964 O O . GLY A 1 383 ? -15.691 -6.376 6.544 1.00 79.75 383 GLY A O 1
ATOM 2965 N N . LEU A 1 384 ? -17.352 -4.926 6.191 1.00 86.19 384 LEU A N 1
ATOM 2966 C CA . LEU A 1 384 ? -17.784 -5.616 4.983 1.00 86.19 384 LEU A CA 1
ATOM 2967 C C . LEU A 1 384 ? -16.818 -5.324 3.841 1.00 86.19 384 LEU A C 1
ATOM 2969 O O . LEU A 1 384 ? -16.613 -4.170 3.452 1.00 86.19 384 LEU A O 1
ATOM 2973 N N . LEU A 1 385 ? -16.267 -6.391 3.269 1.00 90.69 385 LEU A N 1
ATOM 2974 C CA . LEU A 1 385 ? -15.384 -6.314 2.115 1.00 90.69 385 LEU A CA 1
ATOM 2975 C C . LEU A 1 385 ? -16.177 -6.211 0.812 1.00 90.69 385 LEU A C 1
ATOM 2977 O O . LEU A 1 385 ? -17.175 -6.905 0.611 1.00 90.69 385 LEU A O 1
ATOM 2981 N N . SER A 1 386 ? -15.698 -5.369 -0.099 1.00 93.88 386 SER A N 1
ATOM 2982 C CA . SER A 1 386 ? -16.155 -5.366 -1.485 1.00 93.88 386 SER A CA 1
ATOM 2983 C C . SER A 1 386 ? -15.657 -6.596 -2.241 1.00 93.88 386 SER A C 1
ATOM 2985 O O . SER A 1 386 ? -14.664 -7.226 -1.867 1.00 93.88 386 SER A O 1
ATOM 2987 N N . GLU A 1 387 ? -16.269 -6.860 -3.394 1.00 94.62 387 GLU A N 1
ATOM 2988 C CA . GLU A 1 387 ? -15.600 -7.640 -4.437 1.00 94.62 387 GLU A CA 1
ATOM 2989 C C . GLU A 1 387 ? -14.272 -6.970 -4.839 1.00 94.62 387 GLU A C 1
ATOM 2991 O O . GLU A 1 387 ? -14.095 -5.753 -4.693 1.00 94.62 387 GLU A O 1
ATOM 2996 N N . VAL A 1 388 ? -13.323 -7.776 -5.321 1.00 95.75 388 VAL A N 1
ATOM 2997 C CA . VAL A 1 388 ? -12.024 -7.283 -5.790 1.00 95.75 388 VAL A CA 1
ATOM 2998 C C . VAL A 1 388 ? -12.213 -6.619 -7.150 1.00 95.75 388 VAL A C 1
ATOM 3000 O O . VAL A 1 388 ? -12.684 -7.255 -8.091 1.00 95.75 388 VAL A O 1
ATOM 3003 N N . ALA A 1 389 ? -11.810 -5.356 -7.264 1.00 95.56 389 ALA A N 1
ATOM 3004 C CA . ALA A 1 389 ? -11.672 -4.692 -8.552 1.00 95.56 389 ALA A CA 1
ATOM 3005 C C . ALA A 1 389 ? -10.251 -4.922 -9.077 1.00 95.56 389 ALA A C 1
ATOM 3007 O O . ALA A 1 389 ? -9.284 -4.813 -8.319 1.00 95.56 389 ALA A O 1
ATOM 3008 N N . SER A 1 390 ? -10.122 -5.228 -10.367 1.00 95.94 390 SER A N 1
ATOM 3009 C CA . SER A 1 390 ? -8.825 -5.460 -10.999 1.00 95.94 390 SER A CA 1
ATOM 3010 C C . SER A 1 390 ? -8.622 -4.599 -12.236 1.00 95.94 390 SER A C 1
ATOM 3012 O O . SER A 1 390 ? -9.582 -4.297 -12.940 1.00 95.94 390 SER A O 1
ATOM 3014 N N . LEU A 1 391 ? -7.366 -4.256 -12.504 1.00 96.00 391 LEU A N 1
ATOM 3015 C CA . LEU A 1 391 ? -6.917 -3.537 -13.688 1.00 96.00 391 LEU A CA 1
ATOM 3016 C C . LEU A 1 391 ? -5.716 -4.265 -14.292 1.00 96.00 391 LEU A C 1
ATOM 3018 O O . LEU A 1 391 ? -4.707 -4.459 -13.611 1.00 96.00 391 LEU A O 1
ATOM 3022 N N . GLU A 1 392 ? -5.816 -4.626 -15.567 1.00 96.12 392 GLU A N 1
ATOM 3023 C CA . GLU A 1 392 ? -4.681 -5.166 -16.320 1.00 96.12 392 GLU A CA 1
ATOM 3024 C C . GLU A 1 392 ? -3.754 -4.022 -16.748 1.00 96.12 392 GLU A C 1
ATOM 3026 O O . GLU A 1 392 ? -4.206 -3.006 -17.279 1.00 96.12 392 GLU A O 1
ATOM 3031 N N . ILE A 1 393 ? -2.455 -4.166 -16.500 1.00 94.94 393 ILE A N 1
ATOM 3032 C CA . ILE A 1 393 ? -1.434 -3.155 -16.780 1.00 94.94 393 ILE A CA 1
ATOM 3033 C C . ILE A 1 393 ? -0.354 -3.787 -17.649 1.00 94.94 393 ILE A C 1
ATOM 3035 O O . ILE A 1 393 ? 0.312 -4.736 -17.243 1.00 94.94 393 ILE A O 1
ATOM 3039 N N . GLN A 1 394 ? -0.129 -3.221 -18.827 1.00 93.25 394 GLN A N 1
ATOM 3040 C CA . GLN A 1 394 ? 0.926 -3.654 -19.732 1.00 93.25 394 GLN A CA 1
ATOM 3041 C C . GLN A 1 394 ? 1.963 -2.546 -19.895 1.00 93.25 394 GLN A C 1
ATOM 3043 O O . GLN A 1 394 ? 1.691 -1.512 -20.512 1.00 93.25 394 GLN A O 1
ATOM 3048 N N . ILE A 1 395 ? 3.162 -2.772 -19.360 1.00 91.56 395 ILE A N 1
ATOM 3049 C CA . ILE A 1 395 ? 4.299 -1.881 -19.571 1.00 91.56 395 ILE A CA 1
ATOM 3050 C C . ILE A 1 395 ? 5.018 -2.324 -20.836 1.00 91.56 395 ILE A C 1
ATOM 3052 O O . ILE A 1 395 ? 5.579 -3.419 -20.895 1.00 91.56 395 ILE A O 1
ATOM 3056 N N . LEU A 1 396 ? 4.980 -1.470 -21.852 1.00 87.88 396 LEU A N 1
ATOM 3057 C CA . LEU A 1 396 ? 5.606 -1.721 -23.143 1.00 87.88 396 LEU A CA 1
ATOM 3058 C C . LEU A 1 396 ? 7.040 -1.178 -23.161 1.00 87.88 396 LEU A C 1
ATOM 3060 O O . LEU A 1 396 ? 7.298 -0.123 -22.577 1.00 87.88 396 LEU A O 1
ATOM 3064 N N . PRO A 1 397 ? 7.972 -1.847 -23.860 1.00 75.94 397 PRO A N 1
ATOM 3065 C CA . PRO A 1 397 ? 9.278 -1.262 -24.127 1.00 75.94 397 PRO A CA 1
ATOM 3066 C C . PRO A 1 397 ? 9.104 0.019 -24.950 1.00 75.94 397 PRO A C 1
ATOM 3068 O O . PRO A 1 397 ? 8.207 0.116 -25.792 1.00 75.94 397 PRO A O 1
ATOM 3071 N N . ASP A 1 398 ? 9.958 1.016 -24.728 1.00 70.12 398 ASP A N 1
ATOM 3072 C CA . ASP A 1 398 ? 9.883 2.248 -25.513 1.00 70.12 398 ASP A CA 1
ATOM 3073 C C . ASP A 1 398 ? 10.064 1.948 -27.015 1.00 70.12 398 ASP A C 1
ATOM 3075 O O . ASP A 1 398 ? 10.893 1.126 -27.415 1.00 70.12 398 ASP A O 1
ATOM 3079 N N . ALA A 1 399 ? 9.385 2.706 -27.885 1.00 55.94 399 ALA A N 1
ATOM 3080 C CA . ALA A 1 399 ? 9.561 2.617 -29.345 1.00 55.94 399 ALA A CA 1
ATOM 3081 C C . ALA A 1 399 ? 11.029 2.825 -29.795 1.00 55.94 399 ALA A C 1
ATOM 3083 O O . ALA A 1 399 ? 11.432 2.415 -30.885 1.00 55.94 399 ALA A O 1
ATOM 3084 N N . LYS A 1 400 ? 11.848 3.458 -28.942 1.00 51.88 400 LYS A N 1
ATOM 3085 C CA . LYS A 1 400 ? 13.300 3.605 -29.098 1.00 51.88 400 LYS A CA 1
ATOM 3086 C C . LYS A 1 400 ? 14.036 2.276 -28.866 1.00 51.88 400 LYS A C 1
ATOM 3088 O O . LYS A 1 400 ? 14.931 1.948 -29.641 1.00 51.88 400 LYS A O 1
ATOM 3093 N N . THR A 1 401 ? 13.632 1.506 -27.857 1.00 51.47 401 THR A N 1
ATOM 3094 C CA . THR A 1 401 ? 14.183 0.191 -27.499 1.00 51.47 401 THR A CA 1
ATOM 3095 C C . THR A 1 401 ? 13.848 -0.856 -28.564 1.00 51.47 401 THR A C 1
ATOM 3097 O O . THR A 1 401 ? 14.729 -1.608 -28.971 1.00 51.47 401 THR A O 1
ATOM 3100 N N . GLU A 1 402 ? 12.634 -0.844 -29.128 1.00 49.06 402 GLU A N 1
ATOM 3101 C CA . GLU A 1 402 ? 12.270 -1.719 -30.259 1.00 49.06 402 GLU A CA 1
ATOM 3102 C C . GLU A 1 402 ? 13.077 -1.416 -31.529 1.00 49.06 402 GLU A C 1
ATOM 3104 O O . GLU A 1 402 ? 13.485 -2.330 -32.249 1.00 49.06 402 GLU A O 1
ATOM 3109 N N . ARG A 1 403 ? 13.351 -0.134 -31.807 1.00 51.97 403 ARG A N 1
ATOM 3110 C CA . ARG A 1 403 ? 14.157 0.279 -32.965 1.00 51.97 403 ARG A CA 1
ATOM 3111 C C . ARG A 1 403 ? 15.621 -0.108 -32.792 1.00 51.97 403 ARG A C 1
ATOM 3113 O O . ARG A 1 403 ? 16.219 -0.566 -33.759 1.00 51.97 403 ARG A O 1
ATOM 3120 N N . ILE A 1 404 ? 16.163 0.038 -31.579 1.00 53.62 404 ILE A N 1
ATOM 3121 C CA . ILE A 1 404 ? 17.510 -0.418 -31.213 1.00 53.62 404 ILE A CA 1
ATOM 3122 C C . ILE A 1 404 ? 17.597 -1.936 -31.349 1.00 53.62 404 ILE A C 1
ATOM 3124 O O . ILE A 1 404 ? 18.472 -2.394 -32.066 1.00 53.62 404 ILE A O 1
ATOM 3128 N N . HIS A 1 405 ? 16.648 -2.708 -30.813 1.00 50.38 405 HIS A N 1
ATOM 3129 C CA . HIS A 1 405 ? 16.641 -4.167 -30.968 1.00 50.38 405 HIS A CA 1
ATOM 3130 C C . HIS A 1 405 ? 16.477 -4.613 -32.433 1.00 50.38 405 HIS A C 1
ATOM 3132 O O . HIS A 1 405 ? 17.104 -5.578 -32.866 1.00 50.38 405 HIS A O 1
ATOM 3138 N N . ALA A 1 406 ? 15.665 -3.916 -33.235 1.00 50.09 406 ALA A N 1
ATOM 3139 C CA . ALA A 1 406 ? 15.531 -4.193 -34.667 1.00 50.09 406 ALA A CA 1
ATOM 3140 C C . ALA A 1 406 ? 16.808 -3.837 -35.454 1.00 50.09 406 ALA A C 1
ATOM 3142 O O . ALA A 1 406 ? 17.183 -4.558 -36.383 1.00 50.09 406 ALA A O 1
ATOM 3143 N N . LEU A 1 407 ? 17.500 -2.758 -35.072 1.00 47.47 407 LEU A N 1
ATOM 3144 C CA . LEU A 1 407 ? 18.817 -2.384 -35.593 1.00 47.47 407 LEU A CA 1
ATOM 3145 C C . LEU A 1 407 ? 19.890 -3.384 -35.161 1.00 47.47 407 LEU A C 1
ATOM 3147 O O . LEU A 1 407 ? 20.656 -3.817 -36.009 1.00 47.47 407 LEU A O 1
ATOM 3151 N N . GLU A 1 408 ? 19.904 -3.817 -33.904 1.00 47.16 408 GLU A N 1
ATOM 3152 C CA . GLU A 1 408 ? 20.800 -4.847 -33.372 1.00 47.16 408 GLU A CA 1
ATOM 3153 C C . GLU A 1 408 ? 20.601 -6.176 -34.094 1.00 47.16 408 GLU A C 1
ATOM 3155 O O . GLU A 1 408 ? 21.573 -6.793 -34.508 1.00 47.16 408 GLU A O 1
ATOM 3160 N N . LYS A 1 409 ? 19.355 -6.574 -34.366 1.00 45.81 409 LYS A N 1
ATOM 3161 C CA . LYS A 1 409 ? 19.040 -7.774 -35.155 1.00 45.81 409 LYS A CA 1
ATOM 3162 C C . LYS A 1 409 ? 19.459 -7.648 -36.626 1.00 45.81 409 LYS A C 1
ATOM 3164 O O . LYS A 1 409 ? 19.768 -8.647 -37.267 1.00 45.81 409 LYS A O 1
ATOM 3169 N N . THR A 1 410 ? 19.493 -6.426 -37.162 1.00 44.12 410 THR A N 1
ATOM 3170 C CA . THR A 1 410 ? 20.001 -6.139 -38.517 1.00 44.12 410 THR A CA 1
ATOM 3171 C C . THR A 1 410 ? 21.536 -6.085 -38.543 1.00 44.12 410 THR A C 1
ATOM 3173 O O . THR A 1 410 ? 22.138 -6.551 -39.503 1.00 44.12 410 THR A O 1
ATOM 3176 N N . LEU A 1 411 ? 22.170 -5.590 -37.474 1.00 43.72 411 LEU A N 1
ATOM 3177 C CA . LEU A 1 411 ? 23.623 -5.560 -37.264 1.00 43.72 411 LEU A CA 1
ATOM 3178 C C . LEU A 1 411 ? 24.190 -6.960 -36.976 1.00 43.72 411 LEU A C 1
ATOM 3180 O O . LEU A 1 411 ? 25.297 -7.266 -37.405 1.00 43.72 411 LEU A O 1
ATOM 3184 N N . GLN A 1 412 ? 23.413 -7.841 -36.339 1.00 40.56 412 GLN A N 1
ATOM 3185 C CA . GLN A 1 412 ? 23.730 -9.266 -36.165 1.00 40.56 412 GLN A CA 1
ATOM 3186 C C . GLN A 1 412 ? 23.790 -10.037 -37.490 1.00 40.56 412 GLN A C 1
ATOM 3188 O O . GLN A 1 412 ? 24.409 -11.094 -37.551 1.00 40.56 412 GLN A O 1
ATOM 3193 N N . ALA A 1 413 ? 23.168 -9.526 -38.558 1.00 41.97 413 ALA A N 1
ATOM 3194 C CA . ALA A 1 413 ? 23.251 -10.121 -39.891 1.00 41.97 413 ALA A CA 1
ATOM 3195 C C . ALA A 1 413 ? 24.508 -9.683 -40.673 1.00 41.97 413 ALA A C 1
ATOM 3197 O O . ALA A 1 413 ? 24.737 -10.166 -41.781 1.00 41.97 413 ALA A O 1
ATOM 3198 N N . THR A 1 414 ? 25.316 -8.777 -40.114 1.00 43.19 414 THR A N 1
ATOM 3199 C CA . THR A 1 414 ? 26.588 -8.313 -40.682 1.00 43.19 414 THR A CA 1
ATOM 3200 C C . THR A 1 414 ? 27.754 -8.792 -39.815 1.00 43.19 414 THR A C 1
ATOM 3202 O O . THR A 1 414 ? 27.879 -8.388 -38.665 1.00 43.19 414 THR A O 1
ATOM 3205 N N . ASP A 1 415 ? 28.638 -9.613 -40.390 1.00 46.19 415 ASP A N 1
ATOM 3206 C CA . ASP A 1 415 ? 29.811 -10.285 -39.781 1.00 46.19 415 ASP A CA 1
ATOM 3207 C C . ASP A 1 415 ? 30.900 -9.351 -39.183 1.00 46.19 415 ASP A C 1
ATOM 3209 O O . ASP A 1 415 ? 32.056 -9.744 -39.009 1.00 46.19 415 ASP A O 1
ATOM 3213 N N . HIS A 1 416 ? 30.602 -8.074 -38.930 1.00 46.44 416 HIS A N 1
ATOM 3214 C CA . HIS A 1 416 ? 31.611 -7.026 -38.737 1.00 46.44 416 HIS A CA 1
ATOM 3215 C C . HIS A 1 416 ? 31.512 -6.246 -37.419 1.00 46.44 416 HIS A C 1
ATOM 3217 O O . HIS A 1 416 ? 32.417 -5.459 -37.136 1.00 46.44 416 HIS A O 1
ATOM 3223 N N . VAL A 1 417 ? 30.477 -6.451 -36.592 1.00 55.53 417 VAL A N 1
ATOM 3224 C CA . VAL A 1 417 ? 30.279 -5.679 -35.350 1.00 55.53 417 VAL A CA 1
ATOM 3225 C C . VAL A 1 417 ? 30.103 -6.605 -34.144 1.00 55.53 417 VAL A C 1
ATOM 3227 O O . VAL A 1 417 ? 29.099 -7.295 -34.015 1.00 55.53 417 VAL A O 1
ATOM 3230 N N . VAL A 1 418 ? 31.078 -6.590 -33.229 1.00 56.34 418 VAL A N 1
ATOM 3231 C CA . VAL A 1 418 ? 30.984 -7.260 -31.921 1.00 56.34 418 VAL A CA 1
ATOM 3232 C C . VAL A 1 418 ? 30.242 -6.344 -30.944 1.00 56.34 418 VAL A C 1
ATOM 3234 O O . VAL A 1 418 ? 30.595 -5.171 -30.811 1.00 56.34 418 VAL A O 1
ATOM 3237 N N . HIS A 1 419 ? 29.218 -6.868 -30.258 1.00 59.25 419 HIS A N 1
ATOM 3238 C CA . HIS A 1 419 ? 28.482 -6.132 -29.226 1.00 59.25 419 HIS A CA 1
ATOM 3239 C C . HIS A 1 419 ? 29.428 -5.690 -28.100 1.00 59.25 419 HIS A C 1
ATOM 3241 O O . HIS A 1 419 ? 30.099 -6.515 -27.481 1.00 59.25 419 HIS A O 1
ATOM 3247 N N . SER A 1 420 ? 29.458 -4.385 -27.825 1.00 65.12 420 SER A N 1
ATOM 3248 C CA . SER A 1 420 ? 30.261 -3.815 -26.745 1.00 65.12 420 SER A CA 1
ATOM 3249 C C . SER A 1 420 ? 29.491 -3.796 -25.423 1.00 65.12 420 SER A C 1
ATOM 3251 O O . SER A 1 420 ? 28.324 -3.390 -25.357 1.00 65.12 420 SER A O 1
ATOM 3253 N N . GLN A 1 421 ? 30.157 -4.218 -24.351 1.00 65.12 421 GLN A N 1
ATOM 3254 C CA . GLN A 1 421 ? 29.652 -4.138 -22.982 1.00 65.12 421 GLN A CA 1
ATOM 3255 C C . GLN A 1 421 ? 30.113 -2.855 -22.277 1.00 65.12 421 GLN A C 1
ATOM 3257 O O . GLN A 1 421 ? 29.512 -2.467 -21.275 1.00 65.12 421 GLN A O 1
ATOM 3262 N N . SER A 1 422 ? 31.117 -2.161 -22.823 1.00 74.81 422 SER A N 1
ATOM 3263 C CA . SER A 1 422 ? 31.637 -0.920 -22.248 1.00 74.81 422 SER A CA 1
ATOM 3264 C C . SER A 1 422 ? 30.660 0.256 -22.385 1.00 74.81 422 SER A C 1
ATOM 3266 O O . SER A 1 422 ? 30.072 0.512 -23.442 1.00 74.81 422 SER A O 1
ATOM 3268 N N . TRP A 1 423 ? 30.517 1.038 -21.311 1.00 74.19 423 TRP A N 1
ATOM 3269 C CA . TRP A 1 423 ? 29.687 2.248 -21.316 1.00 74.19 423 TRP A CA 1
ATOM 3270 C C . TRP A 1 423 ? 30.179 3.279 -22.346 1.00 74.19 423 TRP A C 1
ATOM 3272 O O . TRP A 1 423 ? 29.371 3.875 -23.059 1.00 74.19 423 TRP A O 1
ATOM 3282 N N . ALA A 1 424 ? 31.501 3.429 -22.487 1.00 74.50 424 ALA A N 1
ATOM 3283 C CA . ALA A 1 424 ? 32.120 4.376 -23.414 1.00 74.50 424 ALA A CA 1
ATOM 3284 C C . ALA A 1 424 ? 31.741 4.098 -24.878 1.00 74.50 424 ALA A C 1
ATOM 3286 O O . ALA A 1 424 ? 31.358 5.010 -25.608 1.00 74.50 424 ALA A O 1
ATOM 3287 N N . MET A 1 425 ? 31.781 2.836 -25.312 1.00 81.25 425 MET A N 1
ATOM 3288 C CA . MET A 1 425 ? 31.413 2.479 -26.682 1.00 81.25 425 MET A CA 1
ATOM 3289 C C . MET A 1 425 ? 29.895 2.522 -26.899 1.00 81.25 425 MET A C 1
ATOM 3291 O O . MET A 1 425 ? 29.459 2.896 -27.985 1.00 81.25 425 MET A O 1
ATOM 3295 N N . ARG A 1 426 ? 29.069 2.213 -25.886 1.00 78.56 426 ARG A N 1
ATOM 3296 C CA . ARG A 1 426 ? 27.604 2.376 -25.985 1.00 78.56 426 ARG A CA 1
ATOM 3297 C C . ARG A 1 426 ? 27.211 3.818 -26.295 1.00 78.56 426 ARG A C 1
ATOM 3299 O O . ARG A 1 426 ? 26.379 4.036 -27.171 1.00 78.56 426 ARG A O 1
ATOM 3306 N N . GLN A 1 427 ? 27.858 4.796 -25.659 1.00 79.19 427 GLN A N 1
ATOM 3307 C CA . GLN A 1 427 ? 27.635 6.215 -25.961 1.00 79.19 427 GLN A CA 1
ATOM 3308 C C . GLN A 1 427 ? 27.981 6.556 -27.421 1.00 79.19 427 GLN A C 1
ATOM 3310 O O . GLN A 1 427 ? 27.193 7.210 -28.107 1.00 79.19 427 GLN A O 1
ATOM 3315 N N . VAL A 1 428 ? 29.112 6.054 -27.931 1.00 84.62 428 VAL A N 1
ATOM 3316 C CA . VAL A 1 428 ? 29.509 6.234 -29.340 1.00 84.62 428 VAL A CA 1
ATOM 3317 C C . VAL A 1 428 ? 28.502 5.579 -30.288 1.00 84.62 428 VAL A C 1
ATOM 3319 O O . VAL A 1 428 ? 28.138 6.174 -31.303 1.00 84.62 428 VAL A O 1
ATOM 3322 N N . MET A 1 429 ? 28.004 4.384 -29.963 1.00 81.19 429 MET A N 1
ATOM 3323 C CA . MET A 1 429 ? 27.007 3.680 -30.776 1.00 81.19 429 MET A CA 1
ATOM 3324 C C . MET A 1 429 ? 25.656 4.405 -30.791 1.00 81.19 429 MET A C 1
ATOM 3326 O O . MET A 1 429 ? 25.052 4.541 -31.853 1.00 81.19 429 MET A O 1
ATOM 3330 N N . GLU A 1 430 ? 25.203 4.959 -29.665 1.00 78.88 430 GLU A N 1
ATOM 3331 C CA . GLU A 1 430 ? 23.992 5.788 -29.626 1.00 78.88 430 GLU A CA 1
ATOM 3332 C C . GLU A 1 430 ? 24.113 7.034 -30.510 1.00 78.88 430 GLU A C 1
ATOM 3334 O O . GLU A 1 430 ? 23.186 7.374 -31.251 1.00 78.88 430 GLU A O 1
ATOM 3339 N N . GLN A 1 431 ? 25.256 7.720 -30.451 1.00 83.38 431 GLN A N 1
ATOM 3340 C CA . GLN A 1 431 ? 25.541 8.870 -31.310 1.00 83.38 431 GLN A CA 1
ATOM 3341 C C . GLN A 1 431 ? 25.627 8.460 -32.786 1.00 83.38 431 GLN A C 1
ATOM 3343 O O . GLN A 1 431 ? 25.130 9.175 -33.657 1.00 83.38 431 GLN A O 1
ATOM 3348 N N . THR A 1 432 ? 26.190 7.282 -33.056 1.00 84.50 432 THR A N 1
ATOM 3349 C CA . THR A 1 432 ? 26.299 6.688 -34.394 1.00 84.50 432 THR A CA 1
ATOM 3350 C C . THR A 1 432 ? 24.926 6.455 -35.018 1.00 84.50 432 THR A C 1
ATOM 3352 O O . THR A 1 432 ? 24.704 6.860 -36.157 1.00 84.50 432 THR A O 1
ATOM 3355 N N . VAL A 1 433 ? 23.973 5.890 -34.269 1.00 80.12 433 VAL A N 1
ATOM 3356 C CA . VAL A 1 433 ? 22.597 5.686 -34.756 1.00 80.12 433 VAL A CA 1
ATOM 3357 C C . VAL A 1 433 ? 21.930 7.022 -35.088 1.00 80.12 433 VAL A C 1
ATOM 3359 O O . VAL A 1 433 ? 21.334 7.160 -36.153 1.00 80.12 433 VAL A O 1
ATOM 3362 N N . ARG A 1 434 ? 22.079 8.037 -34.226 1.00 80.75 434 ARG A N 1
ATOM 3363 C CA . ARG A 1 434 ? 21.491 9.369 -34.465 1.00 80.75 434 ARG A CA 1
ATOM 3364 C C . ARG A 1 434 ? 22.067 10.034 -35.712 1.00 80.75 434 ARG A C 1
ATOM 3366 O O . ARG A 1 434 ? 21.322 10.606 -36.501 1.00 80.75 434 ARG A O 1
ATOM 3373 N N . VAL A 1 435 ? 23.385 9.965 -35.909 1.00 87.69 435 VAL A N 1
ATOM 3374 C CA . VAL A 1 435 ? 24.016 10.608 -37.068 1.00 87.69 435 VAL A CA 1
ATOM 3375 C C . VAL A 1 435 ? 23.790 9.825 -38.360 1.00 87.69 435 VAL A C 1
ATOM 3377 O O . VAL A 1 435 ? 23.749 10.436 -39.430 1.00 87.69 435 VAL A O 1
ATOM 3380 N N . ALA A 1 436 ? 23.597 8.503 -38.306 1.00 86.25 436 ALA A N 1
ATOM 3381 C CA . ALA A 1 436 ? 23.351 7.672 -39.485 1.00 86.25 436 ALA A CA 1
ATOM 3382 C C . ALA A 1 436 ? 22.100 8.105 -40.270 1.00 86.25 436 ALA A C 1
ATOM 3384 O O . ALA A 1 436 ? 22.137 8.096 -41.503 1.00 86.25 436 ALA A O 1
ATOM 3385 N N . GLU A 1 437 ? 21.050 8.573 -39.585 1.00 83.19 437 GLU A N 1
ATOM 3386 C CA . GLU A 1 437 ? 19.805 9.074 -40.195 1.00 83.19 437 GLU A CA 1
ATOM 3387 C C . GLU A 1 437 ? 19.972 10.414 -40.935 1.00 83.19 437 GLU A C 1
ATOM 3389 O O . GLU A 1 437 ? 19.128 10.793 -41.748 1.00 83.19 437 GLU A O 1
ATOM 3394 N N . THR A 1 438 ? 21.076 11.124 -40.695 1.00 87.88 438 THR A N 1
ATOM 3395 C CA . THR A 1 438 ? 21.359 12.426 -41.307 1.00 87.88 438 THR A CA 1
ATOM 3396 C C . THR A 1 438 ? 22.235 12.305 -42.556 1.00 87.88 438 THR A C 1
ATOM 3398 O O . THR A 1 438 ? 22.887 11.290 -42.796 1.00 87.88 438 THR A O 1
ATOM 3401 N N . VAL A 1 439 ? 22.302 13.378 -43.347 1.00 86.50 439 VAL A N 1
ATOM 3402 C CA . VAL A 1 439 ? 23.264 13.524 -44.457 1.00 86.50 439 VAL A CA 1
ATOM 3403 C C . VAL A 1 439 ? 24.549 14.251 -44.041 1.00 86.50 439 VAL A C 1
ATOM 3405 O O . VAL A 1 439 ? 25.368 14.579 -44.894 1.00 86.50 439 VAL A O 1
ATOM 3408 N N . MET A 1 440 ? 24.730 14.521 -42.744 1.00 89.69 440 MET A N 1
ATOM 3409 C CA . MET A 1 440 ? 25.860 15.303 -42.243 1.00 89.69 440 MET A CA 1
ATOM 3410 C C . MET A 1 440 ? 27.196 14.579 -42.446 1.00 89.69 440 MET A C 1
ATOM 3412 O O . MET A 1 440 ? 27.271 13.342 -42.388 1.00 89.69 440 MET A O 1
ATOM 3416 N N . THR A 1 441 ? 28.247 15.379 -42.642 1.00 92.75 441 THR A N 1
ATOM 3417 C CA . THR A 1 441 ? 29.639 14.925 -42.611 1.00 92.75 441 THR A CA 1
ATOM 3418 C C . THR A 1 441 ? 29.999 14.472 -41.203 1.00 92.75 441 THR A C 1
ATOM 3420 O O . THR A 1 441 ? 29.682 15.156 -40.228 1.00 92.75 441 THR A O 1
ATOM 3423 N N . VAL A 1 442 ? 30.664 13.323 -41.104 1.00 95.69 442 VAL A N 1
ATOM 3424 C CA . VAL A 1 442 ? 31.082 12.747 -39.821 1.00 95.69 442 VAL A CA 1
ATOM 3425 C C . VAL A 1 442 ? 32.600 12.659 -39.769 1.00 95.69 442 VAL A C 1
ATOM 3427 O O . VAL A 1 442 ? 33.208 12.061 -40.656 1.00 95.69 442 VAL A O 1
ATOM 3430 N N . LEU A 1 443 ? 33.205 13.219 -38.722 1.00 96.56 443 LEU A N 1
ATOM 3431 C CA . LEU A 1 443 ? 34.628 13.087 -38.422 1.00 96.56 443 LEU A CA 1
ATOM 3432 C C . LEU A 1 443 ? 34.824 12.059 -37.304 1.00 96.56 443 LEU A C 1
ATOM 3434 O O . LEU A 1 443 ? 34.362 12.255 -36.184 1.00 96.56 443 LEU A O 1
ATOM 3438 N N . VAL A 1 444 ? 35.525 10.969 -37.601 1.00 95.25 444 VAL A N 1
ATOM 3439 C CA . VAL A 1 444 ? 35.820 9.883 -36.664 1.00 95.25 444 VAL A CA 1
ATOM 3440 C C . VAL A 1 444 ? 37.260 10.006 -36.166 1.00 95.25 444 VAL A C 1
ATOM 3442 O O . VAL A 1 444 ? 38.220 9.798 -36.912 1.00 95.25 444 VAL A O 1
ATOM 3445 N N . LEU A 1 445 ? 37.414 10.314 -34.885 1.00 93.06 445 LEU A N 1
ATOM 3446 C CA . LEU A 1 445 ? 38.698 10.414 -34.201 1.00 93.06 445 LEU A CA 1
ATOM 3447 C C . LEU A 1 445 ? 38.987 9.131 -33.426 1.00 93.06 445 LEU A C 1
ATOM 3449 O O . LEU A 1 445 ? 38.078 8.457 -32.945 1.00 93.06 445 LEU A O 1
ATOM 3453 N N . GLY A 1 446 ? 40.261 8.779 -33.301 1.00 91.12 446 GLY A N 1
ATOM 3454 C CA . GLY A 1 446 ? 40.693 7.686 -32.437 1.00 91.12 446 GLY A CA 1
ATOM 3455 C C . GLY A 1 446 ? 42.026 7.099 -32.869 1.00 91.12 446 GLY A C 1
ATOM 3456 O O . GLY A 1 446 ? 42.445 7.232 -34.021 1.00 91.12 446 GLY A O 1
ATOM 3457 N N . GLU A 1 447 ? 42.686 6.402 -31.951 1.00 89.50 447 GLU A N 1
ATOM 3458 C CA . GLU A 1 447 ? 44.001 5.809 -32.192 1.00 89.50 447 GLU A CA 1
ATOM 3459 C C . GLU A 1 447 ? 44.007 4.807 -33.364 1.00 89.50 447 GLU A C 1
ATOM 3461 O O . GLU A 1 447 ? 42.978 4.341 -33.875 1.00 89.50 447 GLU A O 1
ATOM 3466 N N . THR A 1 448 ? 45.201 4.463 -33.839 1.00 84.50 448 THR A N 1
ATOM 3467 C CA . THR A 1 448 ? 45.360 3.410 -34.844 1.00 84.50 448 THR A CA 1
ATOM 3468 C C . THR A 1 448 ? 44.802 2.092 -34.308 1.00 84.50 448 THR A C 1
ATOM 3470 O O . THR A 1 448 ? 45.121 1.672 -33.199 1.00 84.50 448 THR A O 1
ATOM 3473 N N . GLY A 1 449 ? 43.969 1.421 -35.107 1.00 81.69 449 GLY A N 1
ATOM 3474 C CA . GLY A 1 449 ? 43.428 0.108 -34.749 1.00 81.69 449 GLY A CA 1
ATOM 3475 C C . GLY A 1 449 ? 42.231 0.122 -33.791 1.00 81.69 449 GLY A C 1
ATOM 3476 O O . GLY A 1 449 ? 41.864 -0.940 -33.305 1.00 81.69 449 GLY A O 1
ATOM 3477 N N . THR A 1 450 ? 41.587 1.264 -33.521 1.00 86.19 450 THR A N 1
ATOM 3478 C CA . THR A 1 450 ? 40.367 1.323 -32.680 1.00 86.19 450 THR A CA 1
ATOM 3479 C C . THR A 1 450 ? 39.080 0.889 -33.388 1.00 86.19 450 THR A C 1
ATOM 3481 O O . THR A 1 450 ? 38.071 0.664 -32.723 1.00 86.19 450 THR A O 1
ATOM 3484 N N . GLY A 1 451 ? 39.105 0.734 -34.717 1.00 85.25 451 GLY A N 1
ATOM 3485 C CA . GLY A 1 451 ? 37.940 0.316 -35.507 1.00 85.25 451 GLY A CA 1
ATOM 3486 C C . GLY A 1 451 ? 37.239 1.437 -36.283 1.00 85.25 451 GLY A C 1
ATOM 3487 O O . GLY A 1 451 ? 36.104 1.250 -36.702 1.00 85.25 451 GLY A O 1
ATOM 3488 N N . LYS A 1 452 ? 37.904 2.577 -36.536 1.00 90.19 452 LYS A N 1
ATOM 3489 C CA . LYS A 1 452 ? 37.338 3.718 -37.293 1.00 90.19 452 LYS A CA 1
ATOM 3490 C C . LYS A 1 452 ? 36.679 3.321 -38.623 1.00 90.19 452 LYS A C 1
ATOM 3492 O O . LYS A 1 452 ? 35.587 3.784 -38.929 1.00 90.19 452 LYS A O 1
ATOM 3497 N N . GLY A 1 453 ? 37.314 2.425 -39.383 1.00 85.81 453 GLY A N 1
ATOM 3498 C CA . GLY A 1 453 ? 36.766 1.933 -40.652 1.00 85.81 453 GLY A CA 1
ATOM 3499 C C . GLY A 1 453 ? 35.507 1.076 -40.494 1.00 85.81 453 GLY A C 1
ATOM 3500 O O . GLY A 1 453 ? 34.611 1.177 -41.325 1.00 85.81 453 GLY A O 1
ATOM 3501 N N . ILE A 1 454 ? 35.418 0.287 -39.417 1.00 85.25 454 ILE A N 1
ATOM 3502 C CA . ILE A 1 454 ? 34.217 -0.495 -39.091 1.00 85.25 454 ILE A CA 1
ATOM 3503 C C . ILE A 1 454 ? 33.087 0.466 -38.729 1.00 85.25 454 ILE A C 1
ATOM 3505 O O . ILE A 1 454 ? 32.010 0.372 -39.298 1.00 85.25 454 ILE A O 1
ATOM 3509 N N . LEU A 1 455 ? 33.355 1.464 -37.879 1.00 86.44 455 LEU A N 1
ATOM 3510 C CA . LEU A 1 455 ? 32.354 2.462 -37.501 1.00 86.44 455 LEU A CA 1
ATOM 3511 C C . LEU A 1 455 ? 31.827 3.246 -38.714 1.00 86.44 455 LEU A C 1
ATOM 3513 O O . LEU A 1 455 ? 30.624 3.453 -38.842 1.00 86.44 455 LEU A O 1
ATOM 3517 N N . ALA A 1 456 ? 32.709 3.644 -39.636 1.00 89.88 456 ALA A N 1
ATOM 3518 C CA . ALA A 1 456 ? 32.318 4.314 -40.876 1.00 89.88 456 ALA A CA 1
ATOM 3519 C C . ALA A 1 456 ? 31.413 3.440 -41.760 1.00 89.88 456 ALA A C 1
ATOM 3521 O O . ALA A 1 456 ? 30.436 3.932 -42.327 1.00 89.88 456 ALA A O 1
ATOM 3522 N N . GLN A 1 457 ? 31.716 2.144 -41.849 1.00 86.12 457 GLN A N 1
ATOM 3523 C CA . GLN A 1 457 ? 30.883 1.177 -42.555 1.00 86.12 457 GLN A CA 1
ATOM 3524 C C . GLN A 1 457 ? 29.524 1.006 -41.861 1.00 86.12 457 GLN A C 1
ATOM 3526 O O . GLN A 1 457 ? 28.490 1.081 -42.521 1.00 86.12 457 GLN A O 1
ATOM 3531 N N . THR A 1 458 ? 29.503 0.903 -40.531 1.00 83.69 458 THR A N 1
ATOM 3532 C CA . THR A 1 458 ? 28.271 0.826 -39.736 1.00 83.69 458 THR A CA 1
ATOM 3533 C C . THR A 1 458 ? 27.381 2.055 -39.934 1.00 83.69 458 THR A C 1
ATOM 3535 O O . THR A 1 458 ? 26.175 1.908 -40.133 1.00 83.69 458 THR A O 1
ATOM 3538 N N . ILE A 1 459 ? 27.948 3.270 -39.947 1.00 89.12 459 ILE A N 1
ATOM 3539 C CA . ILE A 1 459 ? 27.203 4.505 -40.260 1.00 89.12 459 ILE A CA 1
ATOM 3540 C C . ILE A 1 459 ? 26.539 4.392 -41.636 1.00 89.12 459 ILE A C 1
ATOM 3542 O O . ILE A 1 459 ? 25.375 4.753 -41.788 1.00 89.12 459 ILE A O 1
ATOM 3546 N N . HIS A 1 460 ? 27.251 3.883 -42.644 1.00 88.88 460 HIS A N 1
ATOM 3547 C CA . HIS A 1 460 ? 26.696 3.717 -43.985 1.00 88.88 460 HIS A CA 1
ATOM 3548 C C . HIS A 1 460 ? 25.557 2.685 -44.020 1.00 88.88 460 HIS A C 1
ATOM 3550 O O . HIS A 1 460 ? 24.472 2.994 -44.520 1.00 88.88 460 HIS A O 1
ATOM 3556 N N . GLU A 1 461 ? 25.772 1.497 -43.454 1.00 84.56 461 GLU A N 1
ATOM 3557 C CA . GLU A 1 461 ? 24.816 0.376 -43.438 1.00 84.56 461 GLU A CA 1
ATOM 3558 C C . GLU A 1 461 ? 23.520 0.707 -42.680 1.00 84.56 461 GLU A C 1
ATOM 3560 O O . GLU A 1 461 ? 22.441 0.213 -43.023 1.00 84.56 461 GLU A O 1
ATOM 3565 N N . THR A 1 462 ? 23.604 1.601 -41.694 1.00 81.81 462 THR A N 1
ATOM 3566 C CA . THR A 1 462 ? 22.460 2.078 -40.902 1.00 81.81 462 THR A CA 1
ATOM 3567 C C . THR A 1 462 ? 21.827 3.364 -41.445 1.00 81.81 462 THR A C 1
ATOM 3569 O O . THR A 1 462 ? 20.783 3.790 -40.956 1.00 81.81 462 THR A O 1
ATOM 3572 N N . SER A 1 463 ? 22.396 3.965 -42.494 1.00 87.75 463 SER A N 1
ATOM 3573 C CA . SER A 1 463 ? 21.896 5.212 -43.082 1.00 87.75 463 SER A CA 1
ATOM 3574 C C . SER A 1 463 ? 20.786 5.018 -44.121 1.00 87.75 463 SER A C 1
ATOM 3576 O O . SER A 1 463 ? 20.540 3.928 -44.647 1.00 87.75 463 SER A O 1
ATOM 3578 N N . THR A 1 464 ? 20.180 6.133 -44.540 1.00 86.44 464 THR A N 1
ATOM 3579 C CA . THR A 1 464 ? 19.283 6.186 -45.710 1.00 86.44 464 THR A CA 1
ATOM 3580 C C . THR A 1 464 ? 19.976 5.781 -47.021 1.00 86.44 464 THR A C 1
ATOM 3582 O O . THR A 1 464 ? 19.300 5.376 -47.970 1.00 86.44 464 THR A O 1
ATOM 3585 N N . ARG A 1 465 ? 21.318 5.820 -47.073 1.00 89.25 465 ARG A N 1
ATOM 3586 C CA . ARG A 1 465 ? 22.145 5.459 -48.237 1.00 89.25 465 ARG A CA 1
ATOM 3587 C C . ARG A 1 465 ? 22.679 4.023 -48.203 1.00 89.25 465 ARG A C 1
ATOM 3589 O O . ARG A 1 465 ? 23.436 3.666 -49.093 1.00 89.25 465 ARG A O 1
ATOM 3596 N N . ARG A 1 466 ? 22.235 3.163 -47.281 1.00 86.12 466 ARG A N 1
ATOM 3597 C CA . ARG A 1 466 ? 22.719 1.770 -47.116 1.00 86.12 466 ARG A CA 1
ATOM 3598 C C . ARG A 1 466 ? 22.699 0.861 -48.357 1.00 86.12 466 ARG A C 1
ATOM 3600 O O . ARG A 1 466 ? 23.349 -0.172 -48.375 1.00 86.12 466 ARG A O 1
ATOM 3607 N N . LYS A 1 467 ? 21.885 1.186 -49.371 1.00 83.88 467 LYS A N 1
ATOM 3608 C CA . LYS A 1 467 ? 21.801 0.439 -50.648 1.00 83.88 467 LYS A CA 1
ATOM 3609 C C . LYS A 1 467 ? 22.639 1.068 -51.770 1.00 83.88 467 LYS A C 1
ATOM 3611 O O . LYS A 1 467 ? 22.573 0.614 -52.909 1.00 83.88 467 LYS A O 1
ATOM 3616 N N . ARG A 1 468 ? 23.332 2.170 -51.487 1.00 90.69 468 ARG A N 1
ATOM 3617 C CA . ARG A 1 468 ? 24.137 2.951 -52.434 1.00 90.69 468 ARG A CA 1
ATOM 3618 C C . ARG A 1 468 ? 25.624 2.616 -52.245 1.00 90.69 468 ARG A C 1
ATOM 3620 O O . ARG A 1 468 ? 25.964 1.965 -51.265 1.00 90.69 468 ARG A O 1
ATOM 3627 N N . PRO A 1 469 ? 26.514 3.022 -53.165 1.00 83.88 469 PRO A N 1
ATOM 3628 C CA . PRO A 1 469 ? 27.934 2.702 -53.054 1.00 83.88 469 PRO A CA 1
ATOM 3629 C C . PRO A 1 469 ? 28.564 3.235 -51.759 1.00 83.88 469 PRO A C 1
ATOM 3631 O O . PRO A 1 469 ? 28.352 4.391 -51.389 1.00 83.88 469 PRO A O 1
ATOM 3634 N N . PHE A 1 470 ? 29.381 2.402 -51.114 1.00 90.94 470 PHE A N 1
ATOM 3635 C CA . PHE A 1 470 ? 30.315 2.800 -50.062 1.00 90.94 470 PHE A CA 1
ATOM 3636 C C . PHE A 1 470 ? 31.736 2.699 -50.615 1.00 90.94 470 PHE A C 1
ATOM 3638 O O . PHE A 1 470 ? 32.256 1.603 -50.829 1.00 90.94 470 PHE A O 1
ATOM 3645 N N . ILE A 1 471 ? 32.355 3.844 -50.895 1.00 88.94 471 ILE A N 1
ATOM 3646 C CA . ILE A 1 471 ? 33.706 3.911 -51.456 1.00 88.94 471 ILE A CA 1
ATOM 3647 C C . ILE A 1 471 ? 34.676 4.274 -50.337 1.00 88.94 471 ILE A C 1
ATOM 3649 O O . ILE A 1 471 ? 34.551 5.326 -49.718 1.00 88.94 471 ILE A O 1
ATOM 3653 N N . ARG A 1 472 ? 35.663 3.412 -50.086 1.00 91.12 472 ARG A N 1
ATOM 3654 C CA . ARG A 1 472 ? 36.720 3.651 -49.097 1.00 91.12 472 ARG A CA 1
ATOM 3655 C C . ARG A 1 472 ? 38.014 4.078 -49.776 1.00 91.12 472 ARG A C 1
ATOM 3657 O O . ARG A 1 472 ? 38.459 3.433 -50.724 1.00 91.12 472 ARG A O 1
ATOM 3664 N N . VAL A 1 473 ? 38.645 5.113 -49.234 1.00 90.12 473 VAL A N 1
ATOM 3665 C CA . VAL A 1 473 ? 39.951 5.614 -49.667 1.00 90.12 473 VAL A CA 1
ATOM 3666 C C . VAL A 1 473 ? 40.821 5.840 -48.442 1.00 90.12 473 VAL A C 1
ATOM 3668 O O . VAL A 1 473 ? 40.372 6.442 -47.476 1.00 90.12 473 VAL A O 1
ATOM 3671 N N . ASN A 1 474 ? 42.061 5.356 -48.475 1.00 89.31 474 ASN A N 1
ATOM 3672 C CA . ASN A 1 474 ? 43.062 5.688 -47.466 1.00 89.31 474 ASN A CA 1
ATOM 3673 C C . ASN A 1 474 ? 43.994 6.756 -48.045 1.00 89.31 474 ASN A C 1
ATOM 3675 O O . ASN A 1 474 ? 44.752 6.468 -48.972 1.00 89.31 474 ASN A O 1
ATOM 3679 N N . CYS A 1 475 ? 43.915 7.975 -47.515 1.00 88.31 475 CYS A N 1
ATOM 3680 C CA . CYS A 1 475 ? 44.661 9.125 -48.018 1.00 88.31 475 CYS A CA 1
ATOM 3681 C C . CYS A 1 475 ? 46.175 8.970 -47.810 1.00 88.31 475 CYS A C 1
ATOM 3683 O O . CYS A 1 475 ? 46.943 9.372 -48.678 1.00 88.31 475 CYS A O 1
ATOM 3685 N N . GLY A 1 476 ? 46.606 8.314 -46.727 1.00 82.44 476 GLY A N 1
ATOM 3686 C CA . GLY A 1 476 ? 48.021 8.039 -46.452 1.00 82.44 476 GLY A CA 1
ATOM 3687 C C . GLY A 1 476 ? 48.639 6.932 -47.318 1.00 82.44 476 GLY A C 1
ATOM 3688 O O . GLY A 1 476 ? 49.860 6.823 -47.399 1.00 82.44 476 GLY A O 1
ATOM 3689 N N . ALA A 1 477 ? 47.822 6.110 -47.986 1.00 84.00 477 ALA A N 1
ATOM 3690 C CA . ALA A 1 477 ? 48.297 5.041 -48.870 1.00 84.00 477 ALA A CA 1
ATOM 3691 C C . ALA A 1 477 ? 48.523 5.497 -50.325 1.00 84.00 477 ALA A C 1
ATOM 3693 O O . ALA A 1 477 ? 49.122 4.760 -51.111 1.00 84.00 477 ALA A O 1
ATOM 3694 N N . LEU A 1 478 ? 48.034 6.683 -50.703 1.00 83.81 478 LEU A N 1
ATOM 3695 C CA . LEU A 1 478 ? 48.139 7.208 -52.063 1.00 83.81 478 LEU A CA 1
ATOM 3696 C C . LEU A 1 478 ? 49.456 7.984 -52.255 1.00 83.81 478 LEU A C 1
ATOM 3698 O O . LEU A 1 478 ? 49.787 8.843 -51.438 1.00 83.81 478 LEU A O 1
ATOM 3702 N N . PRO A 1 479 ? 50.211 7.753 -53.348 1.00 82.69 479 PRO A N 1
ATOM 3703 C CA . PRO A 1 479 ? 51.364 8.587 -53.678 1.00 82.69 479 PRO A CA 1
ATOM 3704 C C . PRO A 1 479 ? 50.938 10.044 -53.888 1.00 82.69 479 PRO A C 1
ATOM 3706 O O . PRO A 1 479 ? 50.004 10.291 -54.647 1.00 82.69 479 PRO A O 1
ATOM 3709 N N . ALA A 1 480 ? 51.649 11.007 -53.290 1.00 76.19 480 ALA A N 1
ATOM 3710 C CA . ALA A 1 480 ? 51.261 12.427 -53.284 1.00 76.19 480 ALA A CA 1
ATOM 3711 C C . ALA A 1 480 ? 50.925 12.996 -54.681 1.00 76.19 480 ALA A C 1
ATOM 3713 O O . ALA A 1 480 ? 49.961 13.738 -54.828 1.00 76.19 480 ALA A O 1
ATOM 3714 N N . GLY A 1 481 ? 51.672 12.599 -55.720 1.00 78.06 481 GLY A N 1
ATOM 3715 C CA . GLY A 1 481 ? 51.436 13.041 -57.102 1.00 78.06 481 GLY A CA 1
ATOM 3716 C C . GLY A 1 481 ? 50.223 12.412 -57.804 1.00 78.06 481 GLY A C 1
ATOM 3717 O O . GLY A 1 481 ? 49.874 12.842 -58.897 1.00 78.06 481 GLY A O 1
ATOM 3718 N N . LEU A 1 482 ? 49.588 11.397 -57.210 1.00 83.06 482 LEU A N 1
ATOM 3719 C CA . LEU A 1 482 ? 48.419 10.697 -57.759 1.00 83.06 482 LEU A CA 1
ATOM 3720 C C . LEU A 1 482 ? 47.140 10.923 -56.944 1.00 83.06 482 LEU A C 1
ATOM 3722 O O . LEU A 1 482 ? 46.068 10.541 -57.406 1.00 83.06 482 LEU A O 1
ATOM 3726 N N . VAL A 1 483 ? 47.232 11.556 -55.769 1.00 86.94 483 VAL A N 1
ATOM 3727 C CA . VAL A 1 483 ? 46.091 11.796 -54.868 1.00 86.94 483 VAL A CA 1
ATOM 3728 C C . VAL A 1 483 ? 44.941 12.501 -55.591 1.00 86.94 483 VAL A C 1
ATOM 3730 O O . VAL A 1 483 ? 43.808 12.032 -55.529 1.00 86.94 483 VAL A O 1
ATOM 3733 N N . GLU A 1 484 ? 45.221 13.587 -56.316 1.00 86.56 484 GLU A N 1
ATOM 3734 C CA . GLU A 1 484 ? 44.182 14.367 -57.005 1.00 86.56 484 GLU A CA 1
ATOM 3735 C C . GLU A 1 484 ? 43.542 13.600 -58.162 1.00 86.56 484 GLU A C 1
ATOM 3737 O O . GLU A 1 484 ? 42.323 13.601 -58.313 1.00 86.56 484 GLU A O 1
ATOM 3742 N N . SER A 1 485 ? 44.360 1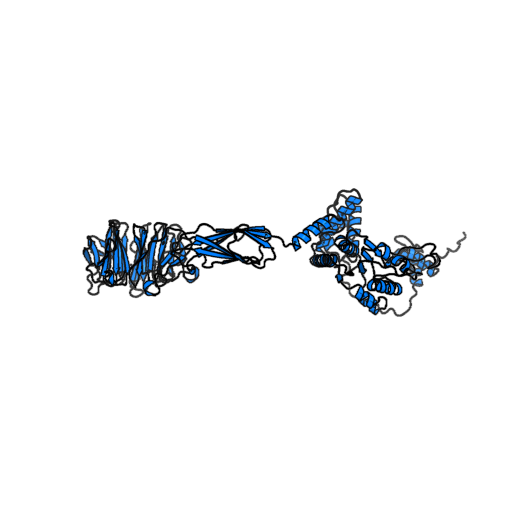2.896 -58.945 1.00 86.69 485 SER A N 1
ATOM 3743 C CA . SER A 1 485 ? 43.896 12.073 -60.062 1.00 86.69 485 SER A CA 1
ATOM 3744 C C . SER A 1 485 ? 43.004 10.921 -59.585 1.00 86.69 485 SER A C 1
ATOM 3746 O O . SER A 1 485 ? 41.965 10.656 -60.184 1.00 86.69 485 SER A O 1
ATOM 3748 N N . GLU A 1 486 ? 43.361 10.263 -58.478 1.00 87.94 486 GLU A N 1
ATOM 3749 C CA . GLU A 1 486 ? 42.562 9.180 -57.900 1.00 87.94 486 GLU A CA 1
ATOM 3750 C C . GLU A 1 486 ? 41.276 9.704 -57.250 1.00 87.94 486 GLU A C 1
ATOM 3752 O O . GLU A 1 486 ? 40.199 9.164 -57.501 1.00 87.94 486 GLU A O 1
ATOM 3757 N N . LEU A 1 487 ? 41.344 10.759 -56.431 1.00 89.25 487 LEU A N 1
ATOM 3758 C CA . LEU A 1 487 ? 40.177 11.279 -55.711 1.00 89.25 487 LEU A CA 1
ATOM 3759 C C . LEU A 1 487 ? 39.184 11.995 -56.632 1.00 89.25 487 LEU A C 1
ATOM 3761 O O . LEU A 1 487 ? 37.977 11.761 -56.521 1.00 89.25 487 LEU A O 1
ATOM 3765 N N . PHE A 1 488 ? 39.678 12.835 -57.540 1.00 89.19 488 PHE A N 1
ATOM 3766 C CA . PHE A 1 488 ? 38.864 13.770 -58.324 1.00 89.19 488 PHE A CA 1
ATOM 3767 C C . PHE A 1 488 ? 38.770 13.405 -59.812 1.00 89.19 488 PHE A C 1
ATOM 3769 O O . PHE A 1 488 ? 37.929 13.957 -60.516 1.00 89.19 488 PHE A O 1
ATOM 3776 N N . GLY A 1 489 ? 39.574 12.452 -60.292 1.00 88.62 489 GLY A N 1
ATOM 3777 C CA . GLY A 1 489 ? 39.594 12.036 -61.694 1.00 88.62 489 GLY A CA 1
ATOM 3778 C C . GLY A 1 489 ? 40.415 12.972 -62.580 1.00 88.62 489 GLY A C 1
ATOM 3779 O O . GLY A 1 489 ? 40.775 14.086 -62.192 1.00 88.62 489 GLY A O 1
ATOM 3780 N N . HIS A 1 490 ? 40.702 12.534 -63.805 1.00 87.25 490 HIS A N 1
ATOM 3781 C CA . HIS A 1 490 ? 41.456 13.325 -64.780 1.00 87.25 490 HIS A CA 1
ATOM 3782 C C . HIS A 1 490 ? 40.891 13.200 -66.195 1.00 87.25 490 HIS A C 1
ATOM 3784 O O . HIS A 1 490 ? 40.341 12.164 -66.584 1.00 87.25 490 HIS A O 1
ATOM 3790 N N . GLU A 1 491 ? 41.052 14.266 -66.977 1.00 88.81 491 GLU A N 1
ATOM 3791 C CA . GLU A 1 491 ? 40.784 14.258 -68.416 1.00 88.81 491 GLU A CA 1
ATOM 3792 C C . GLU A 1 491 ? 41.995 13.739 -69.204 1.00 88.81 491 GLU A C 1
ATOM 3794 O O . GLU A 1 491 ? 43.139 13.764 -68.740 1.00 88.81 491 GLU A O 1
ATOM 3799 N N . LYS A 1 492 ? 41.754 13.271 -70.433 1.00 85.69 492 LYS A N 1
ATOM 3800 C CA . LYS A 1 492 ? 42.831 12.814 -71.320 1.00 85.69 492 LYS A CA 1
ATOM 3801 C C . LYS A 1 492 ? 43.841 13.947 -71.553 1.00 85.69 492 LYS A C 1
ATOM 3803 O O . LYS A 1 492 ? 43.461 15.028 -71.995 1.00 85.69 492 LYS A O 1
ATOM 3808 N N . GLY A 1 493 ? 45.124 13.676 -71.318 1.00 82.25 493 GLY A N 1
ATOM 3809 C CA . GLY A 1 493 ? 46.207 14.650 -71.496 1.00 82.25 493 GLY A CA 1
ATOM 3810 C C . GLY A 1 493 ? 46.441 15.599 -70.314 1.00 82.25 493 GLY A C 1
ATOM 3811 O O . GLY A 1 493 ? 47.191 16.558 -70.471 1.00 82.25 493 GLY A O 1
ATOM 3812 N N . ALA A 1 494 ? 45.847 15.345 -69.143 1.00 82.62 494 ALA A N 1
ATOM 3813 C CA . ALA A 1 494 ? 46.032 16.175 -67.947 1.00 82.62 494 ALA A CA 1
ATOM 3814 C C . ALA A 1 494 ? 47.484 16.216 -67.420 1.00 82.62 494 ALA A C 1
ATOM 3816 O O . ALA A 1 494 ? 47.904 17.214 -66.842 1.00 82.62 494 ALA A O 1
ATOM 3817 N N . PHE A 1 495 ? 48.255 15.145 -67.626 1.00 82.44 495 PHE A N 1
ATOM 3818 C CA . PHE A 1 495 ? 49.681 15.037 -67.300 1.00 82.44 495 PHE A CA 1
ATOM 3819 C C . PHE A 1 495 ? 50.354 14.001 -68.217 1.00 82.44 495 PHE A C 1
ATOM 3821 O O . PHE A 1 495 ? 49.689 13.256 -68.942 1.00 82.44 495 PHE A O 1
ATOM 3828 N N . THR A 1 496 ? 51.687 13.937 -68.206 1.00 75.19 496 THR A N 1
ATOM 3829 C CA . THR A 1 496 ? 52.456 12.937 -68.966 1.00 75.19 496 THR A CA 1
ATOM 3830 C C . THR A 1 496 ? 52.111 11.516 -68.502 1.00 75.19 496 THR A C 1
ATOM 3832 O O . THR A 1 496 ? 52.481 11.140 -67.392 1.00 75.19 496 THR A O 1
ATOM 3835 N N . GLY A 1 497 ? 51.412 10.742 -69.341 1.00 76.00 497 GLY A N 1
ATOM 3836 C CA . GLY A 1 497 ? 50.908 9.392 -69.028 1.00 76.00 497 GLY A CA 1
ATOM 3837 C C . GLY A 1 497 ? 49.379 9.279 -68.896 1.00 76.00 497 GLY A C 1
ATOM 3838 O O . GLY A 1 497 ? 48.869 8.180 -68.707 1.00 76.00 497 GLY A O 1
ATOM 3839 N N . ALA A 1 498 ? 48.633 10.384 -69.015 1.00 80.50 498 ALA A N 1
ATOM 3840 C CA . ALA A 1 498 ? 47.166 10.400 -68.985 1.00 80.50 498 ALA A CA 1
ATOM 3841 C C . ALA A 1 498 ? 46.548 10.039 -70.357 1.00 80.50 498 ALA A C 1
ATOM 3843 O O . ALA A 1 498 ? 45.961 10.887 -71.039 1.00 80.50 498 ALA A O 1
ATOM 3844 N N . ASP A 1 499 ? 46.705 8.783 -70.786 1.00 79.88 499 ASP A N 1
ATOM 3845 C CA . ASP A 1 499 ? 46.310 8.307 -72.126 1.00 79.88 499 ASP A CA 1
ATOM 3846 C C . ASP A 1 499 ? 44.784 8.233 -72.343 1.00 79.88 499 ASP A C 1
ATOM 3848 O O . ASP A 1 499 ? 44.295 8.309 -73.480 1.00 79.88 499 ASP A O 1
ATOM 3852 N N . SER A 1 500 ? 44.013 8.135 -71.258 1.00 80.62 500 SER A N 1
ATOM 3853 C CA . SER A 1 500 ? 42.549 8.065 -71.255 1.00 80.62 500 SER A CA 1
ATOM 3854 C C . SER A 1 500 ? 41.957 8.817 -70.067 1.00 80.62 500 SER A C 1
ATOM 3856 O O . SER A 1 500 ? 42.615 8.968 -69.050 1.00 80.62 500 SER A O 1
ATOM 3858 N N . ARG A 1 501 ? 40.694 9.241 -70.172 1.00 82.50 501 ARG A N 1
ATOM 3859 C CA . ARG A 1 501 ? 39.941 9.809 -69.042 1.00 82.50 501 ARG A CA 1
ATOM 3860 C C . ARG A 1 501 ? 39.723 8.754 -67.947 1.00 82.50 501 ARG A C 1
ATOM 3862 O O . ARG A 1 501 ? 39.342 7.629 -68.269 1.00 82.50 501 ARG A O 1
ATOM 3869 N N . GLN A 1 502 ? 39.862 9.144 -66.679 1.00 82.31 502 GLN A N 1
ATOM 3870 C CA . GLN A 1 502 ? 39.587 8.298 -65.509 1.00 82.31 502 GLN A CA 1
ATOM 3871 C C . GLN A 1 502 ? 38.641 9.008 -64.532 1.00 82.31 502 GLN A C 1
ATOM 3873 O O . GLN A 1 502 ? 38.809 10.195 -64.249 1.00 82.31 502 GLN A O 1
ATOM 3878 N N . LEU A 1 503 ? 37.640 8.278 -64.026 1.00 84.94 503 LEU A N 1
ATOM 3879 C CA . LEU A 1 503 ? 36.708 8.777 -63.009 1.00 84.94 503 LEU A CA 1
ATOM 3880 C C . LEU A 1 503 ? 37.365 8.770 -61.626 1.00 84.94 503 LEU A C 1
ATOM 3882 O O . LEU A 1 503 ? 38.037 7.800 -61.268 1.00 84.94 503 LEU A O 1
ATOM 3886 N N . GLY A 1 504 ? 37.128 9.827 -60.849 1.00 88.25 504 GLY A N 1
ATOM 3887 C CA . GLY A 1 504 ? 37.600 9.929 -59.468 1.00 88.25 504 GLY A CA 1
ATOM 3888 C C . GLY A 1 504 ? 36.738 9.157 -58.466 1.00 88.25 504 GLY A C 1
ATOM 3889 O O . GLY A 1 504 ? 35.594 8.791 -58.744 1.00 88.25 504 GLY A O 1
ATOM 3890 N N . ARG A 1 505 ? 37.256 8.956 -57.249 1.00 90.38 505 ARG A N 1
ATOM 3891 C CA . ARG A 1 505 ? 36.519 8.319 -56.137 1.00 90.38 505 ARG A CA 1
ATOM 3892 C C . ARG A 1 505 ? 35.240 9.062 -55.755 1.00 90.38 505 ARG A C 1
ATOM 3894 O O . ARG A 1 505 ? 34.275 8.401 -55.388 1.00 90.38 505 ARG A O 1
ATOM 3901 N N . PHE A 1 506 ? 35.211 10.390 -55.874 1.00 91.81 506 PHE A N 1
ATOM 3902 C CA . PHE A 1 506 ? 33.993 11.175 -55.649 1.00 91.81 506 PHE A CA 1
ATOM 3903 C C . PHE A 1 506 ? 32.889 10.841 -56.656 1.00 91.81 506 PHE A C 1
ATOM 3905 O O . PHE A 1 506 ? 31.748 10.635 -56.262 1.00 91.81 506 PHE A O 1
ATOM 3912 N N . GLU A 1 507 ? 33.229 10.712 -57.939 1.00 87.00 507 GLU A N 1
ATOM 3913 C CA . GLU A 1 507 ? 32.257 10.346 -58.976 1.00 87.00 507 GLU A CA 1
ATOM 3914 C C . GLU A 1 507 ? 31.764 8.904 -58.810 1.00 87.00 507 GLU A C 1
ATOM 3916 O O . GLU A 1 507 ? 30.584 8.618 -58.983 1.00 87.00 507 GLU A O 1
ATOM 3921 N N . LEU A 1 508 ? 32.656 7.985 -58.425 1.00 86.00 508 LEU A N 1
ATOM 3922 C CA . LEU A 1 508 ? 32.291 6.594 -58.135 1.00 86.00 508 LEU A CA 1
ATOM 3923 C C . LEU A 1 508 ? 31.382 6.458 -56.902 1.00 86.00 508 LEU A C 1
ATOM 3925 O O . LEU A 1 508 ? 30.669 5.463 -56.776 1.00 86.00 508 LEU A O 1
ATOM 3929 N N . ALA A 1 509 ? 31.424 7.432 -55.992 1.00 90.19 509 ALA A N 1
ATOM 3930 C CA . ALA A 1 509 ? 30.624 7.467 -54.773 1.00 90.19 509 ALA A CA 1
ATOM 3931 C C . ALA A 1 509 ? 29.304 8.241 -54.929 1.00 90.19 509 ALA A C 1
ATOM 3933 O O . ALA A 1 509 ? 28.609 8.433 -53.928 1.00 90.19 509 ALA A O 1
ATOM 3934 N N . ASP A 1 510 ? 28.957 8.692 -56.138 1.00 90.44 510 ASP A N 1
ATOM 3935 C CA . ASP A 1 510 ? 27.782 9.530 -56.376 1.00 90.44 510 ASP A CA 1
ATOM 3936 C C . ASP A 1 510 ? 26.469 8.871 -55.902 1.00 90.44 510 ASP A C 1
ATOM 3938 O O . ASP A 1 510 ? 26.212 7.675 -56.092 1.00 90.44 510 ASP A O 1
ATOM 3942 N N . GLY A 1 511 ? 25.648 9.649 -55.193 1.00 87.12 511 GLY A N 1
ATOM 3943 C CA . GLY A 1 511 ? 24.454 9.199 -54.474 1.00 87.12 511 GLY A CA 1
ATOM 3944 C C . GLY A 1 511 ? 24.728 8.282 -53.271 1.00 87.12 511 GLY A C 1
ATOM 3945 O O . GLY A 1 511 ? 23.783 7.780 -52.658 1.00 87.12 511 GLY A O 1
ATOM 3946 N N . GLY A 1 512 ? 25.994 8.023 -52.936 1.00 92.62 512 GLY A N 1
ATOM 3947 C CA . GLY A 1 512 ? 26.457 7.074 -51.925 1.00 92.62 512 GLY A CA 1
ATOM 3948 C C . GLY A 1 512 ? 27.224 7.730 -50.778 1.00 92.62 512 GLY A C 1
ATOM 3949 O O . GLY A 1 512 ? 26.870 8.816 -50.306 1.00 92.62 512 GLY A O 1
ATOM 3950 N N . THR A 1 513 ? 28.234 7.034 -50.260 1.00 95.31 513 THR A N 1
ATOM 3951 C CA . THR A 1 513 ? 29.085 7.492 -49.154 1.00 95.31 513 THR A CA 1
ATOM 3952 C C . THR A 1 513 ? 30.558 7.285 -49.494 1.00 95.31 513 THR A C 1
ATOM 3954 O O . THR A 1 513 ? 30.953 6.198 -49.915 1.00 95.31 513 THR A O 1
ATOM 3957 N N . LEU A 1 514 ? 31.370 8.319 -49.281 1.00 95.75 514 LEU A N 1
ATOM 3958 C CA . LEU A 1 514 ? 32.821 8.277 -49.425 1.00 95.75 514 LEU A CA 1
ATOM 3959 C C . LEU A 1 514 ? 33.468 8.315 -48.039 1.00 95.75 514 LEU A C 1
ATOM 3961 O O . LEU A 1 514 ? 33.302 9.280 -47.292 1.00 95.75 514 LEU A O 1
ATOM 3965 N N . PHE A 1 515 ? 34.208 7.262 -47.707 1.00 96.75 515 PHE A N 1
ATOM 3966 C CA . PHE A 1 515 ? 34.991 7.172 -46.484 1.00 96.75 515 PHE A CA 1
ATOM 3967 C C . PHE A 1 515 ? 36.458 7.526 -46.758 1.00 96.75 515 PHE A C 1
ATOM 3969 O O . PHE A 1 515 ? 37.151 6.801 -47.476 1.00 96.75 515 PHE A O 1
ATOM 3976 N N . LEU A 1 516 ? 36.911 8.637 -46.179 1.00 95.69 516 LEU A N 1
ATOM 3977 C CA . LEU A 1 516 ? 38.274 9.158 -46.252 1.00 95.69 516 LEU A CA 1
ATOM 3978 C C . LEU A 1 516 ? 39.034 8.787 -44.971 1.00 95.69 516 LEU A C 1
ATOM 3980 O O . LEU A 1 516 ? 38.926 9.464 -43.949 1.00 95.69 516 LEU A O 1
ATOM 3984 N N . ASP A 1 517 ? 39.782 7.692 -45.027 1.00 94.38 517 ASP A N 1
ATOM 3985 C CA . ASP A 1 517 ? 40.621 7.199 -43.934 1.00 94.38 517 ASP A CA 1
ATOM 3986 C C . ASP A 1 517 ? 41.976 7.924 -43.932 1.00 94.38 517 ASP A C 1
ATOM 3988 O O . ASP A 1 517 ? 42.544 8.194 -44.992 1.00 94.38 517 ASP A O 1
ATOM 3992 N N . GLU A 1 518 ? 42.493 8.221 -42.743 1.00 93.25 518 GLU A N 1
ATOM 3993 C CA . GLU A 1 518 ? 43.695 9.037 -42.516 1.00 93.25 518 GLU A CA 1
ATOM 3994 C C . GLU A 1 518 ? 43.653 10.408 -43.223 1.00 93.25 518 GLU A C 1
ATOM 3996 O O . GLU A 1 518 ? 44.590 10.818 -43.905 1.00 93.25 518 GLU A O 1
ATOM 4001 N N . ILE A 1 519 ? 42.558 11.162 -43.051 1.00 94.38 519 ILE A N 1
ATOM 4002 C CA . ILE A 1 519 ? 42.376 12.480 -43.692 1.00 94.38 519 ILE A CA 1
ATOM 4003 C C . ILE A 1 519 ? 43.483 13.490 -43.338 1.00 94.38 519 ILE A C 1
ATOM 4005 O O . ILE A 1 519 ? 43.783 14.378 -44.132 1.00 94.38 519 ILE A O 1
ATOM 4009 N N . GLY A 1 520 ? 44.131 13.327 -42.179 1.00 91.31 520 GLY A N 1
ATOM 4010 C CA . GLY A 1 520 ? 45.272 14.143 -41.754 1.00 91.31 520 GLY A CA 1
ATOM 4011 C C . GLY A 1 520 ? 46.561 13.916 -42.559 1.00 91.31 520 GLY A C 1
ATOM 4012 O O . GLY A 1 520 ? 47.529 14.643 -42.350 1.00 91.31 520 GLY A O 1
ATOM 4013 N N . ASP A 1 521 ? 46.593 12.924 -43.453 1.00 90.06 521 ASP A N 1
ATOM 4014 C CA . ASP A 1 521 ? 47.690 12.674 -44.400 1.00 90.06 521 ASP A CA 1
ATOM 4015 C C . ASP A 1 521 ? 47.465 13.302 -45.784 1.00 90.06 521 ASP A C 1
ATOM 4017 O O . ASP A 1 521 ? 48.315 13.190 -46.669 1.00 90.06 521 ASP A O 1
ATOM 4021 N N . LEU A 1 522 ? 46.330 13.972 -46.002 1.00 92.31 522 LEU A N 1
ATOM 4022 C CA . LEU A 1 522 ? 46.020 14.576 -47.293 1.00 92.31 522 LEU A CA 1
ATOM 4023 C C . LEU A 1 522 ? 46.936 15.791 -47.566 1.00 92.31 522 LEU A C 1
ATOM 4025 O O . LEU A 1 522 ? 47.016 16.676 -46.716 1.00 92.31 522 LEU A O 1
ATOM 4029 N N . PRO A 1 523 ? 47.586 15.907 -48.741 1.00 91.62 523 PRO A N 1
ATOM 4030 C CA . PRO A 1 523 ? 48.385 17.086 -49.090 1.00 91.62 523 PRO A CA 1
ATOM 4031 C C . PRO A 1 523 ? 47.564 18.386 -49.100 1.00 91.62 523 PRO A C 1
ATOM 4033 O O . PRO A 1 523 ? 46.395 18.374 -49.485 1.00 91.62 523 PRO A O 1
ATOM 4036 N N . LEU A 1 524 ? 48.186 19.521 -48.746 1.00 90.19 524 LEU A N 1
ATOM 4037 C CA . LEU A 1 524 ? 47.518 20.834 -48.650 1.00 90.19 524 LEU A CA 1
ATOM 4038 C C . LEU A 1 524 ? 46.780 21.261 -49.930 1.00 90.19 524 LEU A C 1
ATOM 4040 O O . LEU A 1 524 ? 45.684 21.818 -49.847 1.00 90.19 524 LEU A O 1
ATOM 4044 N N . GLU A 1 525 ? 47.349 20.981 -51.105 1.00 88.06 525 GLU A N 1
ATOM 4045 C CA . GLU A 1 525 ? 46.712 21.298 -52.392 1.00 88.06 525 GLU A CA 1
ATOM 4046 C C . GLU A 1 525 ? 45.400 20.518 -52.568 1.00 88.06 525 GLU A C 1
ATOM 4048 O O . GLU A 1 525 ? 44.348 21.093 -52.851 1.00 88.06 525 GLU A O 1
ATOM 4053 N N . SER A 1 526 ? 45.414 19.223 -52.247 1.00 91.38 526 SER A N 1
ATOM 4054 C CA . SER A 1 526 ? 44.227 18.370 -52.314 1.00 91.38 526 SER A CA 1
ATOM 4055 C C . SER A 1 526 ? 43.200 18.692 -51.221 1.00 91.38 526 SER A C 1
ATOM 4057 O O . SER A 1 526 ? 42.001 18.534 -51.451 1.00 91.38 526 SER A O 1
ATOM 4059 N N . GLN A 1 527 ? 43.630 19.193 -50.053 1.00 94.12 527 GLN A N 1
ATOM 4060 C CA . GLN A 1 527 ? 42.726 19.694 -49.005 1.00 94.12 527 GLN A CA 1
ATOM 4061 C C . GLN A 1 527 ? 41.887 20.881 -49.499 1.00 94.12 527 GLN A C 1
ATOM 4063 O O . GLN A 1 527 ? 40.694 20.957 -49.207 1.00 94.12 527 GLN A O 1
ATOM 4068 N N . ARG A 1 528 ? 42.485 21.789 -50.284 1.00 91.50 528 ARG A N 1
ATOM 4069 C CA . ARG A 1 528 ? 41.771 22.927 -50.880 1.00 91.50 528 ARG A CA 1
ATOM 4070 C C . ARG A 1 528 ? 40.695 22.465 -51.864 1.00 91.50 528 ARG A C 1
ATOM 4072 O O . ARG A 1 528 ? 39.585 22.991 -51.840 1.00 91.50 528 ARG A O 1
ATOM 4079 N N . VAL A 1 529 ? 41.013 21.486 -52.711 1.00 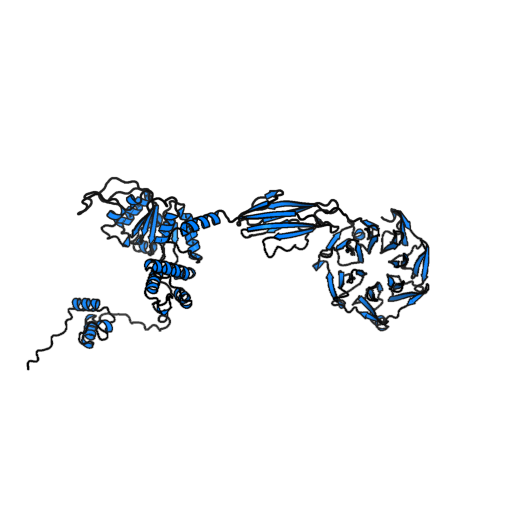90.38 529 VAL A N 1
ATOM 4080 C CA . VAL A 1 529 ? 40.052 20.922 -53.673 1.00 90.38 529 VAL A CA 1
ATOM 4081 C C . VAL A 1 529 ? 38.921 20.194 -52.944 1.00 90.38 529 VAL A C 1
ATOM 4083 O O . VAL A 1 529 ? 37.753 20.386 -53.276 1.00 90.38 529 VAL A O 1
ATOM 4086 N N . LEU A 1 530 ? 39.246 19.423 -51.903 1.00 93.69 530 LEU A N 1
ATOM 4087 C CA . LEU A 1 530 ? 38.256 18.739 -51.072 1.00 93.69 530 LEU A CA 1
ATOM 4088 C C . LEU A 1 530 ? 37.275 19.716 -50.411 1.00 93.69 530 LEU A C 1
ATOM 4090 O O . LEU A 1 530 ? 36.071 19.469 -50.439 1.00 93.69 530 LEU A O 1
ATOM 4094 N N . LEU A 1 531 ? 37.768 20.822 -49.843 1.00 93.94 531 LEU A N 1
ATOM 4095 C CA . LEU A 1 531 ? 36.914 21.852 -49.249 1.00 93.94 531 LEU A CA 1
ATOM 4096 C C . LEU A 1 531 ? 35.909 22.398 -50.270 1.00 93.94 531 LEU A C 1
ATOM 4098 O O . LEU A 1 531 ? 34.715 22.426 -49.987 1.00 93.94 531 LEU A O 1
ATOM 4102 N N . HIS A 1 532 ? 36.378 22.740 -51.472 1.00 90.81 532 HIS A N 1
ATOM 4103 C CA . HIS A 1 532 ? 35.518 23.265 -52.531 1.00 90.81 532 HIS A CA 1
ATOM 4104 C C . HIS A 1 532 ? 34.405 22.280 -52.921 1.00 90.81 532 HIS A C 1
ATOM 4106 O O . HIS A 1 532 ? 33.254 22.677 -53.080 1.00 90.81 532 HIS A O 1
ATOM 4112 N N . ILE A 1 533 ? 34.716 20.982 -52.997 1.00 92.06 533 ILE A N 1
ATOM 4113 C CA . ILE A 1 533 ? 33.719 19.940 -53.286 1.00 92.06 533 ILE A CA 1
ATOM 4114 C C . ILE A 1 533 ? 32.690 19.831 -52.156 1.00 92.06 533 ILE A C 1
ATOM 4116 O O . ILE A 1 533 ? 31.496 19.701 -52.424 1.00 92.06 533 ILE A O 1
ATOM 4120 N N . LEU A 1 534 ? 33.132 19.894 -50.896 1.00 91.88 534 LEU A N 1
ATOM 4121 C CA . LEU A 1 534 ? 32.240 19.842 -49.736 1.00 91.88 534 LEU A CA 1
ATOM 4122 C C . LEU A 1 534 ? 31.318 21.065 -49.640 1.00 91.88 534 LEU A C 1
ATOM 4124 O O . LEU A 1 534 ? 30.259 20.961 -49.021 1.00 91.88 534 LEU A O 1
ATOM 4128 N N . GLU A 1 535 ? 31.718 22.215 -50.179 1.00 90.31 535 GLU A N 1
ATOM 4129 C CA . GLU A 1 535 ? 30.931 23.454 -50.188 1.00 90.31 535 GLU A CA 1
ATOM 4130 C C . GLU A 1 535 ? 29.955 23.506 -51.368 1.00 90.31 535 GLU A C 1
ATOM 4132 O O . GLU A 1 535 ? 28.758 23.695 -51.158 1.00 90.31 535 GLU A O 1
ATOM 4137 N N . GLU A 1 536 ? 30.443 23.270 -52.586 1.00 88.94 536 GLU A N 1
ATOM 4138 C CA . GLU A 1 536 ? 29.683 23.467 -53.829 1.00 88.94 536 GLU A CA 1
ATOM 4139 C C . GLU A 1 536 ? 28.938 22.211 -54.306 1.00 88.94 536 GLU A C 1
ATOM 4141 O O . GLU A 1 536 ? 28.111 22.287 -55.213 1.00 88.94 536 GLU A O 1
ATOM 4146 N N . SER A 1 537 ? 29.222 21.034 -53.731 1.00 89.75 537 SER A N 1
ATOM 4147 C CA . SER A 1 537 ? 28.706 19.737 -54.220 1.00 89.75 537 SER A CA 1
ATOM 4148 C C . SER A 1 537 ? 28.998 19.502 -55.713 1.00 89.75 537 SER A C 1
ATOM 4150 O O . SER A 1 537 ? 28.223 18.883 -56.451 1.00 89.75 537 SER A O 1
ATOM 4152 N N . ALA A 1 538 ? 30.134 20.027 -56.175 1.00 89.44 538 ALA A N 1
ATOM 4153 C CA . ALA A 1 538 ? 30.621 19.905 -57.538 1.00 89.44 538 ALA A CA 1
ATOM 4154 C C . ALA A 1 538 ? 32.147 19.758 -57.547 1.00 89.44 538 ALA A C 1
ATOM 4156 O O . ALA A 1 538 ? 32.844 20.370 -56.741 1.00 89.44 538 ALA A O 1
ATOM 4157 N N . LEU A 1 539 ? 32.672 18.956 -58.472 1.00 90.00 539 LEU A N 1
ATOM 4158 C CA . LEU A 1 539 ? 34.109 18.746 -58.655 1.00 90.00 539 LEU A CA 1
ATOM 4159 C C . LEU A 1 539 ? 34.549 19.090 -60.075 1.00 90.00 539 LEU A C 1
ATOM 4161 O O . LEU A 1 539 ? 33.785 18.945 -61.026 1.00 90.00 539 LEU A O 1
ATOM 4165 N N . THR A 1 540 ? 35.804 19.504 -60.230 1.00 88.31 540 THR A N 1
ATOM 4166 C CA . THR A 1 540 ? 36.446 19.676 -61.541 1.00 88.31 540 THR A CA 1
ATOM 4167 C C . THR A 1 540 ? 37.581 18.667 -61.657 1.00 88.31 540 THR A C 1
ATOM 4169 O O . THR A 1 540 ? 38.438 18.609 -60.777 1.00 88.31 540 THR A O 1
ATOM 4172 N N . ARG A 1 541 ? 37.586 17.862 -62.727 1.00 88.38 541 ARG A N 1
ATOM 4173 C CA . ARG A 1 541 ? 38.654 16.876 -62.968 1.00 88.38 541 ARG A CA 1
ATOM 4174 C C . ARG A 1 541 ? 39.989 17.568 -63.215 1.00 88.38 541 ARG A C 1
ATOM 4176 O O . ARG A 1 541 ? 40.027 18.665 -63.776 1.00 88.38 541 ARG A O 1
ATOM 4183 N N . VAL A 1 542 ? 41.090 16.892 -62.898 1.00 87.25 542 VAL A N 1
ATOM 4184 C CA . VAL A 1 542 ? 42.437 17.384 -63.215 1.00 87.25 542 VAL A CA 1
ATOM 4185 C C . VAL A 1 542 ? 42.560 17.574 -64.733 1.00 87.25 542 VAL A C 1
ATOM 4187 O O . VAL A 1 542 ? 42.281 16.657 -65.509 1.00 87.25 542 VAL A O 1
ATOM 4190 N N . GLY A 1 543 ? 42.933 18.785 -65.158 1.00 82.94 543 GLY A N 1
ATOM 4191 C CA . GLY A 1 543 ? 43.015 19.175 -66.573 1.00 82.94 543 GLY A CA 1
ATOM 4192 C C . GLY A 1 543 ? 41.669 19.469 -67.258 1.00 82.94 543 GLY A C 1
ATOM 4193 O O . GLY A 1 543 ? 41.658 19.808 -68.440 1.00 82.94 543 GLY A O 1
ATOM 4194 N N . GLY A 1 544 ? 40.544 19.364 -66.544 1.00 82.69 544 GLY A N 1
ATOM 4195 C CA . GLY A 1 544 ? 39.208 19.710 -67.033 1.00 82.69 544 GLY A CA 1
ATOM 4196 C C . GLY A 1 544 ? 38.798 21.147 -66.689 1.00 82.69 544 GLY A C 1
ATOM 4197 O O . GLY A 1 544 ? 39.351 21.765 -65.786 1.00 82.69 544 GLY A O 1
ATOM 4198 N N . GLN A 1 545 ? 37.805 21.682 -67.407 1.00 79.81 545 GLN A N 1
ATOM 4199 C CA . GLN A 1 545 ? 37.194 22.992 -67.101 1.00 79.81 545 GLN A CA 1
ATOM 4200 C C . GLN A 1 545 ? 35.692 22.918 -66.796 1.00 79.81 545 GLN A C 1
ATOM 4202 O O . GLN A 1 545 ? 35.092 23.919 -66.419 1.00 79.81 545 GLN A O 1
ATOM 4207 N N . GLN A 1 546 ? 35.069 21.751 -66.980 1.00 83.81 546 GLN A N 1
ATOM 4208 C CA . GLN A 1 546 ? 33.641 21.576 -66.732 1.00 83.81 546 GLN A CA 1
ATOM 4209 C C . GLN A 1 546 ? 33.410 21.025 -65.318 1.00 83.81 546 GLN A C 1
ATOM 4211 O O . GLN A 1 546 ? 33.940 19.950 -65.015 1.00 83.81 546 GLN A O 1
ATOM 4216 N N . PRO A 1 547 ? 32.621 21.714 -64.471 1.00 87.69 547 PRO A N 1
ATOM 4217 C CA . PRO A 1 547 ? 32.241 21.194 -63.167 1.00 87.69 547 PRO A CA 1
ATOM 4218 C C . PRO A 1 547 ? 31.258 20.025 -63.315 1.00 87.69 547 PRO A C 1
ATOM 4220 O O . PRO A 1 547 ? 30.390 20.015 -64.189 1.00 87.69 547 PRO A O 1
ATOM 4223 N N . VAL A 1 548 ? 31.393 19.042 -62.433 1.00 87.88 548 VAL A N 1
ATOM 4224 C CA . VAL A 1 548 ? 30.588 17.821 -62.365 1.00 87.88 548 VAL A CA 1
ATOM 4225 C C . VAL A 1 548 ? 29.900 17.807 -61.007 1.00 87.88 548 VAL A C 1
ATOM 4227 O O . VAL A 1 548 ? 30.576 17.745 -59.984 1.00 87.88 548 VAL A O 1
ATOM 4230 N N . SER A 1 549 ? 28.569 17.894 -60.990 1.00 91.00 549 SER A N 1
ATOM 4231 C CA . SER A 1 549 ? 27.801 17.804 -59.743 1.00 91.00 549 SER A CA 1
ATOM 4232 C C . SER A 1 549 ? 27.876 16.386 -59.179 1.00 91.00 549 SER A C 1
ATOM 4234 O O . SER A 1 549 ? 27.751 15.421 -59.936 1.00 91.00 549 SER A O 1
ATOM 4236 N N . VAL A 1 550 ? 28.101 16.277 -57.869 1.00 91.31 550 VAL A N 1
ATOM 4237 C CA . VAL A 1 550 ? 28.184 15.006 -57.142 1.00 91.31 550 VAL A CA 1
ATOM 4238 C C . VAL A 1 550 ? 27.422 15.106 -55.821 1.00 91.31 550 VAL A C 1
ATOM 4240 O O . VAL A 1 550 ? 27.589 16.065 -55.071 1.00 91.31 550 VAL A O 1
ATOM 4243 N N . ASP A 1 551 ? 26.603 14.102 -55.511 1.00 92.38 551 ASP A N 1
ATOM 4244 C CA . ASP A 1 551 ? 25.875 13.998 -54.242 1.00 92.38 551 ASP A CA 1
ATOM 4245 C C . ASP A 1 551 ? 26.500 12.913 -53.357 1.00 92.38 551 ASP A C 1
ATOM 4247 O O . ASP A 1 551 ? 26.075 11.754 -53.345 1.00 92.38 551 ASP A O 1
ATOM 4251 N N . VAL A 1 552 ? 27.519 13.278 -52.579 1.00 93.00 552 VAL A N 1
ATOM 4252 C CA . VAL A 1 552 ? 28.307 12.325 -51.785 1.00 93.00 552 VAL A CA 1
ATOM 4253 C C . VAL A 1 552 ? 28.270 12.689 -50.308 1.00 93.00 552 VAL A C 1
ATOM 4255 O O . VAL A 1 552 ? 28.684 13.774 -49.908 1.00 93.00 552 VAL A O 1
ATOM 4258 N N . ARG A 1 553 ? 27.852 11.737 -49.466 1.00 94.69 553 ARG A N 1
ATOM 4259 C CA . ARG A 1 553 ? 28.035 11.850 -48.016 1.00 94.69 553 ARG A CA 1
ATOM 4260 C C . ARG A 1 553 ? 29.484 11.520 -47.672 1.00 94.69 553 ARG A C 1
ATOM 4262 O O . ARG A 1 553 ? 29.947 10.431 -48.006 1.00 94.69 553 ARG A O 1
ATOM 4269 N N . VAL A 1 554 ? 30.175 12.412 -46.971 1.00 95.56 554 VAL A N 1
ATOM 4270 C CA . VAL A 1 554 ? 31.569 12.189 -46.564 1.00 95.56 554 VAL A CA 1
ATOM 4271 C C . VAL A 1 554 ? 31.646 11.736 -45.108 1.00 95.56 554 VAL A C 1
ATOM 4273 O O . VAL A 1 554 ? 31.040 12.329 -44.217 1.00 95.56 554 VAL A O 1
ATOM 4276 N N . ILE A 1 555 ? 32.415 10.678 -44.866 1.00 96.69 555 ILE A N 1
ATOM 4277 C CA . ILE A 1 555 ? 32.863 10.267 -43.533 1.00 96.69 555 ILE A CA 1
ATOM 4278 C C . ILE A 1 555 ? 34.386 10.347 -43.557 1.00 96.69 555 ILE A C 1
ATOM 4280 O O . ILE A 1 555 ? 35.015 9.739 -44.417 1.00 96.69 555 ILE A O 1
ATOM 4284 N N . ALA A 1 556 ? 34.991 11.096 -42.645 1.00 96.62 556 ALA A N 1
ATOM 4285 C CA . ALA A 1 556 ? 36.440 11.229 -42.546 1.00 96.62 556 ALA A CA 1
ATOM 4286 C C . ALA A 1 556 ? 36.938 10.581 -41.254 1.00 96.62 556 ALA A C 1
ATOM 4288 O O . ALA A 1 556 ? 36.261 10.652 -40.233 1.00 96.62 556 ALA A O 1
ATOM 4289 N N . ALA A 1 557 ? 38.116 9.966 -41.274 1.00 95.38 557 ALA A N 1
ATOM 4290 C CA . ALA A 1 557 ? 38.753 9.402 -40.090 1.00 95.38 557 ALA A CA 1
ATOM 4291 C C . ALA A 1 557 ? 40.228 9.786 -40.009 1.00 95.38 557 ALA A C 1
ATOM 4293 O O . ALA A 1 557 ? 40.896 9.928 -41.028 1.00 95.38 557 ALA A O 1
ATOM 4294 N N . THR A 1 558 ? 40.751 9.932 -38.794 1.00 94.56 558 THR A N 1
ATOM 4295 C CA . THR A 1 558 ? 42.180 10.189 -38.561 1.00 94.56 558 THR A CA 1
ATOM 4296 C C . THR A 1 558 ? 42.605 9.697 -37.183 1.00 94.56 558 THR A C 1
ATOM 4298 O O . THR A 1 558 ? 41.804 9.660 -36.246 1.00 94.56 558 THR A O 1
ATOM 4301 N N . ASN A 1 559 ? 43.865 9.287 -37.062 1.00 91.00 559 ASN A N 1
ATOM 4302 C CA . ASN A 1 559 ? 44.534 9.064 -35.778 1.00 91.00 559 ASN A CA 1
ATOM 4303 C C . ASN A 1 559 ? 45.358 10.270 -35.290 1.00 91.00 559 ASN A C 1
ATOM 4305 O O . ASN A 1 559 ? 45.858 10.237 -34.168 1.00 91.00 559 ASN A O 1
ATOM 4309 N N . ARG A 1 560 ? 45.523 11.303 -36.123 1.00 89.56 560 ARG A N 1
ATOM 4310 C CA . ARG A 1 560 ? 46.306 12.503 -35.809 1.00 89.56 560 ARG A CA 1
ATOM 4311 C C . ARG A 1 560 ? 45.480 13.541 -35.073 1.00 89.56 560 ARG A C 1
ATOM 4313 O O . ARG A 1 560 ? 44.284 13.685 -35.327 1.00 89.56 560 ARG A O 1
ATOM 4320 N N . ASP A 1 561 ? 46.162 14.337 -34.258 1.00 90.94 561 ASP A N 1
ATOM 4321 C CA . ASP A 1 561 ? 45.599 15.569 -33.723 1.00 90.94 561 ASP A CA 1
ATOM 4322 C C . ASP A 1 561 ? 45.543 16.634 -34.832 1.00 90.94 561 ASP A C 1
ATOM 4324 O O . ASP A 1 561 ? 46.547 17.251 -35.195 1.00 90.94 561 ASP A O 1
ATOM 4328 N N . LEU A 1 562 ? 44.349 16.838 -35.396 1.00 91.56 562 LEU A N 1
ATOM 4329 C CA . LEU A 1 562 ? 44.140 17.837 -36.447 1.00 91.56 562 LEU A CA 1
ATOM 4330 C C . LEU A 1 562 ? 44.342 19.271 -35.943 1.00 91.56 562 LEU A C 1
ATOM 4332 O O . LEU A 1 562 ? 44.694 20.136 -36.738 1.00 91.56 562 LEU A O 1
ATOM 4336 N N . ARG A 1 563 ? 44.163 19.545 -34.644 1.00 90.25 563 ARG A N 1
ATOM 4337 C CA . ARG A 1 563 ? 44.403 20.885 -34.088 1.00 90.25 563 ARG A CA 1
ATOM 4338 C C . ARG A 1 563 ? 45.892 21.192 -34.053 1.00 90.25 563 ARG A C 1
ATOM 4340 O O . ARG A 1 563 ? 46.285 22.304 -34.399 1.00 90.25 563 ARG A O 1
ATOM 4347 N N . GLN A 1 564 ? 46.714 20.206 -33.700 1.00 91.88 564 GLN A N 1
ATOM 4348 C CA . GLN A 1 564 ? 48.167 20.325 -33.804 1.00 91.88 564 GLN A CA 1
ATOM 4349 C C . GLN A 1 564 ? 48.605 20.488 -35.270 1.00 91.88 564 GLN A C 1
ATOM 4351 O O . GLN A 1 564 ? 49.391 21.380 -35.579 1.00 91.88 564 GLN A O 1
ATOM 4356 N N . ALA A 1 565 ? 48.033 19.708 -36.192 1.00 90.31 565 ALA A N 1
ATOM 4357 C CA . ALA A 1 565 ? 48.345 19.813 -37.621 1.00 90.31 565 ALA A CA 1
ATOM 4358 C C . ALA A 1 565 ? 48.005 21.197 -38.220 1.00 90.31 565 ALA A C 1
ATOM 4360 O O . ALA A 1 565 ? 48.717 21.687 -39.098 1.00 90.31 565 ALA A O 1
ATOM 4361 N N . ILE A 1 566 ? 46.956 21.864 -37.720 1.00 93.75 566 ILE A N 1
ATOM 4362 C CA . ILE A 1 566 ? 46.633 23.255 -38.083 1.00 93.75 566 ILE A CA 1
ATOM 4363 C C . ILE A 1 566 ? 47.727 24.217 -37.605 1.00 93.75 566 ILE A C 1
ATOM 4365 O O . ILE A 1 566 ? 48.166 25.073 -38.371 1.00 93.75 566 ILE A O 1
ATOM 4369 N N . GLN A 1 567 ? 48.208 24.065 -36.367 1.00 92.31 567 GLN A N 1
ATOM 4370 C CA . GLN A 1 567 ? 49.283 24.908 -35.820 1.00 92.31 567 GLN A CA 1
ATOM 4371 C C . GLN A 1 567 ? 50.602 24.737 -36.585 1.00 92.31 567 GLN A C 1
ATOM 4373 O O . GLN A 1 567 ? 51.340 25.701 -36.776 1.00 92.31 567 GLN A O 1
ATOM 4378 N N . GLU A 1 568 ? 50.878 23.522 -37.053 1.00 92.19 568 GLU A N 1
ATOM 4379 C CA . GLU A 1 568 ? 52.056 23.184 -37.858 1.00 92.19 568 GLU A CA 1
ATOM 4380 C C . GLU A 1 568 ? 51.905 23.569 -39.342 1.00 92.19 568 GLU A C 1
ATOM 4382 O O . GLU A 1 568 ? 52.844 23.406 -40.122 1.00 92.19 568 GLU A O 1
ATOM 4387 N N . GLY A 1 569 ? 50.738 24.078 -39.753 1.00 90.75 569 GLY A N 1
ATOM 4388 C CA . GLY A 1 569 ? 50.451 24.470 -41.134 1.00 90.75 569 GLY A CA 1
ATOM 4389 C C . GLY A 1 569 ? 50.329 23.295 -42.107 1.00 90.75 569 GLY A C 1
ATOM 4390 O O . GLY A 1 569 ? 50.392 23.502 -43.316 1.00 90.75 569 GLY A O 1
ATOM 4391 N N . THR A 1 570 ? 50.165 22.066 -41.609 1.00 91.06 570 THR A N 1
ATOM 4392 C CA . THR A 1 570 ? 50.028 20.843 -42.420 1.00 91.06 570 THR A CA 1
ATOM 4393 C C . THR A 1 570 ? 48.567 20.468 -42.686 1.00 91.06 570 THR A C 1
ATOM 4395 O O . THR A 1 570 ? 48.286 19.661 -43.575 1.00 91.06 570 THR A O 1
ATOM 4398 N N . PHE A 1 571 ? 47.620 21.099 -41.984 1.00 95.62 571 PHE A N 1
ATOM 4399 C CA . PHE A 1 571 ? 46.184 20.948 -42.205 1.00 95.62 571 PHE A CA 1
ATOM 4400 C C . PHE A 1 571 ? 45.472 22.303 -42.215 1.00 95.62 571 PHE A C 1
ATOM 4402 O O . PHE A 1 571 ? 45.794 23.189 -41.424 1.00 95.62 571 PHE A O 1
ATOM 4409 N N . ARG A 1 572 ? 44.496 22.487 -43.108 1.00 94.50 572 ARG A N 1
ATOM 4410 C CA . ARG A 1 572 ? 43.756 23.747 -43.208 1.00 94.50 572 ARG A CA 1
ATOM 4411 C C . ARG A 1 572 ? 42.646 23.845 -42.161 1.00 94.50 572 ARG A C 1
ATOM 4413 O O . ARG A 1 572 ? 41.857 22.919 -41.973 1.00 94.50 572 ARG A O 1
ATOM 4420 N N . GLU A 1 573 ? 42.555 25.009 -41.526 1.00 94.44 573 GLU A N 1
ATOM 4421 C CA . GLU A 1 573 ? 41.548 25.298 -40.501 1.00 94.44 573 GLU A CA 1
ATOM 4422 C C . GLU A 1 573 ? 40.111 25.289 -41.058 1.00 94.44 573 GLU A C 1
ATOM 4424 O O . GLU A 1 573 ? 39.206 24.728 -40.443 1.00 94.44 573 GLU A O 1
ATOM 4429 N N . ASP A 1 574 ? 39.900 25.843 -42.254 1.00 94.25 574 ASP A N 1
ATOM 4430 C CA . ASP A 1 574 ? 38.591 25.881 -42.920 1.00 94.25 574 ASP A CA 1
ATOM 4431 C C . ASP A 1 574 ? 38.034 24.475 -43.218 1.00 94.25 574 ASP A C 1
ATOM 4433 O O . ASP A 1 574 ? 36.882 24.165 -42.895 1.00 94.25 574 ASP A O 1
ATOM 4437 N N . LEU A 1 575 ? 38.876 23.579 -43.739 1.00 94.62 575 LEU A N 1
ATOM 4438 C CA . LEU A 1 575 ? 38.529 22.179 -43.967 1.00 94.62 575 LEU A CA 1
ATOM 4439 C C . LEU A 1 575 ? 38.201 21.447 -42.660 1.00 94.62 575 LEU A C 1
ATOM 4441 O O . LEU A 1 575 ? 37.265 20.647 -42.630 1.00 94.62 575 LEU A O 1
ATOM 4445 N N . PHE A 1 576 ? 38.927 21.726 -41.572 1.00 94.38 576 PHE A N 1
ATOM 4446 C CA . PHE A 1 576 ? 38.641 21.126 -40.267 1.00 94.38 576 PHE A CA 1
ATOM 4447 C C . PHE A 1 576 ? 37.220 21.448 -39.799 1.00 94.38 576 PHE A C 1
ATOM 4449 O O . PHE A 1 576 ? 36.479 20.530 -39.438 1.00 94.38 576 PHE A O 1
ATOM 4456 N N . TYR A 1 577 ? 36.798 22.712 -39.859 1.00 93.00 577 TYR A N 1
ATOM 4457 C CA . TYR A 1 577 ? 35.437 23.095 -39.472 1.00 93.00 577 TYR A CA 1
ATOM 4458 C C . TYR A 1 577 ? 34.368 22.498 -40.396 1.00 93.00 577 TYR A C 1
ATOM 4460 O O . TYR A 1 577 ? 33.298 22.117 -39.923 1.00 93.00 577 TYR A O 1
ATOM 4468 N N . ARG A 1 578 ? 34.654 22.340 -41.697 1.00 93.56 578 ARG A N 1
ATOM 4469 C CA . ARG A 1 578 ? 33.717 21.700 -42.637 1.00 93.56 578 ARG A CA 1
ATOM 4470 C C . ARG A 1 578 ? 33.577 20.191 -42.418 1.00 93.56 578 ARG A C 1
ATOM 4472 O O . ARG A 1 578 ? 32.506 19.640 -42.666 1.00 93.56 578 ARG A O 1
ATOM 4479 N N . LEU A 1 579 ? 34.635 19.517 -41.966 1.00 92.81 579 LEU A N 1
ATOM 4480 C CA . LEU A 1 579 ? 34.614 18.082 -41.664 1.00 92.81 579 LEU A CA 1
ATOM 4481 C C . LEU A 1 579 ? 34.029 17.778 -40.277 1.00 92.81 579 LEU A C 1
ATOM 4483 O O . LEU A 1 579 ? 33.345 16.771 -40.111 1.00 92.81 579 LEU A O 1
ATOM 4487 N N . SER A 1 580 ? 34.260 18.646 -39.291 1.00 90.31 580 SER A N 1
ATOM 4488 C CA . SER A 1 580 ? 33.877 18.446 -37.883 1.00 90.31 580 SER A CA 1
ATOM 4489 C C . SER A 1 580 ? 32.429 18.835 -37.548 1.00 90.31 580 SER A C 1
ATOM 4491 O O . SER A 1 580 ? 32.121 19.149 -36.400 1.00 90.31 580 SER A O 1
ATOM 4493 N N . VAL A 1 581 ? 31.511 18.758 -38.523 1.00 90.81 581 VAL A N 1
ATOM 4494 C CA . VAL A 1 581 ? 30.072 19.027 -38.315 1.00 90.81 581 VAL A CA 1
ATOM 4495 C C . VAL A 1 581 ? 29.484 18.096 -37.253 1.00 90.81 581 VAL A C 1
ATOM 4497 O O . VAL A 1 581 ? 28.731 18.534 -36.387 1.00 90.81 581 VAL A O 1
ATOM 4500 N N . PHE A 1 582 ? 29.860 16.818 -37.294 1.00 92.94 582 PHE A N 1
ATOM 4501 C CA . PHE A 1 582 ? 29.566 15.861 -36.237 1.00 92.94 582 PHE A CA 1
ATOM 4502 C C . PHE A 1 582 ? 30.805 15.011 -35.965 1.00 92.94 582 PHE A C 1
ATOM 4504 O O . PHE A 1 582 ? 31.308 14.337 -36.864 1.00 92.94 582 PHE A O 1
ATOM 4511 N N . THR A 1 583 ? 31.314 15.055 -34.735 1.00 93.25 583 THR A N 1
ATOM 4512 C CA . THR A 1 583 ? 32.546 14.350 -34.355 1.00 93.25 583 THR A CA 1
ATOM 4513 C C . THR A 1 583 ? 32.219 13.142 -33.484 1.00 93.25 583 THR A C 1
ATOM 4515 O O . THR A 1 583 ? 31.509 13.273 -32.491 1.00 93.25 583 THR A O 1
ATOM 4518 N N . LEU A 1 584 ? 32.749 11.978 -33.854 1.00 92.38 584 LEU A N 1
ATOM 4519 C CA . LEU A 1 584 ? 32.693 10.742 -33.076 1.00 92.38 584 LEU A CA 1
ATOM 4520 C C . LEU A 1 584 ? 34.102 10.381 -32.616 1.00 92.38 584 LEU A C 1
ATOM 4522 O O . LEU A 1 584 ? 34.999 10.220 -33.442 1.00 92.38 584 LEU A O 1
ATOM 4526 N N . GLU A 1 585 ? 34.297 10.221 -31.313 1.00 92.12 585 GLU A N 1
ATOM 4527 C CA . GLU A 1 585 ? 35.585 9.835 -30.742 1.00 92.12 585 GLU A CA 1
ATOM 4528 C C . GLU A 1 585 ? 35.539 8.377 -30.283 1.00 92.12 585 GLU A C 1
ATOM 4530 O O . GLU A 1 585 ? 34.767 8.008 -29.400 1.00 92.12 585 GLU A O 1
ATOM 4535 N N . LEU A 1 586 ? 36.345 7.527 -30.919 1.00 90.25 586 LEU A N 1
ATOM 4536 C CA . LEU A 1 586 ? 36.438 6.112 -30.586 1.00 90.25 586 LEU A CA 1
ATOM 4537 C C . LEU A 1 586 ? 37.423 5.900 -29.431 1.00 90.25 586 LEU A C 1
ATOM 4539 O O . LEU A 1 586 ? 38.619 6.170 -29.609 1.00 90.25 586 LEU A O 1
ATOM 4543 N N . PRO A 1 587 ? 36.970 5.342 -28.291 1.00 89.56 587 PRO A N 1
ATOM 4544 C CA . PRO A 1 587 ? 37.851 5.082 -27.168 1.00 89.56 587 PRO A CA 1
ATOM 4545 C C . PRO A 1 587 ? 38.890 4.004 -27.526 1.00 89.56 587 PRO A C 1
ATOM 4547 O O . PRO A 1 587 ? 38.567 3.014 -28.202 1.00 89.56 587 PRO A O 1
ATOM 4550 N N . PRO A 1 588 ? 40.147 4.153 -27.074 1.00 90.75 588 PRO A N 1
ATOM 4551 C CA . PRO A 1 588 ? 41.147 3.104 -27.189 1.00 90.75 588 PRO A CA 1
ATOM 4552 C C . PRO A 1 588 ? 40.747 1.869 -26.372 1.00 90.75 588 PRO A C 1
ATOM 4554 O O . PRO A 1 588 ? 40.018 1.960 -25.387 1.00 90.75 588 PRO A O 1
ATOM 4557 N N . LEU A 1 589 ? 41.262 0.698 -26.748 1.00 87.50 589 LEU A N 1
ATOM 4558 C CA . LEU A 1 589 ? 40.891 -0.597 -26.165 1.00 87.50 589 LEU A CA 1
ATOM 4559 C C . LEU A 1 589 ? 41.125 -0.651 -24.645 1.00 87.50 589 LEU A C 1
ATOM 4561 O O . LEU A 1 589 ? 40.322 -1.228 -23.921 1.00 87.50 589 LEU A O 1
ATOM 4565 N N . ARG A 1 590 ? 42.147 0.053 -24.142 1.00 87.31 590 ARG A N 1
ATOM 4566 C CA . ARG A 1 590 ? 42.423 0.199 -22.700 1.00 87.31 590 ARG A CA 1
ATOM 4567 C C . ARG A 1 590 ? 41.322 0.896 -21.888 1.00 87.31 590 ARG A C 1
ATOM 4569 O O . ARG A 1 590 ? 41.319 0.752 -20.671 1.00 87.31 590 ARG A O 1
ATOM 4576 N N . GLN A 1 591 ? 40.431 1.654 -22.533 1.00 85.31 591 GLN A N 1
ATOM 4577 C CA . GLN A 1 591 ? 39.270 2.319 -21.916 1.00 85.31 591 GLN A CA 1
ATOM 4578 C C . GLN A 1 591 ? 37.964 1.518 -22.086 1.00 85.31 591 GLN A C 1
ATOM 4580 O O . GLN A 1 591 ? 36.906 1.982 -21.673 1.00 85.31 591 GLN A O 1
ATOM 4585 N N . ARG A 1 592 ? 38.032 0.333 -22.708 1.00 87.69 592 ARG A N 1
ATOM 4586 C CA . ARG A 1 592 ? 36.906 -0.590 -22.928 1.00 87.69 592 ARG A CA 1
ATOM 4587 C C . ARG A 1 592 ? 37.349 -2.043 -22.726 1.00 87.69 592 ARG A C 1
ATOM 4589 O O . ARG A 1 592 ? 37.215 -2.890 -23.608 1.00 87.69 592 ARG A O 1
ATOM 4596 N N . GLN A 1 593 ? 37.958 -2.316 -21.573 1.00 84.69 593 GLN A N 1
ATOM 4597 C CA . GLN A 1 593 ? 38.547 -3.626 -21.265 1.00 84.69 593 GLN A CA 1
ATOM 4598 C C . GLN A 1 593 ? 37.492 -4.736 -21.147 1.00 84.69 593 GLN A C 1
ATOM 4600 O O . GLN A 1 593 ? 37.799 -5.915 -21.334 1.00 84.69 593 GLN A O 1
ATOM 4605 N N . GLU A 1 594 ? 36.240 -4.361 -20.889 1.00 84.12 594 GLU A N 1
ATOM 4606 C CA . GLU A 1 594 ? 35.074 -5.242 -20.856 1.00 84.12 594 GLU A CA 1
ATOM 4607 C C . GLU A 1 594 ? 34.782 -5.866 -22.229 1.00 84.12 594 GLU A C 1
ATOM 4609 O O . GLU A 1 594 ? 34.201 -6.944 -22.303 1.00 84.12 594 GLU A O 1
ATOM 4614 N N . ASP A 1 595 ? 35.235 -5.236 -23.318 1.00 84.00 595 ASP A N 1
ATOM 4615 C CA . ASP A 1 595 ? 35.021 -5.730 -24.683 1.00 84.00 595 ASP A CA 1
ATOM 4616 C C . ASP A 1 595 ? 36.070 -6.763 -25.114 1.00 84.00 595 ASP A C 1
ATOM 4618 O O . ASP A 1 595 ? 35.854 -7.513 -26.068 1.00 84.00 595 ASP A O 1
ATOM 4622 N N . ILE A 1 596 ? 37.216 -6.820 -24.427 1.00 87.50 596 ILE A N 1
ATOM 4623 C CA . ILE A 1 596 ? 38.357 -7.672 -24.797 1.00 87.50 596 ILE A CA 1
ATOM 4624 C C . ILE A 1 596 ? 37.981 -9.165 -24.860 1.00 87.50 596 ILE A C 1
ATOM 4626 O O . ILE A 1 596 ? 38.344 -9.798 -25.854 1.00 87.50 596 ILE A O 1
ATOM 4630 N N . PRO A 1 597 ? 37.245 -9.752 -23.891 1.00 87.06 597 PRO A N 1
ATOM 4631 C CA . PRO A 1 597 ? 36.888 -11.172 -23.943 1.00 87.06 597 PRO A CA 1
ATOM 4632 C C . PRO A 1 597 ? 35.982 -11.509 -25.137 1.00 87.06 597 PRO A C 1
ATOM 4634 O O . PRO A 1 597 ? 36.202 -12.505 -25.831 1.00 87.06 597 PRO A O 1
ATOM 4637 N N . ALA A 1 598 ? 34.996 -10.651 -25.415 1.00 84.38 598 ALA A N 1
ATOM 4638 C CA . ALA A 1 598 ? 34.070 -10.825 -26.531 1.00 84.38 598 ALA A CA 1
ATOM 4639 C C . ALA A 1 598 ? 34.788 -10.694 -27.884 1.00 84.38 598 ALA A C 1
ATOM 4641 O O . ALA A 1 598 ? 34.609 -11.530 -28.769 1.00 84.38 598 ALA A O 1
ATOM 4642 N N . LEU A 1 599 ? 35.665 -9.694 -28.026 1.00 85.81 599 LEU A N 1
ATOM 4643 C CA . LEU A 1 599 ? 36.496 -9.503 -29.219 1.00 85.81 599 LEU A CA 1
ATOM 4644 C C . LEU A 1 599 ? 37.458 -10.677 -29.442 1.00 85.81 599 LEU A C 1
ATOM 4646 O O . LEU A 1 599 ? 37.596 -11.153 -30.567 1.00 85.81 599 LEU A O 1
ATOM 4650 N N . ALA A 1 600 ? 38.101 -11.171 -28.381 1.00 87.00 600 ALA A N 1
ATOM 4651 C CA . ALA A 1 600 ? 39.011 -12.309 -28.462 1.00 87.00 600 ALA A CA 1
ATOM 4652 C C . ALA A 1 600 ? 38.290 -13.584 -28.917 1.00 87.00 600 ALA A C 1
ATOM 4654 O O . ALA A 1 600 ? 38.787 -14.287 -29.796 1.00 87.00 600 ALA A O 1
ATOM 4655 N N . THR A 1 601 ? 37.101 -13.841 -28.369 1.00 86.06 601 THR A N 1
ATOM 4656 C CA . THR A 1 601 ? 36.261 -14.984 -28.753 1.00 86.06 601 THR A CA 1
ATOM 4657 C C . THR A 1 601 ? 35.838 -14.882 -30.217 1.00 86.06 601 THR A C 1
ATOM 4659 O O . THR A 1 601 ? 36.055 -15.816 -30.985 1.00 86.06 601 THR A O 1
ATOM 4662 N N . HIS A 1 602 ? 35.351 -13.713 -30.637 1.00 84.44 602 HIS A N 1
ATOM 4663 C CA . HIS A 1 602 ? 34.948 -13.468 -32.021 1.00 84.44 602 HIS A CA 1
ATOM 4664 C C . HIS A 1 602 ? 36.097 -13.695 -33.018 1.00 84.44 602 HIS A C 1
ATOM 4666 O O . HIS A 1 602 ? 35.924 -14.356 -34.044 1.00 84.44 602 HIS A O 1
ATOM 4672 N N . PHE A 1 603 ? 37.301 -13.188 -32.728 1.00 85.19 603 PHE A N 1
ATOM 4673 C CA . PHE A 1 603 ? 38.456 -13.435 -33.591 1.00 85.19 603 PHE A CA 1
ATOM 4674 C C . PHE A 1 603 ? 38.868 -14.908 -33.588 1.00 85.19 603 PHE A C 1
ATOM 4676 O O . PHE A 1 603 ? 39.186 -15.443 -34.651 1.00 85.19 603 PHE A O 1
ATOM 4683 N N . ALA A 1 604 ? 38.830 -15.583 -32.437 1.00 85.75 604 ALA A N 1
ATOM 4684 C CA . ALA A 1 604 ? 39.144 -17.005 -32.353 1.00 85.75 604 ALA A CA 1
ATOM 4685 C C . ALA A 1 604 ? 38.197 -17.847 -33.223 1.00 85.75 604 ALA A C 1
ATOM 4687 O O . ALA A 1 604 ? 38.664 -18.685 -33.995 1.00 85.75 604 ALA A O 1
ATOM 4688 N N . GLU A 1 605 ? 36.893 -17.570 -33.170 1.00 84.56 605 GLU A N 1
ATOM 4689 C CA . GLU A 1 605 ? 35.872 -18.205 -34.010 1.00 84.56 605 GLU A CA 1
ATOM 4690 C C . GLU A 1 605 ? 36.121 -17.954 -35.498 1.00 84.56 605 GLU A C 1
ATOM 4692 O O . GLU A 1 605 ? 36.216 -18.901 -36.284 1.00 84.56 605 GLU A O 1
ATOM 4697 N N . ARG A 1 606 ? 36.303 -16.686 -35.884 1.00 81.94 606 ARG A N 1
ATOM 4698 C CA . ARG A 1 606 ? 36.536 -16.281 -37.276 1.00 81.94 606 ARG A CA 1
ATOM 4699 C C . ARG A 1 606 ? 37.768 -16.958 -37.875 1.00 81.94 606 ARG A C 1
ATOM 4701 O O . ARG A 1 606 ? 37.721 -17.479 -38.990 1.00 81.94 606 ARG A O 1
ATOM 4708 N N . TYR A 1 607 ? 38.882 -16.975 -37.146 1.00 83.12 607 TYR A N 1
ATOM 4709 C CA . TYR A 1 607 ? 40.118 -17.586 -37.637 1.00 83.12 607 TYR A CA 1
ATOM 4710 C C . TYR A 1 607 ? 40.074 -19.115 -37.596 1.00 83.12 607 TYR A C 1
ATOM 4712 O O . TYR A 1 607 ? 40.615 -19.749 -38.501 1.00 83.12 607 TYR A O 1
ATOM 4720 N N . ALA A 1 608 ? 39.390 -19.722 -36.624 1.00 83.62 608 ALA A N 1
ATOM 4721 C CA . ALA A 1 608 ? 39.162 -21.164 -36.613 1.00 83.62 608 ALA A CA 1
ATOM 4722 C C . ALA A 1 608 ? 38.340 -21.615 -37.831 1.00 83.62 608 ALA A C 1
ATOM 4724 O O . ALA A 1 608 ? 38.719 -22.581 -38.496 1.00 83.62 608 ALA A O 1
ATOM 4725 N N . GLN A 1 609 ? 37.290 -20.868 -38.193 1.00 82.75 609 GLN A N 1
ATOM 4726 C CA . GLN A 1 609 ? 36.503 -21.112 -39.406 1.00 82.75 609 GLN A CA 1
ATOM 4727 C C . GLN A 1 609 ? 37.347 -20.981 -40.680 1.00 82.75 609 GLN A C 1
ATOM 4729 O O . GLN A 1 609 ? 37.331 -21.881 -41.520 1.00 82.75 609 GLN A O 1
ATOM 4734 N N . HIS A 1 610 ? 38.138 -19.909 -40.813 1.00 80.44 610 HIS A N 1
ATOM 4735 C CA . HIS A 1 610 ? 39.036 -19.725 -41.961 1.00 80.44 610 HIS A CA 1
ATOM 4736 C C . HIS A 1 610 ? 40.089 -20.838 -42.087 1.00 80.44 610 HIS A C 1
ATOM 4738 O O . HIS A 1 610 ? 40.448 -21.222 -43.199 1.00 80.44 610 HIS A O 1
ATOM 4744 N N . LEU A 1 611 ? 40.577 -21.364 -40.961 1.00 80.81 611 LEU A N 1
ATOM 4745 C CA . LEU A 1 611 ? 41.558 -22.451 -40.913 1.00 80.81 611 LEU A CA 1
ATOM 4746 C C . LEU A 1 611 ? 40.917 -23.849 -40.953 1.00 80.81 611 LEU A C 1
ATOM 4748 O O . LEU A 1 611 ? 41.649 -24.837 -40.930 1.00 80.81 611 LEU A O 1
ATOM 4752 N N . GLN A 1 612 ? 39.582 -23.943 -41.005 1.00 81.81 612 GLN A N 1
ATOM 4753 C CA . GLN A 1 612 ? 38.813 -25.194 -40.928 1.00 81.81 612 GLN A CA 1
ATOM 4754 C C . GLN A 1 612 ? 39.180 -26.052 -39.702 1.00 81.81 612 GLN A C 1
ATOM 4756 O O . GLN A 1 612 ? 39.277 -27.279 -39.780 1.00 81.81 612 GLN A O 1
ATOM 4761 N N . ARG A 1 613 ? 39.401 -25.405 -38.554 1.00 80.75 613 ARG A N 1
ATOM 4762 C CA . ARG A 1 613 ? 39.708 -26.050 -37.269 1.00 80.75 613 ARG A CA 1
ATOM 4763 C C . ARG A 1 613 ? 38.545 -25.867 -36.285 1.00 80.75 613 ARG A C 1
ATOM 4765 O O . ARG A 1 613 ? 37.782 -24.912 -36.420 1.00 80.75 613 ARG A O 1
ATOM 4772 N N . PRO A 1 614 ? 38.407 -26.748 -35.277 1.00 79.56 614 PRO A N 1
ATOM 4773 C CA . PRO A 1 614 ? 37.522 -26.492 -34.146 1.00 79.56 614 PRO A CA 1
ATOM 4774 C C . PRO A 1 614 ? 37.888 -25.168 -33.467 1.00 79.56 614 PRO A C 1
ATOM 4776 O O . PRO A 1 614 ? 39.074 -24.850 -33.348 1.00 79.56 614 PRO A O 1
ATOM 4779 N N . VAL A 1 615 ? 36.879 -24.417 -33.024 1.00 82.25 615 VAL A N 1
ATOM 4780 C CA . VAL A 1 615 ? 37.081 -23.157 -32.297 1.00 82.25 615 VAL A CA 1
ATOM 4781 C C . VAL A 1 615 ? 37.822 -23.455 -30.990 1.00 82.25 615 VAL A C 1
ATOM 4783 O O . VAL A 1 615 ? 37.324 -24.259 -30.198 1.00 82.25 615 VAL A O 1
ATOM 4786 N N . PRO A 1 616 ? 39.005 -22.862 -30.756 1.00 81.50 616 PRO A N 1
ATOM 4787 C CA . PRO A 1 616 ? 39.732 -23.095 -29.523 1.00 81.50 616 PRO A CA 1
ATOM 4788 C C . PRO A 1 616 ? 39.095 -22.323 -28.363 1.00 81.50 616 PRO A C 1
ATOM 4790 O O . PRO A 1 616 ? 38.683 -21.175 -28.521 1.00 81.50 616 PRO A O 1
ATOM 4793 N N . THR A 1 617 ? 39.049 -22.932 -27.181 1.00 83.31 617 THR A N 1
ATOM 4794 C CA . THR A 1 617 ? 38.578 -22.264 -25.961 1.00 83.31 617 THR A CA 1
ATOM 4795 C C . THR A 1 617 ? 39.689 -21.415 -25.346 1.00 83.31 617 THR A C 1
ATOM 4797 O O . THR A 1 617 ? 40.854 -21.817 -25.338 1.00 83.31 617 THR A O 1
ATOM 4800 N N . LEU A 1 618 ? 39.342 -20.247 -24.807 1.00 82.75 618 LEU A N 1
ATOM 4801 C CA . LEU A 1 618 ? 40.262 -19.415 -24.028 1.00 82.75 618 LEU A CA 1
ATOM 4802 C C . LEU A 1 618 ? 40.339 -19.962 -22.596 1.00 82.75 618 LEU A C 1
ATOM 4804 O O . LEU A 1 618 ? 39.303 -20.179 -21.976 1.00 82.75 618 LEU A O 1
ATOM 4808 N N . ASP A 1 619 ? 41.547 -20.197 -22.086 1.00 81.50 619 ASP A N 1
ATOM 4809 C CA . ASP A 1 619 ? 41.764 -20.583 -20.686 1.00 81.50 619 ASP A CA 1
ATOM 4810 C C . ASP A 1 619 ? 41.414 -19.431 -19.719 1.00 81.50 619 ASP A C 1
ATOM 4812 O O . ASP A 1 619 ? 41.584 -18.256 -20.056 1.00 81.50 619 ASP A O 1
ATOM 4816 N N . ASP A 1 620 ? 40.979 -19.736 -18.493 1.00 70.12 620 ASP A N 1
ATOM 4817 C CA . ASP A 1 620 ? 40.527 -18.713 -17.531 1.00 70.12 620 ASP A CA 1
ATOM 4818 C C . ASP A 1 620 ? 41.634 -17.692 -17.195 1.00 70.12 620 ASP A C 1
ATOM 4820 O O . ASP A 1 620 ? 41.378 -16.494 -17.035 1.00 70.12 620 ASP A O 1
ATOM 4824 N N . GLY A 1 621 ? 42.899 -18.133 -17.164 1.00 74.38 621 GLY A N 1
ATOM 4825 C CA . GLY A 1 621 ? 44.056 -17.260 -16.940 1.00 74.38 621 GLY A CA 1
ATOM 4826 C C . GLY A 1 621 ? 44.389 -16.340 -18.123 1.00 74.38 621 GLY A C 1
ATOM 4827 O O . GLY A 1 621 ? 45.058 -15.320 -17.946 1.00 74.38 621 GLY A O 1
ATOM 4828 N N . VAL A 1 622 ? 43.911 -16.664 -19.328 1.00 81.38 622 VAL A N 1
ATOM 4829 C CA . VAL A 1 622 ? 44.152 -15.880 -20.547 1.00 81.38 622 VAL A CA 1
ATOM 4830 C C . VAL A 1 622 ? 43.314 -14.609 -20.561 1.00 81.38 622 VAL A C 1
ATOM 4832 O O . VAL A 1 622 ? 43.832 -13.551 -20.914 1.00 81.38 622 VAL A O 1
ATOM 4835 N N . VAL A 1 623 ? 42.052 -14.675 -20.140 1.00 83.06 623 VAL A N 1
ATOM 4836 C CA . VAL A 1 623 ? 41.155 -13.510 -20.154 1.00 83.06 623 VAL A CA 1
ATOM 4837 C C . VAL A 1 623 ? 41.699 -12.391 -19.263 1.00 83.06 623 VAL A C 1
ATOM 4839 O O . VAL A 1 623 ? 41.828 -11.253 -19.716 1.00 83.06 623 VAL A O 1
ATOM 4842 N N . ALA A 1 624 ? 42.125 -12.728 -18.042 1.00 80.06 624 ALA A N 1
ATOM 4843 C CA . ALA A 1 624 ? 42.747 -11.773 -17.126 1.00 80.06 624 ALA A CA 1
ATOM 4844 C C . ALA A 1 624 ? 44.050 -11.181 -17.696 1.00 80.06 624 ALA A C 1
ATOM 4846 O O . ALA A 1 624 ? 44.317 -9.987 -17.550 1.00 80.06 624 ALA A O 1
ATOM 4847 N N . HIS A 1 625 ? 44.850 -11.995 -18.393 1.00 81.69 625 HIS A N 1
ATOM 4848 C CA . HIS A 1 625 ? 46.089 -11.542 -19.022 1.00 81.69 625 HIS A CA 1
ATOM 4849 C C . HIS A 1 625 ? 45.838 -10.580 -20.195 1.00 81.69 625 HIS A C 1
ATOM 4851 O O . HIS A 1 625 ? 46.538 -9.576 -20.331 1.00 81.69 625 HIS A O 1
ATOM 4857 N N . LEU A 1 626 ? 44.808 -10.842 -21.006 1.00 85.38 626 LEU A N 1
ATOM 4858 C CA . LEU A 1 626 ? 44.389 -9.965 -22.100 1.00 85.38 626 LEU A CA 1
ATOM 4859 C C . LEU A 1 626 ? 43.822 -8.638 -21.575 1.00 85.38 626 LEU A C 1
ATOM 4861 O O . LEU A 1 626 ? 44.114 -7.590 -22.146 1.00 85.38 626 LEU A O 1
ATOM 4865 N N . GLN A 1 627 ? 43.050 -8.654 -20.486 1.00 85.81 627 GLN A N 1
ATOM 4866 C CA . GLN A 1 627 ? 42.501 -7.435 -19.879 1.00 85.81 627 GLN A CA 1
ATOM 4867 C C . GLN A 1 627 ? 43.574 -6.572 -19.196 1.00 85.81 627 GLN A C 1
ATOM 4869 O O . GLN A 1 627 ? 43.475 -5.349 -19.216 1.00 85.81 627 GLN A O 1
ATOM 4874 N N . GLY A 1 628 ? 44.632 -7.186 -18.654 1.00 82.50 628 GLY A N 1
ATOM 4875 C CA . GLY A 1 628 ? 45.742 -6.479 -18.004 1.00 82.50 628 GLY A CA 1
ATOM 4876 C C . GLY A 1 628 ? 46.748 -5.806 -18.951 1.00 82.50 628 GLY A C 1
ATOM 4877 O O . GLY A 1 628 ? 47.650 -5.112 -18.479 1.00 82.50 628 GLY A O 1
ATOM 4878 N N . TYR A 1 629 ? 46.636 -6.001 -20.270 1.00 84.56 629 TYR A N 1
ATOM 4879 C CA . TYR A 1 629 ? 47.539 -5.399 -21.256 1.00 84.56 629 TYR A CA 1
ATOM 4880 C C . TYR A 1 629 ? 47.019 -4.047 -21.770 1.00 84.56 629 TYR A C 1
ATOM 4882 O O . TYR A 1 629 ? 45.821 -3.838 -21.934 1.00 84.56 629 TYR A O 1
ATOM 4890 N N . ALA A 1 630 ? 47.927 -3.107 -22.053 1.00 83.25 630 ALA A N 1
ATOM 4891 C CA . ALA A 1 630 ? 47.563 -1.736 -22.430 1.00 83.25 630 ALA A CA 1
ATOM 4892 C C . ALA A 1 630 ? 47.097 -1.573 -23.893 1.00 83.25 630 ALA A C 1
ATOM 4894 O O . ALA A 1 630 ? 46.542 -0.528 -24.232 1.00 83.25 630 ALA A O 1
ATOM 4895 N N . TRP A 1 631 ? 47.336 -2.574 -24.748 1.00 89.62 631 TRP A N 1
ATOM 4896 C CA . TRP A 1 631 ? 46.940 -2.603 -26.166 1.00 89.62 631 TRP A CA 1
ATOM 4897 C C . TRP A 1 631 ? 47.291 -1.329 -26.961 1.00 89.62 631 TRP A C 1
ATOM 4899 O O . TRP A 1 631 ? 46.388 -0.660 -27.474 1.00 89.62 631 TRP A O 1
ATOM 4909 N N . PRO A 1 632 ? 48.582 -0.966 -27.098 1.00 84.06 632 PRO A N 1
ATOM 4910 C CA . PRO A 1 632 ? 49.002 0.202 -27.881 1.00 84.06 632 PRO A CA 1
ATOM 4911 C C . PRO A 1 632 ? 48.573 0.148 -29.361 1.00 84.06 632 PRO A C 1
ATOM 4913 O O . PRO A 1 632 ? 48.408 1.193 -29.988 1.00 84.06 632 PRO A O 1
ATOM 4916 N N . GLY A 1 633 ? 48.372 -1.042 -29.934 1.00 82.38 633 GLY A N 1
ATOM 4917 C CA . GLY A 1 633 ? 47.818 -1.240 -31.278 1.00 82.38 633 GLY A CA 1
ATOM 4918 C C . GLY A 1 633 ? 46.314 -1.549 -31.302 1.00 82.38 633 GLY A C 1
ATOM 4919 O O . GLY A 1 633 ? 45.779 -1.909 -32.357 1.00 82.38 633 GLY A O 1
ATOM 4920 N N . ASN A 1 634 ? 45.628 -1.386 -30.165 1.00 90.69 634 ASN A N 1
ATOM 4921 C CA . ASN A 1 634 ? 44.182 -1.520 -29.998 1.00 90.69 634 ASN A CA 1
ATOM 4922 C C . ASN A 1 634 ? 43.633 -2.860 -30.542 1.00 90.69 634 ASN A C 1
ATOM 4924 O O . ASN A 1 634 ? 44.240 -3.915 -30.368 1.00 90.69 634 ASN A O 1
ATOM 4928 N N . VAL A 1 635 ? 42.468 -2.841 -31.198 1.00 87.50 635 VAL A N 1
ATOM 4929 C CA . VAL A 1 635 ? 41.768 -4.041 -31.688 1.00 87.50 635 VAL A CA 1
ATOM 4930 C C . VAL A 1 635 ? 42.579 -4.763 -32.762 1.00 87.50 635 VAL A C 1
ATOM 4932 O O . VAL A 1 635 ? 42.532 -5.983 -32.836 1.00 87.50 635 VAL A O 1
ATOM 4935 N N . ARG A 1 636 ? 43.372 -4.036 -33.560 1.00 84.44 636 ARG A N 1
ATOM 4936 C CA . ARG A 1 636 ? 44.223 -4.637 -34.601 1.00 84.44 636 ARG A CA 1
ATOM 4937 C C . ARG A 1 636 ? 45.348 -5.486 -34.008 1.00 84.44 636 ARG A C 1
ATOM 4939 O O . ARG A 1 636 ? 45.680 -6.535 -34.549 1.00 84.44 636 ARG A O 1
ATOM 4946 N N . GLU A 1 637 ? 45.939 -5.034 -32.906 1.00 87.12 637 GLU A N 1
ATOM 4947 C CA . GLU A 1 637 ? 46.937 -5.817 -32.174 1.00 87.12 637 GLU A CA 1
ATOM 4948 C C . GLU A 1 637 ? 46.308 -7.051 -31.523 1.00 87.12 637 GLU A C 1
ATOM 4950 O O . GLU A 1 637 ? 46.858 -8.144 -31.656 1.00 87.12 637 GLU A O 1
ATOM 4955 N N . LEU A 1 638 ? 45.130 -6.898 -30.904 1.00 87.88 638 LEU A N 1
ATOM 4956 C CA . LEU A 1 638 ? 44.361 -8.017 -30.352 1.00 87.88 638 LEU A CA 1
ATOM 4957 C C . LEU A 1 638 ? 44.020 -9.053 -31.430 1.00 87.88 638 LEU A C 1
ATOM 4959 O O . LEU A 1 638 ? 44.278 -10.238 -31.239 1.00 87.88 638 LEU A O 1
ATOM 4963 N N . GLU A 1 639 ? 43.513 -8.617 -32.582 1.00 87.06 639 GLU A N 1
ATOM 4964 C CA . GLU A 1 639 ? 43.194 -9.485 -33.718 1.00 87.06 639 GLU A CA 1
ATOM 4965 C C . GLU A 1 639 ? 44.423 -10.279 -34.182 1.00 87.06 639 GLU A C 1
ATOM 4967 O O . GLU A 1 639 ? 44.354 -11.498 -34.337 1.00 87.06 639 GLU A O 1
ATOM 4972 N N . HIS A 1 640 ? 45.569 -9.614 -34.359 1.00 84.81 640 HIS A N 1
ATOM 4973 C CA . HIS A 1 640 ? 46.811 -10.274 -34.764 1.00 84.81 640 HIS A CA 1
ATOM 4974 C C . HIS A 1 640 ? 47.322 -11.271 -33.717 1.00 84.81 640 HIS A C 1
ATOM 4976 O O . HIS A 1 640 ? 47.807 -12.347 -34.082 1.00 84.81 640 HIS A O 1
ATOM 4982 N N . LEU A 1 641 ? 47.228 -10.928 -32.430 1.00 87.94 641 LEU A N 1
ATOM 4983 C CA . LEU A 1 641 ? 47.648 -11.807 -31.345 1.00 87.94 641 LEU A CA 1
ATOM 4984 C C . LEU A 1 641 ? 46.779 -13.067 -31.298 1.00 87.94 641 LEU A C 1
ATOM 4986 O O . LEU A 1 641 ? 47.320 -14.170 -31.263 1.00 87.94 641 LEU A O 1
ATOM 4990 N N . ILE A 1 642 ? 45.454 -12.912 -31.357 1.00 87.69 642 ILE A N 1
ATOM 4991 C CA . ILE A 1 642 ? 44.513 -14.037 -31.336 1.00 87.69 642 ILE A CA 1
ATOM 4992 C C . ILE A 1 642 ? 44.660 -14.894 -32.591 1.00 87.69 642 ILE A C 1
ATOM 4994 O O . ILE A 1 642 ? 44.732 -16.114 -32.479 1.00 87.69 642 ILE A O 1
ATOM 4998 N N . HIS A 1 643 ? 44.809 -14.293 -33.773 1.00 84.50 643 HIS A N 1
ATOM 4999 C CA . HIS A 1 643 ? 45.079 -15.035 -35.006 1.00 84.50 643 HIS A CA 1
ATOM 5000 C C . HIS A 1 643 ? 46.314 -15.938 -34.866 1.00 84.50 643 HIS A C 1
ATOM 5002 O O . HIS A 1 643 ? 46.278 -17.123 -35.201 1.00 84.50 643 HIS A O 1
ATOM 5008 N N . ARG A 1 644 ? 47.405 -15.400 -34.310 1.00 84.31 644 ARG A N 1
ATOM 5009 C CA . ARG A 1 644 ? 48.620 -16.170 -34.041 1.00 84.31 644 ARG A CA 1
ATOM 5010 C C . ARG A 1 644 ? 48.394 -17.253 -32.982 1.00 84.31 644 ARG A C 1
ATOM 5012 O O . ARG A 1 644 ? 48.901 -18.359 -33.150 1.00 84.31 644 ARG A O 1
ATOM 5019 N N . ALA A 1 645 ? 47.647 -16.957 -31.922 1.00 84.69 645 ALA A N 1
ATOM 5020 C CA . ALA A 1 645 ? 47.335 -17.919 -30.870 1.00 84.69 645 ALA A CA 1
ATOM 5021 C C . ALA A 1 645 ? 46.515 -19.106 -31.407 1.00 84.69 645 ALA A C 1
ATOM 5023 O O . ALA A 1 645 ? 46.851 -20.247 -31.118 1.00 84.69 645 ALA A O 1
ATOM 5024 N N . VAL A 1 646 ? 45.522 -18.865 -32.273 1.00 84.56 646 VAL A N 1
ATOM 5025 C CA . VAL A 1 646 ? 44.741 -19.919 -32.957 1.00 84.56 646 VAL A CA 1
ATOM 5026 C C . VAL A 1 646 ? 45.626 -20.785 -33.867 1.00 84.56 646 VAL A C 1
ATOM 5028 O O . VAL A 1 646 ? 45.394 -21.986 -34.020 1.00 84.56 646 VAL A O 1
ATOM 5031 N N . LEU A 1 647 ? 46.664 -20.202 -34.476 1.00 82.06 647 LEU A N 1
ATOM 5032 C CA . LEU A 1 647 ? 47.622 -20.954 -35.287 1.00 82.06 647 LEU A CA 1
ATOM 5033 C C . LEU A 1 647 ? 48.504 -21.872 -34.424 1.00 82.06 647 LEU A C 1
ATOM 5035 O O . LEU A 1 647 ? 48.743 -23.016 -34.807 1.00 82.06 647 LEU A O 1
ATOM 5039 N N . LEU A 1 648 ? 48.973 -21.371 -33.277 1.00 79.44 648 LEU A N 1
ATOM 5040 C CA . LEU A 1 648 ? 49.935 -22.046 -32.401 1.00 79.44 648 LEU A CA 1
ATOM 5041 C C . LEU A 1 648 ? 49.297 -22.976 -31.360 1.00 79.44 648 LEU A C 1
ATOM 5043 O O . LEU A 1 648 ? 49.995 -23.841 -30.842 1.00 79.44 648 LEU A O 1
ATOM 5047 N N . CYS A 1 649 ? 48.003 -22.827 -31.058 1.00 79.06 649 CYS A N 1
ATOM 5048 C CA . CYS A 1 649 ? 47.374 -23.572 -29.973 1.00 79.06 649 CYS A CA 1
ATOM 5049 C C . CYS A 1 649 ? 47.365 -25.089 -30.236 1.00 79.06 649 CYS A C 1
ATOM 5051 O O . CYS A 1 649 ? 46.899 -25.578 -31.280 1.00 79.06 649 CYS A O 1
ATOM 5053 N N . GLU A 1 650 ? 47.819 -25.843 -29.236 1.00 69.19 650 GLU A N 1
ATOM 5054 C CA . GLU A 1 650 ? 47.770 -27.303 -29.193 1.00 69.19 650 GLU A CA 1
ATOM 5055 C C . GLU A 1 650 ? 46.659 -27.783 -28.245 1.00 69.19 650 GLU A C 1
ATOM 5057 O O . GLU A 1 650 ? 46.485 -27.289 -27.126 1.00 69.19 650 GLU A O 1
ATOM 5062 N N . GLY A 1 651 ? 45.885 -28.775 -28.696 1.00 69.06 651 GLY A N 1
ATOM 5063 C CA . GLY A 1 651 ? 44.809 -29.374 -27.899 1.00 69.06 651 GLY A CA 1
ATOM 5064 C C . GLY A 1 651 ? 43.521 -28.547 -27.801 1.00 69.06 651 GLY A C 1
ATOM 5065 O O . GLY A 1 651 ? 42.722 -28.809 -26.911 1.00 69.06 651 GLY A O 1
ATOM 5066 N N . GLY A 1 652 ? 43.307 -27.568 -28.689 1.00 76.75 652 GLY A N 1
ATOM 5067 C CA . GLY A 1 652 ? 42.043 -26.818 -28.771 1.00 76.75 652 GLY A CA 1
ATOM 5068 C C . GLY A 1 652 ? 41.823 -25.795 -27.652 1.00 76.75 652 GLY A C 1
ATOM 5069 O O . GLY A 1 652 ? 40.700 -25.340 -27.473 1.00 76.75 652 GLY A O 1
ATOM 5070 N N . VAL A 1 653 ? 42.875 -25.425 -26.915 1.00 81.00 653 VAL A N 1
ATOM 5071 C CA . VAL A 1 653 ? 42.824 -24.420 -25.843 1.00 81.00 653 VAL A CA 1
ATOM 5072 C C . VAL A 1 653 ? 43.938 -23.399 -26.063 1.00 81.00 653 VAL A C 1
ATOM 5074 O O . VAL A 1 653 ? 45.094 -23.797 -26.205 1.00 81.00 653 VAL A O 1
ATOM 5077 N N . ILE A 1 654 ? 43.605 -22.107 -26.072 1.00 82.56 654 ILE A N 1
ATOM 5078 C CA . ILE A 1 654 ? 44.584 -21.010 -26.054 1.00 82.56 654 ILE A CA 1
ATOM 5079 C C . ILE A 1 654 ? 45.015 -20.795 -24.603 1.00 82.56 654 ILE A C 1
ATOM 5081 O O . ILE A 1 654 ? 44.186 -20.461 -23.756 1.00 82.56 654 ILE A O 1
ATOM 5085 N N . ARG A 1 655 ? 46.307 -20.978 -24.319 1.00 82.31 655 ARG A N 1
ATOM 5086 C CA . ARG A 1 655 ? 46.913 -20.800 -22.991 1.00 82.31 655 ARG A CA 1
ATOM 5087 C C . ARG A 1 655 ? 47.760 -19.533 -22.939 1.00 82.31 655 ARG A C 1
ATOM 5089 O O . ARG A 1 655 ? 48.178 -19.002 -23.963 1.00 82.31 655 ARG A O 1
ATOM 5096 N N . ALA A 1 656 ? 48.097 -19.080 -21.731 1.00 72.94 656 ALA A N 1
ATOM 5097 C CA . ALA A 1 656 ? 48.929 -17.888 -21.538 1.00 72.94 656 ALA A CA 1
ATOM 5098 C C . ALA A 1 656 ? 50.296 -17.977 -22.251 1.00 72.94 656 ALA A C 1
ATOM 5100 O O . ALA A 1 656 ? 50.791 -16.973 -22.748 1.00 72.94 656 ALA A O 1
ATOM 5101 N N . GLY A 1 657 ? 50.875 -19.180 -22.368 1.00 68.12 657 GLY A N 1
ATOM 5102 C CA . GLY A 1 657 ? 52.122 -19.409 -23.112 1.00 68.12 657 GLY A CA 1
ATOM 5103 C C . GLY A 1 657 ? 52.010 -19.212 -24.632 1.00 68.12 657 GLY A C 1
ATOM 5104 O O . GLY A 1 657 ? 53.021 -18.950 -25.281 1.00 68.12 657 GLY A O 1
ATOM 5105 N N . ASP A 1 658 ? 50.796 -19.280 -25.188 1.00 69.88 658 ASP A N 1
ATOM 5106 C CA . ASP A 1 658 ? 50.525 -19.031 -26.611 1.00 69.88 658 ASP A CA 1
ATOM 5107 C C . ASP A 1 658 ? 50.425 -17.522 -26.912 1.00 69.88 658 ASP A C 1
ATOM 5109 O O . ASP A 1 658 ? 50.567 -17.088 -28.060 1.00 69.88 658 ASP A O 1
ATOM 5113 N N . LEU A 1 659 ? 50.226 -16.705 -25.869 1.00 73.06 659 LEU A N 1
ATOM 5114 C CA . LEU A 1 659 ? 50.185 -15.248 -25.929 1.00 73.06 659 LEU A CA 1
ATOM 5115 C C . LEU A 1 659 ? 51.581 -14.673 -25.674 1.00 73.06 659 LEU A C 1
ATOM 5117 O O . LEU A 1 659 ? 51.967 -14.391 -24.543 1.00 73.06 659 LEU A O 1
ATOM 5121 N N . LEU A 1 660 ? 52.351 -14.440 -26.737 1.00 65.94 660 LEU A N 1
ATOM 5122 C CA . LEU A 1 660 ? 53.620 -13.709 -26.627 1.00 65.94 660 LEU A CA 1
ATOM 5123 C C . LEU A 1 660 ? 53.388 -12.194 -26.505 1.00 65.94 660 LEU A C 1
ATOM 5125 O O . LEU A 1 660 ? 53.774 -11.426 -27.389 1.00 65.94 660 LEU A O 1
ATOM 5129 N N . LEU A 1 661 ? 52.745 -11.768 -25.419 1.00 61.25 661 LEU A N 1
ATOM 5130 C CA . LEU A 1 661 ? 52.658 -10.358 -25.053 1.00 61.25 661 LEU A CA 1
ATOM 5131 C C . LEU A 1 661 ? 54.024 -9.876 -24.523 1.00 61.25 661 LEU A C 1
ATOM 5133 O O . LEU A 1 661 ? 54.672 -10.591 -23.754 1.00 61.25 661 LEU A O 1
ATOM 5137 N N . PRO A 1 662 ? 54.499 -8.673 -24.899 1.00 52.91 662 PRO A N 1
ATOM 5138 C CA . PRO A 1 662 ? 55.670 -8.074 -24.267 1.00 52.91 662 PRO A CA 1
ATOM 5139 C C . PRO A 1 662 ? 55.425 -7.934 -22.758 1.00 52.91 662 PRO A C 1
ATOM 5141 O O . PRO A 1 662 ? 54.468 -7.278 -22.346 1.00 52.91 662 PRO A O 1
ATOM 5144 N N . SER A 1 663 ? 56.270 -8.565 -21.937 1.00 40.91 663 SER A N 1
ATOM 5145 C CA . SER A 1 663 ? 56.134 -8.565 -20.476 1.00 40.91 663 SER A CA 1
ATOM 5146 C C . SER A 1 663 ? 56.040 -7.142 -19.910 1.00 40.91 663 SER A C 1
ATOM 5148 O O . SER A 1 663 ? 56.928 -6.314 -20.112 1.00 40.91 663 SER A O 1
ATOM 5150 N N . VAL A 1 664 ? 54.980 -6.889 -19.137 1.00 41.38 664 VAL A N 1
ATOM 5151 C CA . VAL A 1 664 ? 54.755 -5.656 -18.358 1.00 41.38 664 VAL A CA 1
ATOM 5152 C C . VAL A 1 664 ? 55.736 -5.552 -17.166 1.00 41.38 664 VAL A C 1
ATOM 5154 O O . VAL A 1 664 ? 55.855 -4.502 -16.541 1.00 41.38 664 VAL A O 1
ATOM 5157 N N . ALA A 1 665 ? 56.532 -6.591 -16.886 1.00 32.25 665 ALA A N 1
ATOM 5158 C CA . ALA A 1 665 ? 57.423 -6.668 -15.724 1.00 32.25 665 ALA A CA 1
ATOM 5159 C C . ALA A 1 665 ? 58.831 -6.053 -15.911 1.00 32.25 665 ALA A C 1
ATOM 5161 O O . ALA A 1 665 ? 59.743 -6.394 -15.163 1.00 32.25 665 ALA A O 1
ATOM 5162 N N . GLN A 1 666 ? 59.043 -5.143 -16.869 1.00 33.34 666 GLN A N 1
ATOM 5163 C CA . GLN A 1 666 ? 60.328 -4.425 -17.005 1.00 33.34 666 GLN A CA 1
ATOM 5164 C C . GLN A 1 666 ? 60.233 -2.896 -17.101 1.00 33.34 666 GLN A C 1
ATOM 5166 O O . GLN A 1 666 ? 61.213 -2.241 -17.449 1.00 33.34 666 GLN A O 1
ATOM 5171 N N . ARG A 1 667 ? 59.098 -2.280 -16.747 1.00 36.44 667 ARG A N 1
ATOM 5172 C CA . ARG A 1 667 ? 59.024 -0.811 -16.621 1.00 36.44 667 ARG A CA 1
ATOM 5173 C C . ARG A 1 667 ? 58.251 -0.356 -15.389 1.00 36.44 667 ARG A C 1
ATOM 5175 O O . ARG A 1 667 ? 57.272 0.370 -15.494 1.00 36.44 667 ARG A O 1
ATOM 5182 N N . ALA A 1 668 ? 58.732 -0.745 -14.215 1.00 32.31 668 ALA A N 1
ATOM 5183 C CA . ALA A 1 668 ? 58.458 -0.021 -12.980 1.00 32.31 668 ALA A CA 1
ATOM 5184 C C . ALA A 1 668 ? 59.657 -0.179 -12.038 1.00 32.31 668 ALA A C 1
ATOM 5186 O O . ALA A 1 668 ? 59.823 -1.219 -11.412 1.00 32.31 668 ALA A O 1
ATOM 5187 N N . GLY A 1 669 ? 60.488 0.864 -11.972 1.00 32.06 669 GLY A N 1
ATOM 5188 C CA . GLY A 1 669 ? 61.557 0.994 -10.984 1.00 32.06 669 GLY A CA 1
ATOM 5189 C C . GLY A 1 669 ? 62.937 0.554 -11.458 1.00 32.06 669 GLY A C 1
ATOM 5190 O O . GLY A 1 669 ? 63.449 -0.444 -10.979 1.00 32.06 669 GLY A O 1
ATOM 5191 N N . ASP A 1 670 ? 63.573 1.364 -12.304 1.00 26.81 670 ASP A N 1
ATOM 5192 C CA . ASP A 1 670 ? 64.987 1.643 -12.081 1.00 26.81 670 ASP A CA 1
ATOM 5193 C C . ASP A 1 670 ? 65.234 3.144 -12.203 1.00 26.81 670 ASP A C 1
ATOM 5195 O O . ASP A 1 670 ? 64.782 3.824 -13.128 1.00 26.81 670 ASP A O 1
ATOM 5199 N N . VAL A 1 671 ? 65.883 3.633 -11.154 1.00 28.33 671 VAL A N 1
ATOM 5200 C CA . VAL A 1 671 ? 66.408 4.972 -10.930 1.00 28.33 671 VAL A CA 1
ATOM 5201 C C . VAL A 1 671 ? 66.978 5.537 -12.217 1.00 28.33 671 VAL A C 1
ATOM 5203 O O . VAL A 1 671 ? 67.793 4.885 -12.850 1.00 28.33 671 VAL A O 1
ATOM 5206 N N . VAL A 1 672 ? 66.593 6.769 -12.546 1.00 31.16 672 VAL A N 1
ATOM 5207 C CA . VAL A 1 672 ? 67.285 7.639 -13.501 1.00 31.16 672 VAL A CA 1
ATOM 5208 C C . VAL A 1 672 ? 68.804 7.534 -13.293 1.00 31.16 672 VAL A C 1
ATOM 5210 O O . VAL A 1 672 ? 69.298 8.079 -12.305 1.00 31.16 672 VAL A O 1
ATOM 5213 N N . PRO A 1 673 ? 69.594 6.963 -14.221 1.00 27.12 673 PRO A N 1
ATOM 5214 C CA . PRO A 1 673 ? 70.916 7.480 -14.466 1.00 27.12 673 PRO A CA 1
ATOM 5215 C C . PRO A 1 673 ? 70.712 8.510 -15.569 1.00 27.12 673 PRO A C 1
ATOM 5217 O O . PRO A 1 673 ? 70.404 8.188 -16.716 1.00 27.12 673 PRO A O 1
ATOM 5220 N N . SER A 1 674 ? 70.839 9.775 -15.198 1.00 27.78 674 SER A N 1
ATOM 5221 C CA . SER A 1 674 ? 71.071 10.851 -16.145 1.00 27.78 674 SER A CA 1
ATOM 5222 C C . SER A 1 674 ? 72.098 10.381 -17.178 1.00 27.78 674 SER A C 1
ATOM 5224 O O . SER A 1 674 ? 73.278 10.236 -16.850 1.00 27.78 674 SER A O 1
ATOM 5226 N N . ALA A 1 675 ? 71.661 10.131 -18.412 1.00 24.05 675 ALA A N 1
ATOM 5227 C CA . ALA A 1 675 ? 72.585 10.170 -19.524 1.00 24.05 675 ALA A CA 1
ATOM 5228 C C . ALA A 1 675 ? 73.052 11.632 -19.610 1.00 24.05 675 ALA A C 1
ATOM 5230 O O . ALA A 1 675 ? 72.210 12.537 -19.659 1.00 24.05 675 ALA A O 1
ATOM 5231 N N . PRO A 1 676 ? 74.367 11.881 -19.524 1.00 27.94 676 PRO A N 1
ATOM 5232 C CA . PRO A 1 676 ? 74.905 13.223 -19.595 1.00 27.94 676 PRO A CA 1
ATOM 5233 C C . PRO A 1 676 ? 74.563 13.807 -20.962 1.00 27.94 676 PRO A C 1
ATOM 5235 O O . PRO A 1 676 ? 74.399 13.080 -21.944 1.00 27.94 676 PRO A O 1
ATOM 5238 N N . ALA A 1 677 ? 74.462 15.132 -21.008 1.00 27.41 677 ALA A N 1
ATOM 5239 C CA . ALA A 1 677 ? 74.417 15.885 -22.245 1.00 27.41 677 ALA A CA 1
ATOM 5240 C C . ALA A 1 677 ? 75.415 15.293 -23.255 1.00 27.41 677 ALA A C 1
ATOM 5242 O O . ALA A 1 677 ? 76.622 15.289 -23.008 1.00 27.41 677 ALA A O 1
ATOM 5243 N N . ALA A 1 678 ? 74.910 14.795 -24.385 1.00 28.50 678 ALA A N 1
ATOM 5244 C CA . ALA A 1 678 ? 75.737 14.549 -25.551 1.00 28.50 678 ALA A CA 1
ATOM 5245 C C . ALA A 1 678 ? 76.109 15.913 -26.138 1.00 28.50 678 ALA A C 1
ATOM 5247 O O . ALA A 1 678 ? 75.476 16.421 -27.062 1.00 28.50 678 ALA A O 1
ATOM 5248 N N . GLY A 1 679 ? 77.137 16.512 -25.540 1.00 27.47 679 GLY A N 1
ATOM 5249 C CA . GLY A 1 679 ? 78.127 17.223 -26.320 1.00 27.47 679 GLY A CA 1
ATOM 5250 C C . GLY A 1 679 ? 78.802 16.225 -27.262 1.00 27.47 679 GLY A C 1
ATOM 5251 O O . GLY A 1 679 ? 79.188 15.135 -26.856 1.00 27.47 679 GLY A O 1
ATOM 5252 N N . GLU A 1 680 ? 78.837 16.601 -28.534 1.00 33.34 680 GLU A N 1
ATOM 5253 C CA . GLU A 1 680 ? 79.971 16.446 -29.446 1.00 33.34 680 GLU A CA 1
ATOM 5254 C C . GLU A 1 680 ? 80.778 15.128 -29.406 1.00 33.34 680 GLU A C 1
ATOM 5256 O O . GLU A 1 680 ? 81.636 14.907 -28.561 1.00 33.34 680 GLU A O 1
ATOM 5261 N N . GLY A 1 681 ? 80.596 14.326 -30.463 1.00 44.06 681 GLY A N 1
ATOM 5262 C CA . GLY A 1 681 ? 81.709 13.703 -31.186 1.00 44.06 681 GLY A CA 1
ATOM 5263 C C . GLY A 1 681 ? 82.463 12.554 -30.510 1.00 44.06 681 GLY A C 1
ATOM 5264 O O . GLY A 1 681 ? 83.577 12.737 -30.032 1.00 44.06 681 GLY A O 1
ATOM 5265 N N . MET A 1 682 ? 81.961 11.326 -30.670 1.00 40.94 682 MET A N 1
ATOM 5266 C CA . MET A 1 682 ? 82.834 10.154 -30.814 1.00 40.94 682 MET A CA 1
ATOM 5267 C C . MET A 1 682 ? 82.258 9.221 -31.890 1.00 40.94 682 MET A C 1
ATOM 5269 O O . MET A 1 682 ? 81.073 8.903 -31.901 1.00 40.94 682 MET A O 1
ATOM 5273 N N . ASP A 1 683 ? 83.108 8.891 -32.855 1.00 64.94 683 ASP A N 1
ATOM 5274 C CA . ASP A 1 683 ? 82.792 8.470 -34.220 1.00 64.94 683 ASP A CA 1
ATOM 5275 C C . ASP A 1 683 ? 82.090 7.094 -34.277 1.00 64.94 683 ASP A C 1
ATOM 5277 O O . ASP A 1 683 ? 82.681 6.074 -33.918 1.00 64.94 683 ASP A O 1
ATOM 5281 N N . GLU A 1 684 ? 80.839 7.045 -34.761 1.00 66.88 684 GLU A N 1
ATOM 5282 C CA . GLU A 1 684 ? 80.026 5.820 -34.959 1.00 66.88 684 GLU A CA 1
ATOM 5283 C C . GLU A 1 684 ? 80.819 4.719 -35.696 1.00 66.88 684 GLU A C 1
ATOM 5285 O O . GLU A 1 684 ? 80.675 3.517 -35.452 1.00 66.88 684 GLU A O 1
ATOM 5290 N N . LYS A 1 685 ? 81.739 5.141 -36.567 1.00 75.25 685 LYS A N 1
ATOM 5291 C CA . LYS A 1 685 ? 82.661 4.274 -37.296 1.00 75.25 685 LYS A CA 1
ATOM 5292 C C . LYS A 1 685 ? 83.610 3.487 -36.382 1.00 75.25 685 LYS A C 1
ATOM 5294 O O . LYS A 1 685 ? 83.903 2.333 -36.689 1.00 75.25 685 LYS A O 1
ATOM 5299 N N . GLN A 1 686 ? 84.082 4.068 -35.280 1.00 75.00 686 GLN A N 1
ATOM 5300 C CA . GLN A 1 686 ? 85.026 3.439 -34.350 1.00 75.00 686 GLN A CA 1
ATOM 5301 C C . GLN A 1 686 ? 84.360 2.284 -33.586 1.00 75.00 686 GLN A C 1
ATOM 5303 O O . GLN A 1 686 ? 84.899 1.179 -33.540 1.00 75.00 686 GLN A O 1
ATOM 5308 N N . GLN A 1 687 ? 83.136 2.503 -33.097 1.00 77.00 687 GLN A N 1
ATOM 5309 C CA . GLN A 1 687 ? 82.339 1.488 -32.395 1.00 77.00 687 GLN A CA 1
ATOM 5310 C C . GLN A 1 687 ? 82.005 0.292 -33.300 1.00 77.00 687 GLN A C 1
ATOM 5312 O O . GLN A 1 687 ? 82.087 -0.866 -32.884 1.00 77.00 687 GLN A O 1
ATOM 5317 N N . LEU A 1 688 ? 81.702 0.559 -34.576 1.00 78.75 688 LEU A N 1
ATOM 5318 C CA . LEU A 1 688 ? 81.498 -0.485 -35.583 1.00 78.75 688 LEU A CA 1
ATOM 5319 C C . LEU A 1 688 ? 82.775 -1.309 -35.821 1.00 78.75 688 LEU A C 1
ATOM 5321 O O . LEU A 1 688 ? 82.699 -2.530 -35.958 1.00 78.75 688 LEU A O 1
ATOM 5325 N N . VAL A 1 689 ? 83.950 -0.672 -35.862 1.00 81.75 689 VAL A N 1
ATOM 5326 C CA . VAL A 1 689 ? 85.238 -1.360 -36.065 1.00 81.75 689 VAL A CA 1
ATOM 5327 C C . VAL A 1 689 ? 85.613 -2.227 -34.864 1.00 81.75 689 VAL A C 1
ATOM 5329 O O . VAL A 1 689 ? 86.014 -3.373 -35.064 1.00 81.75 689 VAL A O 1
ATOM 5332 N N . GLU A 1 690 ? 85.447 -1.733 -33.639 1.00 79.06 690 GLU A N 1
ATOM 5333 C CA . GLU A 1 690 ? 85.772 -2.475 -32.413 1.00 79.06 690 GLU A CA 1
ATOM 5334 C C . GLU A 1 690 ? 84.903 -3.728 -32.259 1.00 79.06 690 GLU A C 1
ATOM 5336 O O . GLU A 1 690 ? 85.424 -4.822 -32.026 1.00 79.06 690 GLU A O 1
ATOM 5341 N N . ALA A 1 691 ? 83.596 -3.619 -32.509 1.00 78.25 691 ALA A N 1
ATOM 5342 C CA . ALA A 1 691 ? 82.694 -4.768 -32.479 1.00 78.25 691 ALA A CA 1
ATOM 5343 C C . ALA A 1 691 ? 82.988 -5.790 -33.593 1.00 78.25 691 ALA A C 1
ATOM 5345 O O . ALA A 1 691 ? 82.885 -7.004 -33.378 1.00 78.25 691 ALA A O 1
ATOM 5346 N N . LEU A 1 692 ? 83.400 -5.332 -34.781 1.00 82.56 692 LEU A N 1
ATOM 5347 C CA . LEU A 1 692 ? 83.830 -6.217 -35.868 1.00 82.56 692 LEU A CA 1
ATOM 5348 C C . LEU A 1 692 ? 85.165 -6.904 -35.552 1.00 82.56 692 LEU A C 1
ATOM 5350 O O . LEU A 1 692 ? 85.341 -8.064 -35.911 1.00 82.56 692 LEU A O 1
ATOM 5354 N N . GLN A 1 693 ? 86.096 -6.250 -34.858 1.00 80.88 693 GLN A N 1
ATOM 5355 C CA . GLN A 1 693 ? 87.356 -6.870 -34.439 1.00 80.88 693 GLN A CA 1
ATOM 5356 C C . GLN A 1 693 ? 87.152 -7.885 -33.308 1.00 80.88 693 GLN A C 1
ATOM 5358 O O . GLN A 1 693 ? 87.657 -9.005 -33.411 1.00 80.88 693 GLN A O 1
ATOM 5363 N N . ALA A 1 694 ? 86.352 -7.548 -32.293 1.00 76.00 694 ALA A N 1
ATOM 5364 C CA . ALA A 1 694 ? 86.046 -8.424 -31.158 1.00 76.00 694 ALA A CA 1
ATOM 5365 C C . ALA A 1 694 ? 85.353 -9.735 -31.577 1.00 76.00 694 ALA A C 1
ATOM 5367 O O . ALA A 1 694 ? 85.518 -10.771 -30.938 1.00 76.00 694 ALA A O 1
ATOM 5368 N N . THR A 1 695 ? 84.621 -9.709 -32.694 1.00 80.81 695 THR A N 1
ATOM 5369 C CA . THR A 1 695 ? 83.912 -10.871 -33.261 1.00 80.81 695 THR A CA 1
ATOM 5370 C C . THR A 1 695 ? 84.632 -11.494 -34.461 1.00 80.81 695 THR A C 1
ATOM 5372 O O . THR A 1 695 ? 84.072 -12.321 -35.182 1.00 80.81 695 THR A O 1
ATOM 5375 N N . ASN A 1 696 ? 85.892 -11.112 -34.699 1.00 78.25 696 ASN A N 1
ATOM 5376 C CA . ASN A 1 696 ? 86.727 -11.598 -35.800 1.00 78.25 696 ASN A CA 1
ATOM 5377 C C . ASN A 1 696 ? 86.070 -11.455 -37.194 1.00 78.25 696 ASN A C 1
ATOM 5379 O O . ASN A 1 696 ? 86.216 -12.306 -38.078 1.00 78.25 696 ASN A O 1
ATOM 5383 N N . TRP A 1 697 ? 85.349 -10.349 -37.384 1.00 80.56 697 TRP A N 1
ATOM 5384 C CA . TRP A 1 697 ? 84.586 -9.953 -38.570 1.00 80.56 697 TRP A CA 1
ATOM 5385 C C . TRP A 1 697 ? 83.407 -10.876 -38.906 1.00 80.56 697 TRP A C 1
ATOM 5387 O O . TRP A 1 697 ? 82.937 -10.906 -40.048 1.00 80.56 697 TRP A O 1
ATOM 5397 N N . MET A 1 698 ? 82.909 -11.626 -37.921 1.00 77.12 698 MET A N 1
ATOM 5398 C CA . MET A 1 698 ? 81.707 -12.440 -38.056 1.00 77.12 698 MET A CA 1
ATOM 5399 C C . MET A 1 698 ? 80.465 -11.554 -37.912 1.00 77.12 698 MET A C 1
ATOM 5401 O O . MET A 1 698 ? 80.222 -10.973 -36.863 1.00 77.12 698 MET A O 1
ATOM 5405 N N . ILE A 1 699 ? 79.671 -11.427 -38.978 1.00 76.56 699 ILE A N 1
ATOM 5406 C CA . ILE A 1 699 ? 78.507 -10.519 -39.001 1.00 76.56 699 ILE A CA 1
ATOM 5407 C C . ILE A 1 699 ? 77.255 -11.181 -38.390 1.00 76.56 699 ILE A C 1
ATOM 5409 O O . ILE A 1 699 ? 76.454 -10.497 -37.762 1.00 76.56 699 ILE A O 1
ATOM 5413 N N . TYR A 1 700 ? 77.094 -12.500 -38.548 1.00 70.75 700 TYR A N 1
ATOM 5414 C CA . TYR A 1 700 ? 75.886 -13.262 -38.189 1.00 70.75 700 TYR A CA 1
ATOM 5415 C C . TYR A 1 700 ? 76.169 -14.305 -37.099 1.00 70.75 700 TYR A C 1
ATOM 5417 O O . TYR A 1 700 ? 77.302 -14.758 -36.963 1.00 70.75 700 TYR A O 1
ATOM 5425 N N . GLY A 1 701 ? 75.125 -14.736 -36.384 1.00 68.69 701 GLY A N 1
ATOM 5426 C CA . GLY A 1 701 ? 75.191 -15.783 -35.356 1.00 68.69 701 GLY A CA 1
ATOM 5427 C C . GLY A 1 701 ? 75.283 -15.238 -33.927 1.00 68.69 701 GLY A C 1
ATOM 5428 O O . GLY A 1 701 ? 75.393 -14.032 -33.717 1.00 68.69 701 GLY A O 1
ATOM 5429 N N . GLU A 1 702 ? 75.236 -16.126 -32.930 1.00 67.56 702 GLU A N 1
ATOM 5430 C CA . GLU A 1 702 ? 75.242 -15.743 -31.504 1.00 67.56 702 GLU A CA 1
ATOM 5431 C C . GLU A 1 702 ? 76.502 -14.986 -31.068 1.00 67.56 702 GLU A C 1
ATOM 5433 O O . GLU A 1 702 ? 76.444 -14.182 -30.145 1.00 67.56 702 GLU A O 1
ATOM 5438 N N . ARG A 1 703 ? 77.623 -15.200 -31.766 1.00 69.62 703 ARG A N 1
ATOM 5439 C CA . ARG A 1 703 ? 78.899 -14.499 -31.539 1.00 69.62 703 ARG A CA 1
ATOM 5440 C C . ARG A 1 703 ? 79.210 -13.446 -32.614 1.00 69.62 703 ARG A C 1
ATOM 5442 O O . ARG A 1 703 ? 80.365 -13.059 -32.769 1.00 69.62 703 ARG A O 1
ATOM 5449 N N . GLY A 1 704 ? 78.211 -13.024 -33.393 1.00 79.50 704 GLY A N 1
ATOM 5450 C CA . GLY A 1 704 ? 78.376 -12.057 -34.480 1.00 79.50 704 GLY A CA 1
ATOM 5451 C C . GLY A 1 704 ? 78.258 -10.596 -34.032 1.00 79.50 704 GLY A C 1
ATOM 5452 O O . GLY A 1 704 ? 77.511 -10.274 -33.110 1.00 79.50 704 GLY A O 1
ATOM 5453 N N . ALA A 1 705 ? 78.946 -9.692 -34.735 1.00 78.44 705 ALA A N 1
ATOM 5454 C CA . ALA A 1 705 ? 78.970 -8.251 -34.462 1.00 78.44 705 ALA A CA 1
ATOM 5455 C C . ALA A 1 705 ? 77.577 -7.609 -34.448 1.00 78.44 705 ALA A C 1
ATOM 5457 O O . ALA A 1 705 ? 77.338 -6.694 -33.671 1.00 78.44 705 ALA A O 1
ATOM 5458 N N . ALA A 1 706 ? 76.647 -8.100 -35.274 1.00 78.44 706 ALA A N 1
ATOM 5459 C CA . ALA A 1 706 ? 75.279 -7.588 -35.324 1.00 78.44 706 ALA A CA 1
ATOM 5460 C C . ALA A 1 706 ? 74.538 -7.804 -33.998 1.00 78.44 706 ALA A C 1
ATOM 5462 O O . ALA A 1 706 ? 73.816 -6.924 -33.547 1.00 78.44 706 ALA A O 1
ATOM 5463 N N . ARG A 1 707 ? 74.773 -8.945 -33.340 1.00 77.56 707 ARG A N 1
ATOM 5464 C CA . ARG A 1 707 ? 74.181 -9.245 -32.034 1.00 77.56 707 ARG A CA 1
ATOM 5465 C C . ARG A 1 707 ? 74.872 -8.484 -30.906 1.00 77.56 707 ARG A C 1
ATOM 5467 O O . ARG A 1 707 ? 74.206 -8.056 -29.977 1.00 77.56 707 ARG A O 1
ATOM 5474 N N . LEU A 1 708 ? 76.188 -8.291 -31.004 1.00 75.94 708 LEU A N 1
ATOM 5475 C CA . LEU A 1 708 ? 76.959 -7.532 -30.012 1.00 75.94 708 LEU A CA 1
ATOM 5476 C C . LEU A 1 708 ? 76.605 -6.035 -30.024 1.00 75.94 708 LEU A C 1
ATOM 5478 O O . LEU A 1 708 ? 76.624 -5.392 -28.984 1.00 75.94 708 LEU A O 1
ATOM 5482 N N . LEU A 1 709 ? 76.243 -5.507 -31.194 1.00 72.94 709 LEU A N 1
ATOM 5483 C CA . LEU A 1 709 ? 75.785 -4.130 -31.397 1.00 72.94 709 LEU A CA 1
ATOM 5484 C C . LEU A 1 709 ? 74.254 -3.976 -31.361 1.00 72.94 709 LEU A C 1
ATOM 5486 O O . LEU A 1 709 ? 73.748 -2.925 -31.747 1.00 72.94 709 LEU A O 1
ATOM 5490 N N . ASP A 1 710 ? 73.535 -5.034 -30.978 1.00 72.50 710 ASP A N 1
ATOM 5491 C CA . ASP A 1 710 ? 72.070 -5.108 -30.938 1.00 72.50 710 ASP A CA 1
ATOM 5492 C C . ASP A 1 710 ? 71.372 -4.501 -32.175 1.00 72.50 710 ASP A C 1
ATOM 5494 O O . ASP A 1 710 ? 70.423 -3.721 -32.106 1.00 72.50 710 ASP A O 1
ATOM 5498 N N . MET A 1 711 ? 71.886 -4.828 -33.363 1.00 76.12 711 MET A N 1
ATOM 5499 C CA . MET A 1 711 ? 71.380 -4.318 -34.633 1.00 76.12 711 MET A CA 1
ATOM 5500 C C . MET A 1 711 ? 71.165 -5.432 -35.650 1.00 76.12 711 MET A C 1
ATOM 5502 O O . MET A 1 711 ? 71.867 -6.438 -35.685 1.00 76.12 711 MET A O 1
ATOM 5506 N N . ASN A 1 712 ? 70.198 -5.235 -36.546 1.00 74.12 712 ASN A N 1
ATOM 5507 C CA . ASN A 1 712 ? 69.937 -6.189 -37.619 1.00 74.12 712 ASN A CA 1
ATOM 5508 C C . ASN A 1 712 ? 71.205 -6.369 -38.497 1.00 74.12 712 ASN A C 1
ATOM 5510 O O . ASN A 1 712 ? 71.774 -5.366 -38.944 1.00 74.12 712 ASN A O 1
ATOM 5514 N N . PRO A 1 713 ? 71.632 -7.609 -38.807 1.00 76.38 713 PRO A N 1
ATOM 5515 C CA . PRO A 1 713 ? 72.797 -7.870 -39.654 1.00 76.38 713 PRO A CA 1
ATOM 5516 C C . PRO A 1 713 ? 72.784 -7.164 -41.019 1.00 76.38 713 PRO A C 1
ATOM 5518 O O . PRO A 1 713 ? 73.839 -6.808 -41.546 1.00 76.38 713 PRO A O 1
ATOM 5521 N N . GLU A 1 714 ? 71.607 -6.925 -41.604 1.00 69.81 714 GLU A N 1
ATOM 5522 C CA . GLU A 1 714 ? 71.472 -6.172 -42.856 1.00 69.81 714 GLU A CA 1
ATOM 5523 C C . GLU A 1 714 ? 71.719 -4.674 -42.669 1.00 69.81 714 GLU A C 1
ATOM 5525 O O . GLU A 1 714 ? 72.363 -4.046 -43.514 1.00 69.81 714 GLU A O 1
ATOM 5530 N N . ARG A 1 715 ? 71.297 -4.112 -41.528 1.00 71.56 715 ARG A N 1
ATOM 5531 C CA . ARG A 1 715 ? 71.619 -2.731 -41.145 1.00 71.56 715 ARG A CA 1
ATOM 5532 C C . ARG A 1 715 ? 73.110 -2.580 -40.864 1.00 71.56 715 ARG A C 1
ATOM 5534 O O . ARG A 1 715 ? 73.708 -1.640 -41.383 1.00 71.56 715 ARG A O 1
ATOM 5541 N N . LEU A 1 716 ? 73.731 -3.541 -40.173 1.00 78.88 716 LEU A N 1
ATOM 5542 C CA . LEU A 1 716 ? 75.185 -3.575 -39.990 1.00 78.88 716 LEU A CA 1
ATOM 5543 C C . LEU A 1 716 ? 75.910 -3.637 -41.345 1.00 78.88 716 LEU A C 1
ATOM 5545 O O . LEU A 1 716 ? 76.817 -2.849 -41.591 1.00 78.88 716 LEU A O 1
ATOM 5549 N N . ARG A 1 717 ? 75.464 -4.483 -42.287 1.00 75.88 717 ARG A N 1
ATOM 5550 C CA . ARG A 1 717 ? 76.010 -4.526 -43.660 1.00 75.88 717 ARG A CA 1
ATOM 5551 C C . ARG A 1 717 ? 75.815 -3.223 -44.434 1.00 75.88 717 ARG A C 1
ATOM 5553 O O . ARG A 1 717 ? 76.650 -2.890 -45.275 1.00 75.88 717 ARG A O 1
ATOM 5560 N N . SER A 1 718 ? 74.710 -2.515 -44.216 1.00 73.50 718 SER A N 1
ATOM 5561 C CA . SER A 1 718 ? 74.459 -1.210 -44.832 1.00 73.50 718 SER A CA 1
ATOM 5562 C C . SER A 1 718 ? 75.391 -0.141 -44.258 1.00 73.50 718 SER A C 1
ATOM 5564 O O . SER A 1 718 ? 75.998 0.609 -45.017 1.00 73.50 718 SER A O 1
ATOM 5566 N N . ARG A 1 719 ? 75.593 -0.126 -42.934 1.00 76.56 719 ARG A N 1
ATOM 5567 C CA . ARG A 1 719 ? 76.511 0.796 -42.243 1.00 76.56 719 ARG A CA 1
ATOM 5568 C C . ARG A 1 719 ? 77.981 0.498 -42.554 1.00 76.56 719 ARG A C 1
ATOM 5570 O O . ARG A 1 719 ? 78.737 1.418 -42.838 1.00 76.56 719 ARG A O 1
ATOM 5577 N N . MET A 1 720 ? 78.378 -0.773 -42.644 1.00 80.56 720 MET A N 1
ATOM 5578 C CA . MET A 1 720 ? 79.708 -1.175 -43.129 1.00 80.56 720 MET A CA 1
ATOM 5579 C C . MET A 1 720 ? 79.965 -0.710 -44.568 1.00 80.56 720 MET A C 1
ATOM 5581 O O . MET A 1 720 ? 81.079 -0.297 -44.883 1.00 80.56 720 MET A O 1
ATOM 5585 N N . ARG A 1 721 ? 78.943 -0.749 -45.440 1.00 76.25 721 ARG A N 1
ATOM 5586 C CA . ARG A 1 721 ? 79.027 -0.209 -46.807 1.00 76.25 721 ARG A CA 1
ATOM 5587 C C . ARG A 1 721 ? 79.134 1.313 -46.813 1.00 76.25 721 ARG A C 1
ATOM 5589 O O . ARG A 1 721 ? 79.964 1.836 -47.546 1.00 76.25 721 ARG A O 1
ATOM 5596 N N . TYR A 1 722 ? 78.351 1.988 -45.975 1.00 70.88 722 TYR A N 1
ATOM 5597 C CA . TYR A 1 722 ? 78.368 3.442 -45.822 1.00 70.88 722 TYR A CA 1
ATOM 5598 C C . TYR A 1 722 ? 79.732 3.965 -45.333 1.00 70.88 722 TYR A C 1
ATOM 5600 O O . TYR A 1 722 ? 80.269 4.903 -45.910 1.00 70.88 722 TYR A O 1
ATOM 5608 N N . TYR A 1 723 ? 80.351 3.304 -44.346 1.00 75.62 723 TYR A N 1
ATOM 5609 C CA . TYR A 1 723 ? 81.660 3.691 -43.792 1.00 75.62 723 TYR A CA 1
ATOM 5610 C C . TYR A 1 723 ? 82.876 3.028 -44.468 1.00 75.62 723 TYR A C 1
ATOM 5612 O O . TYR A 1 723 ? 84.014 3.251 -44.046 1.00 75.62 723 TYR A O 1
ATOM 5620 N N . GLY A 1 724 ? 82.664 2.202 -45.499 1.00 74.94 724 GLY A N 1
ATOM 5621 C CA . GLY A 1 724 ? 83.733 1.542 -46.259 1.00 74.94 724 GLY A CA 1
ATOM 5622 C C . GLY A 1 724 ? 84.520 0.464 -45.496 1.00 74.94 724 GLY A C 1
ATOM 5623 O O . GLY A 1 724 ? 85.654 0.162 -45.864 1.00 74.94 724 GLY A O 1
ATOM 5624 N N . LEU A 1 725 ? 83.948 -0.131 -44.445 1.00 80.19 725 LEU A N 1
ATOM 5625 C CA . LEU A 1 725 ? 84.622 -1.104 -43.576 1.00 80.19 725 LEU A CA 1
ATOM 5626 C C . LEU A 1 725 ? 84.680 -2.494 -44.229 1.00 80.19 725 LEU A C 1
ATOM 5628 O O . LEU A 1 725 ? 83.651 -3.101 -44.534 1.00 80.19 725 LEU A O 1
ATOM 5632 N N . ARG A 1 726 ? 85.892 -3.030 -44.427 1.00 76.44 726 ARG A N 1
ATOM 5633 C CA . ARG A 1 726 ? 86.131 -4.356 -45.023 1.00 76.44 726 ARG A CA 1
ATOM 5634 C C . ARG A 1 726 ? 87.137 -5.154 -44.204 1.00 76.44 726 ARG A C 1
ATOM 5636 O O . ARG A 1 726 ? 88.105 -4.596 -43.697 1.00 76.44 726 ARG A O 1
ATOM 5643 N N . ARG A 1 727 ? 86.925 -6.472 -44.133 1.00 77.88 727 ARG A N 1
ATOM 5644 C CA . ARG A 1 727 ? 87.824 -7.394 -43.431 1.00 77.88 727 ARG A CA 1
ATOM 5645 C C . ARG A 1 727 ? 89.237 -7.308 -44.033 1.00 77.88 727 ARG A C 1
ATOM 5647 O O . ARG A 1 727 ? 89.363 -7.489 -45.247 1.00 77.88 727 ARG A O 1
ATOM 5654 N N . PRO A 1 728 ? 90.289 -7.066 -43.232 1.00 70.38 728 PRO A N 1
ATOM 5655 C CA . PRO A 1 728 ? 91.657 -7.057 -43.735 1.00 70.38 728 PRO A CA 1
ATOM 5656 C C . PRO A 1 728 ? 92.030 -8.446 -44.275 1.00 70.38 728 PRO A C 1
ATOM 5658 O O . PRO A 1 728 ? 91.745 -9.469 -43.647 1.00 70.38 728 PRO A O 1
ATOM 5661 N N . LYS A 1 729 ? 92.636 -8.496 -45.470 1.00 56.66 729 LYS A N 1
ATOM 5662 C CA . LYS A 1 729 ? 93.178 -9.738 -46.043 1.00 56.66 729 LYS A CA 1
ATOM 5663 C C . LYS A 1 729 ? 94.361 -10.201 -45.184 1.00 56.66 729 LYS A C 1
ATOM 5665 O O . LYS A 1 729 ? 95.214 -9.390 -44.835 1.00 56.66 729 LYS A O 1
ATOM 5670 N N . LYS A 1 730 ? 94.404 -11.496 -44.853 1.00 50.56 730 LYS A N 1
ATOM 5671 C CA . LYS A 1 730 ? 95.549 -12.135 -44.181 1.00 50.56 730 LYS A CA 1
ATOM 5672 C C . LYS A 1 730 ? 96.833 -11.857 -44.990 1.00 50.56 730 LYS A C 1
ATOM 5674 O O . LYS A 1 730 ? 96.762 -11.975 -46.215 1.00 50.56 730 LYS A O 1
ATOM 5679 N N . PRO A 1 731 ? 97.974 -11.518 -44.361 1.00 43.81 731 PRO A N 1
ATOM 5680 C CA . PRO A 1 731 ? 99.253 -11.550 -45.054 1.00 43.81 731 PRO A CA 1
ATOM 5681 C C . PRO A 1 731 ? 99.557 -12.986 -45.489 1.00 43.81 731 PRO A C 1
ATOM 5683 O O . PRO A 1 731 ? 99.269 -13.946 -44.771 1.00 43.81 731 PRO A O 1
ATOM 5686 N N . ASP A 1 732 ? 100.096 -13.093 -46.695 1.00 43.88 732 ASP A N 1
ATOM 5687 C CA . ASP A 1 732 ? 100.600 -14.312 -47.306 1.00 43.88 732 ASP A CA 1
ATOM 5688 C C . ASP A 1 732 ? 101.788 -14.819 -46.477 1.00 43.88 732 ASP A C 1
ATOM 5690 O O . ASP A 1 732 ? 102.898 -14.298 -46.570 1.00 43.88 732 ASP A O 1
ATOM 5694 N N . THR A 1 733 ? 101.560 -15.793 -45.598 1.00 39.72 733 THR A N 1
ATOM 5695 C CA . THR A 1 733 ? 102.650 -16.619 -45.074 1.00 39.72 733 THR A CA 1
ATOM 5696 C C . THR A 1 733 ? 102.883 -17.721 -46.090 1.00 39.72 733 THR A C 1
ATOM 5698 O O . THR A 1 733 ? 102.305 -18.805 -46.001 1.00 39.72 733 THR A O 1
ATOM 5701 N N . GLY A 1 734 ? 103.690 -17.396 -47.097 1.00 45.12 734 GLY A N 1
ATOM 5702 C CA . GLY A 1 734 ? 104.372 -18.403 -47.884 1.00 45.12 734 GLY A CA 1
ATOM 5703 C C . GLY A 1 734 ? 105.269 -19.245 -46.975 1.00 45.12 734 GLY A C 1
ATOM 5704 O O . GLY A 1 734 ? 106.086 -18.687 -46.247 1.00 45.12 734 GLY A O 1
ATOM 5705 N N . LYS A 1 735 ? 105.123 -20.565 -47.130 1.00 34.97 735 LYS A N 1
ATOM 5706 C CA . LYS A 1 735 ? 105.920 -21.669 -46.565 1.00 34.97 735 LYS A CA 1
ATOM 5707 C C . LYS A 1 735 ? 105.760 -21.975 -45.080 1.00 34.97 735 LYS A C 1
ATOM 5709 O O . LYS A 1 735 ? 106.025 -21.101 -44.232 1.00 34.97 735 LYS A O 1
#

Sequence (735 aa):
YTEADGLPDREIRCLGEDPEGRIWIGTMGGMACMEEGQIRPLKTGEIISAIVVDGQGQVWSGGDAGKVYKWEGQTPQPISVTEDPHPEEIAGLCEDRQGRISIGTSESRFGRIEGNRFIPLECDTALQDQDGPFWVGSLLQDQDGVFWVGFYGRVPSLYCYEDGHLRPADMAGAESIVYVNVLWEYQNTLWVGTGKGLFTLDLSSREVRHFTAEQFGLSANGILALTADSQGHIWMGTSGGGVLHYDGQTFQSIRLGPSALENMVEAVLQDRRGRLWFGTRAGLVSYQPGHTPPRLVIREVMAGTLLAAPEAVSCPESTPELRIHFQGISFRTGAGQMRYSHRLLGHGPMEQWSAFTATDAVAYSALPVGEYRFEVRTMDRDGLLSEVASLEIQILPDAKTERIHALEKTLQATDHVVHSQSWAMRQVMEQTVRVAETVMTVLVLGETGTGKGILAQTIHETSTRRKRPFIRVNCGALPAGLVESELFGHEKGAFTGADSRQLGRFELADGGTLFLDEIGDLPLESQRVLLHILEESALTRVGGQQPVSVDVRVIAATNRDLRQAIQEGTFREDLFYRLSVFTLELPPLRQRQEDIPALATHFAERYAQHLQRPVPTLDDGVVAHLQGYAWPGNVRELEHLIHRAVLLCEGGVIRAGDLLLPSVAQRAGDVVPSAPAAGEGMDEKQQLVEALQATNWMIYGERGAARLLDMNPERLRSRMRYYGLRRPKKPDTGK

Radius of gyration: 50.04 Å; chains: 1; bounding box: 146×55×129 Å

Foldseek 3Di:
DAVVQADQHQFWQEWDAFPVRWIWTFGQQAIWIHDPRGIHGAPDRFGWHDWDQFPVRWIWTWGQQQWIFTQPDRDTDTAHQDPDPRRWGFQEWDQAPVRWIWTWTQQGWTFTDDPSYTDTQDEPVVVVPDFPGKGFNYWDQDPVGWIWTAIARDFLRIWTQDPSYTDQDPAVCSRVAHAFQYWDDDPQWIWTFGQAAIWIANNVVSDIDGDGCVPAVQLHRGWQEWDAFPLRWIWTFGQQQAIWIGPPAHIATDQQDDDSQSRRFNYWDQTPVRWIWTRTSRHIDIGHFDPDFWAKFFAWWPQVHIDGRDQEDEHELPRFKIKIFMFTGDPPADGQRKWKWKFKPPPVVGRDIDRTDSDRMDMDGRDDADKIKIWMWMAGRSRGIYDIRIYIYGHHYDPVVVVVVVLVVVVVVDLQDFDAPAPLVVVLVVLLLVCLADLAFEEEEEAAQLCLVSSLLSSQCNHPQNVADEAEDEQQVDDLVCSQCAAQWAQQPLDVPSNHTDHHSQQNQASHEYEYEAPLNHAPVVLVQVLVCLVVQWHAHRVGDDIDHGSYRYYYYHHDDVVVCVVVVRHPPSSVVSNVPDYRYRDFCLSRLVCLVSLLQSLQVVLCVVVVHPRAAEDPVRSVVSSPDNPSNGSVVSSVQSNQQSVPDDPRYRDPVSRPDDDPPPPDDDDDPPPDPPDDDDDPVVLLVVLCVQLVNALDDPSHSCVVVVHDSVVSVVVCVVSVPDRDDDPDPDD

pLDDT: mean 83.44, std 13.93, range [24.05, 97.69]

Secondary structure (DSSP, 8-state):
--GGGT-S-S-EEEEEE-TT-PEEEEETTEEEEEETTEEEE-S--S-EEEEEE-TTS-EEEEETTSEEEEEETTEEEEEES--SSSPPPEEEEEE-TTS-EEEEETTS-EEEEETTEEEEPPPPGGGTSSSS--EEEEEEE-SSS-EEEEEES-SS-EEEEETTEEEE--STTGGG---EEEEEEETTEEEEEETTEEEEEETTT--EEEE-HHHH--S-S-EEEEEE-TTS-EEEEEBSS-EEEE-SS-EEEE--SSSTTTTBEEEEEE-TTS-EEEEETTEEEEE----SPPEEEEEEEEESEEEES-SEEEEETT-S-EEEEEEEE-SSS-GGG-EEEEEEETSGGG-SPPPPBS-SEEEE-SPPSEEEEEEEEEE-TT-PBPPPEEEEEEEEPPHHHHHHHHHHHHHTTSTT-PPP--HHHHHHHHHHHHHHTS---EEEE--TTS-HHHHHHHHHHHSTTTTS-EEEEEGGGS-TTTHHHHHHEE-TTSSTT--S-EE-HHHHTTTSEEEEETGGGS-HHHHHHHHHHHHHSEEE-BT--SEEE---EEEEEESS-HHHHHHTTSS-HHHHHHHTTEEEEPPPGGG-GGGHHHHHHHHHHHHHHHTT-PPPEEPHHHHHHHHTS--TTHHHHHHHHHHHHHHH-STTEE-GGG--PPPGGGSS-----------S---HHHHHHHHHHHTTT--SSTTSHHHHTTS-HHHHHHHHHHTT--PPPPP----